Protein AF-A0A918WL21-F1 (afdb_monomer_lite)

Radius of gyration: 26.54 Å; chains: 1; bounding box: 61×56×69 Å

InterPro domains:
  IPR000055 Type I restriction modification DNA specificity domain [PF01420] (11-51)
  IPR000055 Type I restriction modification DNA specificity domain [PF01420] (73-233)
  IPR044946 Type I restriction modification DNA specificity domain superfamily [G3DSA:3.90.220.20] (1-66)
  IPR044946 Type I restriction modification DNA specificity domain superfamily [G3DSA:3.90.220.20] (67-270)
  IPR052021 Type I restriction system S subunit [PTHR30408] (9-271)

Organism: NCBI:txid454148

Foldseek 3Di:
DDDDDPPDDDDDPVNVVPDDFDDDDPVLVVLLVVVLVLLVLVLVLLVVLLVVLVVVLLLLLCVLQNQWVVRPVPFDKAFLVVFWAKDAFDDADPPAADDKAFADELVNLPVAQEAEDSPPGDIDHHNDDDPPVQWDAFLKKKAQFADPDPVSHQQIHGYHPDPGTYGYYRRIMIIDGPDLQDHSSSVNSCSVNPVSVVVLVVPDPDPRPRGDDRVSRRPDITGRDGSVSVVVSVVVSVVSVVVSVVSVVVSVVSVVVSVVSVVCSRVVVDPCVPPDDDPCSVVVSVVSVVVVVVVVVPRPPPPDDFDALLVPDDDPVLVVVLVVLVVCVVVQHADAEDLSCLSVVQVSPDQFKDWPVRSVVVQVSRHPDYDVVSVVVSQCCQCDCVNPRHQWDWDQDPVVRTIIIGGD

Sequence (408 aa):
MQGGVARRRTIKKDVFLGIEIPLPPLDEQKRIAAVLEKADALRRLRQQSLNLTEKLIQSTFLDMFGDPVRNPNKWQTGSLQDYGSFKNGLNYKKGDSGVRIRCIGVGDFQNHATIEDVSEILELELKEAPSKDYFLEDGDLLLVRSNGNRALVGRCLSVYPREQTVSYSGFCIRYRITSDELNPSYVVHLFRNKSFRDYMLSTGRGANIQNISQQMLNDLDIPIPPPERQQEFSDAERKIRDHEGLLQRASGFDQQLFRSLQQRAFRGDLDLRNLILEEEAGEIIEATDKLNELVHETLPRTVGSGISLKALKPSASVEKKLKSQDKVIEENEQIPWSPDYFKFRLLAKQTEEISITNLMSQAESIFTEPNYDAIRDILFDCLDPAQGAPFLTQTFDENRKEIILQPA

pLDDT: mean 81.35, std 16.3, range [26.95, 98.5]

Structure (mmCIF, N/CA/C/O backbone):
data_AF-A0A918WL21-F1
#
_entry.id   AF-A0A918WL21-F1
#
loop_
_atom_site.group_PDB
_atom_site.id
_atom_site.type_symbol
_atom_site.label_atom_id
_atom_site.label_alt_id
_atom_site.label_comp_id
_atom_site.label_asym_id
_atom_site.label_entity_id
_atom_site.label_seq_id
_atom_site.pdbx_PDB_ins_code
_atom_site.Cartn_x
_atom_site.Cartn_y
_atom_site.Cartn_z
_atom_site.occupancy
_atom_site.B_iso_or_equiv
_atom_site.auth_seq_id
_atom_site.auth_comp_id
_atom_site.auth_asym_id
_atom_site.auth_atom_id
_atom_site.pdbx_PDB_model_num
ATOM 1 N N . MET A 1 1 ? 24.868 21.809 24.092 1.00 36.22 1 MET A N 1
ATOM 2 C CA . MET A 1 1 ? 23.399 21.660 24.020 1.00 36.22 1 MET A CA 1
ATOM 3 C C . MET A 1 1 ? 23.020 20.425 24.824 1.00 36.22 1 MET A C 1
ATOM 5 O O . MET A 1 1 ? 23.386 19.330 24.423 1.00 36.22 1 MET A O 1
ATOM 9 N N . GLN A 1 2 ? 22.416 20.593 26.003 1.00 34.50 2 GLN A N 1
ATOM 10 C CA . GLN A 1 2 ? 21.925 19.471 26.810 1.00 34.50 2 GLN A CA 1
ATOM 11 C C . GLN A 1 2 ? 20.620 18.957 26.195 1.00 34.50 2 GLN A C 1
ATOM 13 O O . GLN A 1 2 ? 19.640 19.693 26.118 1.00 34.50 2 GLN A O 1
ATOM 18 N N . GLY A 1 3 ? 20.631 17.708 25.730 1.00 40.91 3 GLY A N 1
ATOM 19 C CA . GLY A 1 3 ? 19.441 17.007 25.265 1.00 40.91 3 GLY A CA 1
ATOM 20 C C . GLY A 1 3 ? 18.548 16.647 26.448 1.00 40.91 3 GLY A C 1
ATOM 21 O O . GLY A 1 3 ? 18.876 15.762 27.234 1.00 40.91 3 GLY A O 1
ATOM 22 N N . GLY A 1 4 ? 17.425 17.348 26.585 1.00 40.47 4 GLY A N 1
ATOM 23 C CA . GLY A 1 4 ? 16.364 16.967 27.507 1.00 40.47 4 GLY A CA 1
ATOM 24 C C . GLY A 1 4 ? 15.573 15.800 26.928 1.00 40.47 4 GLY A C 1
ATOM 25 O O . GLY A 1 4 ? 14.775 15.987 26.014 1.00 40.47 4 GLY A O 1
ATOM 26 N N . VAL A 1 5 ? 15.783 14.599 27.465 1.00 50.72 5 VAL A N 1
ATOM 27 C CA . VAL A 1 5 ? 14.881 13.459 27.260 1.00 50.72 5 VAL A CA 1
ATOM 28 C C . VAL A 1 5 ? 13.521 13.842 27.848 1.00 50.72 5 VAL A C 1
ATOM 30 O O . VAL A 1 5 ? 13.433 14.222 29.018 1.00 50.72 5 VAL A O 1
ATOM 33 N N . ALA A 1 6 ? 12.459 13.788 27.043 1.00 50.00 6 ALA A N 1
ATOM 34 C CA . ALA A 1 6 ? 11.105 14.057 27.509 1.00 50.00 6 ALA A CA 1
ATOM 35 C C . ALA A 1 6 ? 10.754 13.094 28.660 1.00 50.00 6 ALA A C 1
ATOM 37 O O . ALA A 1 6 ? 10.613 11.889 28.457 1.00 50.00 6 ALA A O 1
ATOM 38 N N . ARG A 1 7 ? 10.637 13.615 29.891 1.00 58.69 7 ARG A N 1
ATOM 39 C CA . ARG A 1 7 ? 10.155 12.847 31.050 1.00 58.69 7 ARG A CA 1
ATOM 40 C C . ARG A 1 7 ? 8.757 12.307 30.738 1.00 58.69 7 ARG A C 1
ATOM 42 O O . ARG A 1 7 ? 7.862 13.100 30.441 1.00 58.69 7 ARG A O 1
ATOM 49 N N . ARG A 1 8 ? 8.554 10.987 30.864 1.00 57.81 8 ARG A N 1
ATOM 50 C CA . ARG A 1 8 ? 7.211 10.383 30.938 1.00 57.81 8 ARG A CA 1
ATOM 51 C C . ARG A 1 8 ? 6.423 11.124 32.022 1.00 57.81 8 ARG A C 1
ATOM 53 O O . ARG A 1 8 ? 6.835 11.148 33.180 1.00 57.81 8 ARG A O 1
ATOM 60 N N . ARG A 1 9 ? 5.334 11.787 31.634 1.00 71.00 9 ARG A N 1
ATOM 61 C CA . ARG A 1 9 ? 4.440 12.487 32.562 1.00 71.00 9 ARG A CA 1
ATOM 62 C C . ARG A 1 9 ? 3.448 11.473 33.122 1.00 71.00 9 ARG A C 1
ATOM 64 O O . ARG A 1 9 ? 2.626 10.957 32.376 1.00 71.00 9 ARG A O 1
ATOM 71 N N . THR A 1 10 ? 3.527 11.199 34.416 1.00 79.75 10 THR A N 1
ATOM 72 C CA . THR A 1 10 ? 2.563 10.373 35.157 1.00 79.75 10 THR A CA 1
ATOM 73 C C . THR A 1 10 ? 1.679 11.261 36.029 1.00 79.75 10 THR A C 1
ATOM 75 O O . THR A 1 10 ? 2.162 12.203 36.659 1.00 79.75 10 THR A O 1
ATOM 78 N N . ILE A 1 11 ? 0.376 10.972 36.065 1.00 83.69 11 ILE A N 1
ATOM 79 C CA . ILE A 1 11 ? -0.574 11.643 36.962 1.00 83.69 11 ILE A CA 1
ATOM 80 C C . ILE A 1 11 ? -0.448 10.998 38.345 1.00 83.69 11 ILE A C 1
ATOM 82 O O . ILE A 1 11 ? -0.486 9.775 38.471 1.00 83.69 11 ILE A O 1
ATOM 86 N N . LYS A 1 12 ? -0.268 11.810 39.390 1.00 89.88 12 LYS A N 1
ATOM 87 C CA . LYS A 1 12 ? -0.204 11.317 40.774 1.00 89.88 12 LYS A CA 1
ATOM 88 C C . LYS A 1 12 ? -1.596 10.884 41.238 1.00 89.88 12 LYS A C 1
ATOM 90 O O . LYS A 1 12 ? -2.574 11.553 40.919 1.00 89.88 12 LYS A O 1
ATOM 95 N N . LYS A 1 13 ? -1.672 9.818 42.039 1.00 87.50 13 LYS A N 1
ATOM 96 C CA . LYS A 1 13 ? -2.934 9.272 42.570 1.00 87.50 13 LYS A CA 1
ATOM 97 C C . LYS A 1 13 ? -3.809 10.344 43.227 1.00 87.50 13 LYS A C 1
ATOM 99 O O . LYS A 1 13 ? -4.987 10.432 42.910 1.00 87.50 13 LYS A O 1
ATOM 104 N N . ASP A 1 14 ? -3.218 11.190 44.064 1.00 90.56 14 ASP A N 1
ATOM 105 C CA . ASP A 1 14 ? -3.949 12.240 44.786 1.00 90.56 14 ASP A CA 1
ATOM 106 C C . ASP A 1 14 ? -4.511 13.305 43.834 1.00 90.56 14 ASP A C 1
ATOM 108 O O . ASP A 1 14 ? -5.601 13.822 44.045 1.00 90.56 14 ASP A O 1
ATOM 112 N N . VAL A 1 15 ? -3.789 13.584 42.743 1.00 87.75 15 VAL A N 1
ATOM 113 C CA . VAL A 1 15 ? -4.250 14.492 41.685 1.00 87.75 15 VAL A CA 1
ATOM 114 C C . VAL A 1 15 ? -5.410 13.866 40.916 1.00 87.75 15 VAL A C 1
ATOM 116 O O . VAL A 1 15 ? -6.372 14.562 40.636 1.00 87.75 15 VAL A O 1
ATOM 119 N N . PHE A 1 16 ? -5.344 12.569 40.600 1.00 88.75 16 PHE A N 1
ATOM 120 C CA . PHE A 1 16 ? -6.419 11.856 39.902 1.00 88.75 16 PHE A CA 1
ATOM 121 C C . PHE A 1 16 ? -7.700 11.762 40.743 1.00 88.75 16 PHE A C 1
ATOM 123 O O . PHE A 1 16 ? -8.782 12.045 40.241 1.00 88.75 16 PHE A O 1
ATOM 130 N N . LEU A 1 17 ? -7.578 11.407 42.026 1.00 90.50 17 LEU A N 1
ATOM 131 C CA . LEU A 1 17 ? -8.716 11.308 42.947 1.00 90.50 17 LEU A CA 1
ATOM 132 C C . LEU A 1 17 ? -9.345 12.670 43.273 1.00 90.50 17 LEU A C 1
ATOM 134 O O . LEU A 1 17 ? -10.501 12.715 43.675 1.00 90.50 17 LEU A O 1
ATOM 138 N N . GLY A 1 18 ? -8.596 13.764 43.105 1.00 89.00 18 GLY A N 1
ATOM 139 C CA . GLY A 1 18 ? -9.088 15.131 43.279 1.00 89.00 18 GLY A CA 1
ATOM 140 C C . GLY A 1 18 ? -9.772 15.729 42.045 1.00 89.00 18 GLY A C 1
ATOM 141 O O . GLY A 1 18 ? -10.145 16.898 42.087 1.00 89.00 18 GLY A O 1
ATOM 142 N N . ILE A 1 19 ? -9.908 14.983 40.940 1.00 88.44 19 ILE A N 1
ATOM 143 C CA . ILE A 1 19 ? -10.614 15.460 39.743 1.00 88.44 19 ILE A CA 1
ATOM 144 C C . ILE A 1 19 ? -12.119 15.445 40.020 1.00 88.44 19 ILE A C 1
ATOM 146 O O . ILE A 1 19 ? -12.717 14.385 40.196 1.00 88.44 19 ILE A O 1
ATOM 150 N N . GLU A 1 20 ? -12.740 16.622 40.011 1.00 87.62 20 GLU A N 1
ATOM 151 C CA . GLU A 1 20 ? -14.195 16.744 40.080 1.00 87.62 20 GLU A CA 1
ATOM 152 C C . GLU A 1 20 ? -14.827 16.356 38.738 1.00 87.62 20 GLU A C 1
ATOM 154 O O . GLU A 1 20 ? -14.412 16.830 37.676 1.00 87.62 20 GLU A O 1
ATOM 159 N N . ILE A 1 21 ? -15.843 15.490 38.789 1.00 82.81 21 ILE A N 1
ATOM 160 C CA . ILE A 1 21 ? -16.603 15.051 37.616 1.00 82.81 21 ILE A CA 1
ATOM 161 C C . ILE A 1 21 ? -18.102 15.309 37.814 1.00 82.81 21 ILE A C 1
ATOM 163 O O . ILE A 1 21 ? -18.609 15.174 38.930 1.00 82.81 21 ILE A O 1
ATOM 167 N N . PRO A 1 22 ? -18.834 15.655 36.744 1.00 81.12 22 PRO A N 1
ATOM 168 C CA . PRO A 1 22 ? -20.282 15.782 36.802 1.00 81.12 22 PRO A CA 1
ATOM 169 C C . PRO A 1 22 ? -20.923 14.410 37.040 1.00 81.12 22 PRO A C 1
ATOM 171 O O . PRO A 1 22 ? -20.596 13.437 36.360 1.00 81.12 22 PRO A O 1
ATOM 174 N N . LEU A 1 23 ? -21.850 14.343 38.000 1.00 85.12 23 LEU A N 1
ATOM 175 C CA . LEU A 1 23 ? -22.538 13.115 38.400 1.00 85.12 23 LEU A CA 1
ATOM 176 C C . LEU A 1 23 ? -24.057 13.259 38.186 1.00 85.12 23 LEU A C 1
ATOM 178 O O . LEU A 1 23 ? -24.771 13.632 39.120 1.00 85.12 23 LEU A O 1
ATOM 182 N N . PRO A 1 24 ? -24.566 13.007 36.965 1.00 84.31 24 PRO A N 1
ATOM 183 C CA . PRO A 1 24 ? -26.000 13.064 36.693 1.00 84.31 24 PRO A CA 1
ATOM 184 C C . PRO A 1 24 ? -26.749 11.897 37.374 1.00 84.31 24 PRO A C 1
ATOM 186 O O . PRO A 1 24 ? -26.115 10.952 37.850 1.00 84.31 24 PRO A O 1
ATOM 189 N N . PRO A 1 25 ? -28.094 11.913 37.434 1.00 89.06 25 PRO A N 1
ATOM 190 C CA . PRO A 1 25 ? -28.894 10.796 37.943 1.00 89.06 25 PRO A CA 1
ATOM 191 C C . PRO A 1 25 ? -28.590 9.468 37.233 1.00 89.06 25 PRO A C 1
ATOM 193 O O . PRO A 1 25 ? -28.242 9.449 36.055 1.00 89.06 25 PRO A O 1
ATOM 196 N N . LEU A 1 26 ? -28.765 8.338 37.925 1.00 86.00 26 LEU A N 1
ATOM 197 C CA . LEU A 1 26 ? -28.378 7.014 37.411 1.00 86.00 26 LEU A CA 1
ATOM 198 C C . LEU A 1 26 ? -29.027 6.662 36.060 1.00 86.00 26 LEU A C 1
ATOM 200 O O . LEU A 1 26 ? -28.369 6.094 35.190 1.00 86.00 26 LEU A O 1
ATOM 204 N N . ASP A 1 27 ? -30.297 7.009 35.861 1.00 80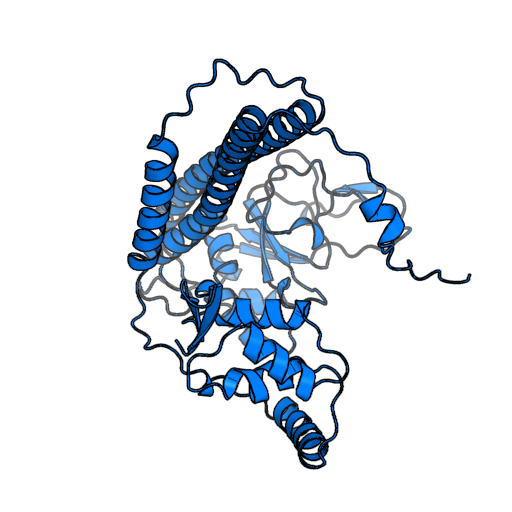.88 27 ASP A N 1
ATOM 205 C CA . ASP A 1 27 ? -30.988 6.741 34.595 1.00 80.88 27 ASP A CA 1
ATOM 206 C C . ASP A 1 27 ? -30.415 7.570 33.442 1.00 80.88 27 ASP A C 1
ATOM 208 O O . ASP A 1 27 ? -30.307 7.089 32.315 1.00 80.88 27 ASP A O 1
ATOM 212 N N . GLU A 1 28 ? -29.991 8.799 33.728 1.00 80.19 28 GLU A N 1
ATOM 213 C CA . GLU A 1 28 ? -29.316 9.661 32.764 1.00 80.19 28 GLU A CA 1
ATOM 214 C C . GLU A 1 28 ? -27.903 9.145 32.459 1.00 80.19 28 GLU A C 1
ATOM 216 O O . GLU A 1 28 ? -27.535 9.061 31.289 1.00 80.19 28 GLU A O 1
ATOM 221 N N . GLN A 1 29 ? -27.159 8.675 33.471 1.00 81.56 29 GLN A N 1
ATOM 222 C CA . GLN A 1 29 ? -25.866 8.002 33.273 1.00 81.56 29 GLN A CA 1
ATOM 223 C C . GLN A 1 29 ? -25.995 6.799 32.328 1.00 81.56 29 GLN A C 1
ATOM 225 O O . GLN A 1 29 ? -25.222 6.678 31.378 1.00 81.56 29 GLN A O 1
ATOM 230 N N . LYS A 1 30 ? -26.995 5.932 32.549 1.00 82.56 30 LYS A N 1
ATOM 231 C CA . LYS A 1 30 ? -27.253 4.757 31.698 1.00 82.56 30 LYS A CA 1
ATOM 232 C C . LYS A 1 30 ? -27.593 5.148 30.260 1.00 82.56 30 LYS A C 1
ATOM 234 O O . LYS A 1 30 ? -27.071 4.540 29.330 1.00 82.56 30 LYS A O 1
ATOM 239 N N . ARG A 1 31 ? -28.430 6.173 30.060 1.00 79.12 31 ARG A N 1
ATOM 240 C CA . ARG A 1 31 ? -28.782 6.669 28.716 1.00 79.12 31 ARG A CA 1
ATOM 241 C C . ARG A 1 31 ? -27.574 7.255 27.991 1.00 79.12 31 ARG A C 1
ATOM 243 O O . ARG A 1 31 ? -27.364 6.941 26.823 1.00 79.12 31 ARG A O 1
ATOM 250 N N . ILE A 1 32 ? -26.775 8.072 28.679 1.00 79.88 32 ILE A N 1
ATOM 251 C CA . ILE A 1 32 ? -25.535 8.636 28.135 1.00 79.88 32 ILE A CA 1
ATOM 252 C C . ILE A 1 32 ? -24.587 7.510 27.714 1.00 79.88 32 ILE A C 1
ATOM 254 O O . ILE A 1 32 ? -24.091 7.527 26.588 1.00 79.88 32 ILE A O 1
ATOM 258 N N . ALA A 1 33 ? -24.372 6.521 28.588 1.00 83.12 33 ALA A N 1
ATOM 259 C CA . ALA A 1 33 ? -23.513 5.378 28.299 1.00 83.12 33 ALA A CA 1
ATOM 260 C C . ALA A 1 33 ? -23.990 4.618 27.054 1.00 83.12 33 ALA A C 1
ATOM 262 O O . ALA A 1 33 ? -23.203 4.429 26.132 1.00 83.12 33 ALA A O 1
ATOM 263 N N . ALA A 1 34 ? -25.283 4.291 26.970 1.00 79.38 34 ALA A N 1
ATOM 264 C CA . ALA A 1 34 ? -25.847 3.559 25.837 1.00 79.38 34 ALA A CA 1
ATOM 265 C C . ALA A 1 34 ? -25.717 4.319 24.501 1.00 79.38 34 ALA A C 1
ATOM 267 O O . ALA A 1 34 ? -25.413 3.725 23.467 1.00 79.38 34 ALA A O 1
ATOM 268 N N . VAL A 1 35 ? -25.913 5.643 24.498 1.00 80.69 35 VAL A N 1
ATOM 269 C CA . VAL A 1 35 ? -25.737 6.470 23.289 1.00 80.69 35 VAL A CA 1
ATOM 270 C C . VAL A 1 35 ? -24.275 6.511 22.847 1.00 80.69 35 VAL A C 1
ATOM 272 O O . VAL A 1 35 ? -23.988 6.360 21.657 1.00 80.69 35 VAL A O 1
ATOM 275 N N . LEU A 1 36 ? -23.348 6.712 23.787 1.00 80.00 36 LEU A N 1
ATOM 276 C CA . LEU A 1 36 ? -21.916 6.740 23.486 1.00 80.00 36 LEU A CA 1
ATOM 277 C C . LEU A 1 36 ? -21.411 5.374 23.017 1.00 80.00 36 LEU A C 1
ATOM 279 O O . LEU A 1 36 ? -20.596 5.319 22.100 1.00 80.00 36 LEU A O 1
ATOM 283 N N . GLU A 1 37 ? -21.923 4.291 23.595 1.00 82.62 37 GLU A N 1
ATOM 284 C CA . GLU A 1 37 ? -21.607 2.923 23.193 1.00 82.62 37 GLU A CA 1
ATOM 285 C C . GLU A 1 37 ? -22.067 2.638 21.761 1.00 82.62 37 GLU A C 1
ATOM 287 O O . GLU A 1 37 ? -21.256 2.206 20.944 1.00 82.62 37 GLU A O 1
ATOM 292 N N . LYS A 1 38 ? -23.312 2.984 21.400 1.00 78.44 38 LYS A N 1
ATOM 293 C CA . LYS A 1 38 ? -23.800 2.852 20.014 1.00 78.44 38 LYS A CA 1
ATOM 294 C C . LYS A 1 38 ? -22.968 3.678 19.026 1.00 78.44 38 LYS A C 1
ATOM 296 O O . LYS A 1 38 ? -22.643 3.204 17.938 1.00 78.44 38 LYS A O 1
ATOM 301 N N . ALA A 1 39 ? -22.593 4.902 19.399 1.00 77.62 39 ALA A N 1
ATOM 302 C CA . ALA A 1 39 ? -21.760 5.759 18.557 1.00 77.62 39 ALA A CA 1
ATOM 303 C C . ALA A 1 39 ? -20.326 5.216 18.396 1.00 77.62 39 ALA A C 1
ATOM 305 O O . ALA A 1 39 ? -19.749 5.318 17.312 1.00 77.62 39 ALA A O 1
ATOM 306 N N . ASP A 1 40 ? -19.739 4.625 19.441 1.00 79.19 40 ASP A N 1
ATOM 307 C CA . ASP A 1 40 ? -18.428 3.974 19.341 1.00 79.19 40 ASP A CA 1
ATOM 308 C C . ASP A 1 40 ? -18.499 2.673 18.528 1.00 79.19 40 ASP A C 1
ATOM 310 O O . ASP A 1 40 ? -17.630 2.438 17.688 1.00 79.19 40 ASP A O 1
ATOM 314 N N . ALA A 1 41 ? -19.558 1.874 18.693 1.00 79.75 41 ALA A N 1
ATOM 315 C CA . ALA A 1 41 ? -19.801 0.676 17.891 1.00 79.75 41 ALA A CA 1
ATOM 316 C C . ALA A 1 41 ? -19.891 1.010 16.394 1.00 79.75 41 ALA A C 1
ATOM 318 O O . ALA A 1 41 ? -19.208 0.386 15.584 1.00 79.75 41 ALA A O 1
ATOM 319 N N . LEU A 1 42 ? -20.632 2.063 16.027 1.00 80.12 42 LEU A N 1
ATOM 320 C CA . LEU A 1 42 ? -20.700 2.541 14.643 1.00 80.12 42 LEU A CA 1
ATOM 321 C C . LEU A 1 42 ? -19.314 2.918 14.092 1.00 80.12 42 LEU A C 1
ATOM 323 O O . LEU A 1 42 ? -18.968 2.543 12.971 1.00 80.12 42 LEU A O 1
ATOM 327 N N . ARG A 1 43 ? -18.486 3.607 14.890 1.00 82.81 43 ARG A N 1
ATOM 328 C CA . ARG A 1 43 ? -17.106 3.955 14.503 1.00 82.81 43 ARG A CA 1
ATOM 329 C C . ARG A 1 43 ? -16.243 2.713 14.275 1.00 82.81 43 ARG A C 1
ATOM 331 O O . ARG A 1 43 ? -15.462 2.688 13.323 1.00 82.81 43 ARG A O 1
ATOM 338 N N . ARG A 1 44 ? -16.384 1.683 15.116 1.00 81.81 44 ARG A N 1
ATOM 339 C CA . ARG A 1 44 ? -15.669 0.404 14.955 1.00 81.81 44 ARG A CA 1
ATOM 340 C C . ARG A 1 44 ? -16.104 -0.322 13.683 1.00 81.81 44 ARG A C 1
ATOM 342 O O . ARG A 1 44 ? -15.236 -0.674 12.887 1.00 81.81 44 ARG A O 1
ATOM 349 N N . LEU A 1 45 ? -17.412 -0.445 13.444 1.00 79.06 45 LEU A N 1
ATOM 350 C CA . LEU A 1 45 ? -17.974 -1.047 12.225 1.00 79.06 45 LEU A CA 1
ATOM 351 C C . LEU A 1 45 ? -17.484 -0.330 10.960 1.00 79.06 45 LEU A C 1
ATOM 353 O O . LEU A 1 45 ? -17.128 -0.961 9.961 1.00 79.06 45 LEU A O 1
ATOM 357 N N . ARG A 1 46 ? -17.395 1.004 11.006 1.00 83.44 46 ARG A N 1
ATOM 358 C CA . ARG A 1 46 ? -16.863 1.798 9.895 1.00 83.44 46 ARG A CA 1
ATOM 359 C C . ARG A 1 46 ? -15.391 1.503 9.628 1.00 83.44 46 ARG A C 1
ATOM 361 O O . ARG A 1 46 ? -15.006 1.312 8.476 1.00 83.44 46 ARG A O 1
ATOM 368 N N . GLN A 1 47 ? -14.573 1.447 10.677 1.00 82.19 47 GLN A N 1
ATOM 369 C CA . GLN A 1 47 ? -13.153 1.132 10.540 1.00 82.19 47 GLN A CA 1
ATOM 370 C C . GLN A 1 47 ? -12.936 -0.295 10.020 1.00 82.19 47 GLN A C 1
ATOM 372 O O . GLN A 1 47 ? -12.051 -0.518 9.197 1.00 82.19 47 GLN A O 1
ATOM 377 N N . GLN A 1 48 ? -13.758 -1.252 10.455 1.00 82.69 48 GLN A N 1
ATOM 378 C CA . GLN A 1 48 ? -13.747 -2.613 9.916 1.00 82.69 48 GLN A CA 1
ATOM 379 C C . GLN A 1 48 ? -14.104 -2.624 8.426 1.00 82.69 48 GLN A C 1
ATOM 381 O O . GLN A 1 48 ? -13.381 -3.233 7.642 1.00 82.69 48 GLN A O 1
ATOM 386 N N . SER A 1 49 ? -15.144 -1.888 8.022 1.00 81.56 49 SER A N 1
ATOM 387 C CA . SER A 1 49 ? -15.541 -1.762 6.612 1.00 81.56 49 SER A CA 1
ATOM 388 C C . SER A 1 49 ? -14.398 -1.220 5.743 1.00 81.56 49 SER A C 1
ATOM 390 O O . SER A 1 49 ? -14.135 -1.762 4.675 1.00 81.56 49 SER A O 1
ATOM 392 N N . LEU A 1 50 ? -13.664 -0.211 6.229 1.00 82.19 50 LEU A N 1
ATOM 393 C CA . LEU A 1 50 ? -12.464 0.317 5.560 1.00 82.19 50 LEU A CA 1
ATOM 394 C C . LEU A 1 50 ? -11.326 -0.709 5.464 1.00 82.19 50 LEU A C 1
ATOM 396 O O . LEU A 1 50 ? -10.610 -0.758 4.474 1.00 82.19 50 LEU A O 1
ATOM 400 N N . ASN A 1 51 ? -11.141 -1.556 6.475 1.00 81.06 51 ASN A N 1
ATOM 401 C CA . ASN A 1 51 ? -10.118 -2.601 6.406 1.00 81.06 51 ASN A CA 1
ATOM 402 C C . ASN A 1 51 ? -10.509 -3.721 5.421 1.00 81.06 51 ASN A C 1
ATOM 404 O O . ASN A 1 51 ? -9.638 -4.355 4.822 1.00 81.06 51 ASN A O 1
ATOM 408 N N . LEU A 1 52 ? -11.810 -3.980 5.254 1.00 83.06 52 LEU A N 1
ATOM 409 C CA . LEU A 1 52 ? -12.326 -4.989 4.329 1.00 83.06 52 LEU A CA 1
ATOM 410 C C . LEU A 1 52 ? -12.202 -4.568 2.861 1.00 83.06 52 LEU A C 1
ATOM 412 O O . LEU A 1 52 ? -12.025 -5.446 2.022 1.00 83.06 52 LEU A O 1
ATOM 416 N N . THR A 1 53 ? -12.230 -3.272 2.530 1.00 82.75 53 THR A N 1
ATOM 417 C CA . THR A 1 53 ? -12.080 -2.824 1.132 1.00 82.75 53 THR A CA 1
ATOM 418 C C . THR A 1 53 ? -10.710 -3.182 0.558 1.00 82.75 53 THR A C 1
ATOM 420 O O . THR A 1 53 ? -10.637 -3.704 -0.551 1.00 82.75 53 THR A O 1
ATOM 423 N N . GLU A 1 54 ? -9.625 -3.008 1.319 1.00 83.88 54 GLU A N 1
ATOM 424 C CA . GLU A 1 54 ? -8.282 -3.405 0.862 1.00 83.88 54 GLU A CA 1
ATOM 425 C C . GLU A 1 54 ? -8.177 -4.934 0.701 1.00 83.88 54 GLU A C 1
ATOM 427 O O . GLU A 1 54 ? -7.626 -5.423 -0.288 1.00 83.88 54 GLU A O 1
ATOM 432 N N . LYS A 1 55 ? -8.771 -5.712 1.621 1.00 86.06 55 LYS A N 1
ATOM 433 C CA . LYS A 1 55 ? -8.850 -7.181 1.493 1.00 86.06 55 LYS A CA 1
ATOM 434 C C . LYS A 1 55 ? -9.667 -7.608 0.271 1.00 86.06 55 LYS A C 1
ATOM 436 O O . LYS A 1 55 ? -9.320 -8.589 -0.389 1.00 86.06 55 LYS A O 1
ATOM 441 N N . LEU A 1 56 ? -10.736 -6.880 -0.051 1.00 88.38 5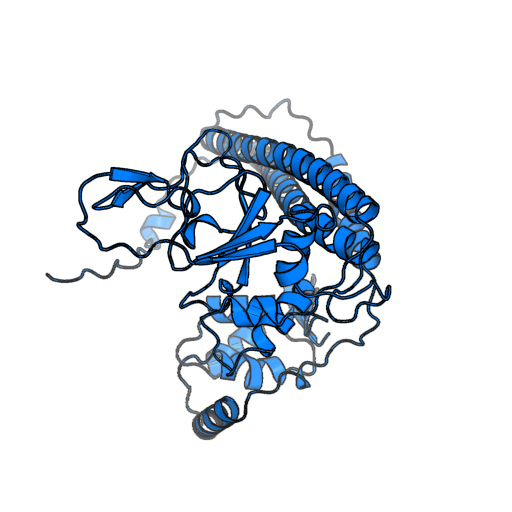6 LEU A N 1
ATOM 442 C CA . LEU A 1 56 ? -11.566 -7.144 -1.222 1.00 88.38 56 LEU A CA 1
ATOM 443 C C . LEU A 1 56 ? -10.779 -6.926 -2.519 1.00 88.38 56 LEU A C 1
ATOM 445 O O . LEU A 1 56 ? -10.835 -7.773 -3.404 1.00 88.38 56 LEU A O 1
ATOM 449 N N . ILE A 1 57 ? -9.986 -5.855 -2.618 1.00 91.00 57 ILE A N 1
ATOM 450 C CA . ILE A 1 57 ? -9.123 -5.616 -3.788 1.00 91.00 57 ILE A CA 1
ATOM 451 C C . ILE A 1 57 ? -8.102 -6.752 -3.945 1.00 91.00 57 ILE A C 1
ATOM 453 O O . ILE A 1 57 ? -7.948 -7.307 -5.034 1.00 91.00 57 ILE A O 1
ATOM 457 N N . GLN A 1 58 ? -7.440 -7.145 -2.853 1.00 89.81 58 GLN A N 1
ATOM 458 C CA . GLN A 1 58 ? -6.437 -8.217 -2.870 1.00 89.81 58 GLN A CA 1
ATOM 459 C C . GLN A 1 58 ? -7.031 -9.577 -3.260 1.00 89.81 58 GLN A C 1
ATOM 461 O O . GLN A 1 58 ? -6.452 -10.292 -4.076 1.00 89.81 58 GLN A O 1
ATOM 466 N N . SER A 1 59 ? -8.187 -9.933 -2.697 1.00 89.50 59 SER A N 1
ATOM 467 C CA . SER A 1 59 ? -8.884 -11.179 -3.038 1.00 89.50 59 SER A CA 1
ATOM 468 C C . SER A 1 59 ? -9.414 -11.166 -4.469 1.00 89.50 59 SER A C 1
ATOM 470 O O . SER A 1 59 ? -9.249 -12.162 -5.161 1.00 89.50 59 SER A O 1
ATOM 472 N N . THR A 1 60 ? -9.939 -10.035 -4.951 1.00 90.88 60 THR A N 1
ATOM 473 C CA . THR A 1 60 ? -10.361 -9.868 -6.353 1.00 90.88 60 THR A CA 1
ATOM 474 C C . THR A 1 60 ? -9.183 -10.077 -7.306 1.00 90.88 60 THR A C 1
ATOM 476 O O . THR A 1 60 ? -9.305 -10.809 -8.283 1.00 90.88 60 THR A O 1
ATOM 479 N N . PHE A 1 61 ? -8.010 -9.508 -7.000 1.00 96.12 61 PHE A N 1
ATOM 480 C CA . PHE A 1 61 ? -6.801 -9.737 -7.796 1.00 96.12 61 PHE A CA 1
ATOM 481 C C . PHE A 1 61 ? -6.430 -11.227 -7.845 1.00 96.12 61 PHE A C 1
ATOM 483 O O . PHE A 1 61 ? -6.169 -11.771 -8.917 1.00 96.12 61 PHE A O 1
ATOM 490 N N . LEU A 1 62 ? -6.412 -11.895 -6.687 1.00 94.31 62 LEU A N 1
ATOM 491 C CA . LEU A 1 62 ? -6.066 -13.315 -6.592 1.00 94.31 62 LEU A CA 1
ATOM 492 C C . LEU A 1 62 ? -7.092 -14.223 -7.277 1.00 94.31 62 LEU A C 1
ATOM 494 O O . LEU A 1 62 ? -6.694 -15.220 -7.869 1.00 94.31 62 LEU A O 1
ATOM 498 N N . ASP A 1 63 ? -8.378 -13.896 -7.219 1.00 92.94 63 ASP A N 1
ATOM 499 C CA . ASP A 1 63 ? -9.435 -14.641 -7.907 1.00 92.94 63 ASP A CA 1
ATOM 500 C C . ASP A 1 63 ? -9.298 -14.516 -9.433 1.00 92.94 63 ASP A C 1
ATOM 502 O O . ASP A 1 63 ? -9.303 -15.511 -10.158 1.00 92.94 63 ASP A O 1
ATOM 506 N N . MET A 1 64 ? -9.067 -13.295 -9.927 1.00 95.12 64 MET A N 1
ATOM 507 C CA . MET A 1 64 ? -8.954 -13.029 -11.362 1.00 95.12 64 MET A CA 1
ATOM 508 C C . MET A 1 64 ? -7.655 -13.567 -11.976 1.00 95.12 64 MET A C 1
ATOM 510 O O . MET A 1 64 ? -7.668 -14.125 -13.077 1.00 95.12 64 MET A O 1
ATOM 514 N N . PHE A 1 65 ? -6.523 -13.395 -11.291 1.00 96.44 65 PHE A N 1
ATOM 515 C CA . PHE A 1 65 ? -5.200 -13.650 -11.873 1.00 96.44 65 PHE A CA 1
ATOM 516 C C . PHE A 1 65 ? -4.446 -14.809 -11.222 1.00 96.44 65 PHE A C 1
ATOM 518 O O . PHE A 1 65 ? -3.557 -15.380 -11.858 1.00 96.44 65 PHE A O 1
ATOM 525 N N . GLY A 1 66 ? -4.829 -15.202 -10.008 1.00 93.94 66 GLY A N 1
ATOM 526 C CA . GLY A 1 66 ? -4.107 -16.175 -9.200 1.00 93.94 66 GLY A CA 1
ATOM 527 C C . GLY A 1 66 ? -2.910 -15.575 -8.464 1.00 93.94 66 GLY A C 1
ATOM 528 O O . GLY A 1 66 ? -2.598 -14.388 -8.558 1.00 93.94 66 GLY A O 1
ATOM 529 N N . ASP A 1 67 ? -2.208 -16.431 -7.721 1.00 95.50 67 ASP A N 1
ATOM 530 C CA . ASP A 1 67 ? -0.906 -16.072 -7.164 1.00 95.50 67 ASP A CA 1
ATOM 531 C C . ASP A 1 67 ? 0.102 -15.856 -8.312 1.00 95.50 67 ASP A C 1
ATOM 533 O O . ASP A 1 67 ? 0.314 -16.779 -9.103 1.00 95.50 67 ASP A O 1
ATOM 537 N N . PRO A 1 68 ? 0.738 -14.678 -8.418 1.00 94.25 68 PRO A N 1
ATOM 538 C CA . PRO A 1 68 ? 1.568 -14.328 -9.571 1.00 94.25 68 PRO A CA 1
ATOM 539 C C . PRO A 1 68 ? 2.882 -15.111 -9.660 1.00 94.25 68 PRO A C 1
ATOM 541 O O . PRO A 1 68 ? 3.438 -15.235 -10.746 1.00 94.25 68 PRO A O 1
ATOM 544 N N . VAL A 1 69 ? 3.377 -15.656 -8.544 1.00 94.25 69 VAL A N 1
ATOM 545 C CA . VAL A 1 69 ? 4.602 -16.472 -8.518 1.00 94.25 69 VAL A CA 1
ATOM 546 C C . VAL A 1 69 ? 4.290 -17.902 -8.947 1.00 94.25 69 VAL A C 1
ATOM 548 O O . VAL A 1 69 ? 5.038 -18.514 -9.704 1.00 94.25 69 VAL A O 1
ATOM 551 N N . ARG A 1 70 ? 3.170 -18.453 -8.470 1.00 93.81 70 ARG A N 1
ATOM 552 C CA . ARG A 1 70 ? 2.716 -19.804 -8.835 1.00 93.81 70 ARG A CA 1
ATOM 553 C C . ARG A 1 70 ? 2.079 -19.848 -10.220 1.00 93.81 70 ARG A C 1
ATOM 555 O O . ARG A 1 70 ? 2.060 -20.919 -10.820 1.00 93.81 70 ARG A O 1
ATOM 562 N N . ASN A 1 71 ? 1.529 -18.722 -10.677 1.00 94.94 71 ASN A N 1
ATOM 563 C CA . ASN A 1 71 ? 0.827 -18.541 -11.945 1.00 94.94 71 ASN A CA 1
ATOM 564 C C . ASN A 1 71 ? -0.133 -19.715 -12.261 1.00 94.94 71 ASN A C 1
ATOM 566 O O . ASN A 1 71 ? 0.037 -20.410 -13.266 1.00 94.94 71 ASN A O 1
ATOM 570 N N . PRO A 1 72 ? -1.131 -19.998 -11.395 1.00 93.81 72 PRO A N 1
ATOM 571 C CA . PRO A 1 72 ? -1.984 -21.186 -11.527 1.00 93.81 72 PRO A CA 1
ATOM 572 C C . PRO A 1 72 ? -2.807 -21.189 -12.824 1.00 93.81 72 PRO A C 1
ATOM 574 O O . PRO A 1 72 ? -3.075 -22.254 -13.381 1.00 93.81 72 PRO A O 1
ATOM 577 N N . ASN A 1 73 ? -3.142 -19.999 -13.327 1.00 92.19 73 ASN A N 1
ATOM 578 C CA . ASN A 1 73 ? -3.882 -19.792 -14.570 1.00 92.19 73 ASN A CA 1
ATOM 579 C C . ASN A 1 73 ? -2.992 -19.906 -15.821 1.00 92.19 73 ASN A C 1
ATOM 581 O O . ASN A 1 73 ? -3.507 -19.872 -16.935 1.00 92.19 73 ASN A O 1
ATOM 585 N N . LYS A 1 74 ? -1.673 -20.094 -15.645 1.00 95.69 74 LYS A N 1
ATOM 586 C CA . LYS A 1 74 ? -0.683 -20.285 -16.716 1.00 95.69 74 LYS A CA 1
ATOM 587 C C . LYS A 1 74 ? -0.702 -19.160 -17.752 1.00 95.69 74 LYS A C 1
ATOM 589 O O . LYS A 1 74 ? -0.599 -19.418 -18.951 1.00 95.69 74 LYS A O 1
ATOM 594 N N . TRP A 1 75 ? -0.828 -17.920 -17.285 1.00 96.94 75 TRP A N 1
ATOM 595 C CA . TRP A 1 75 ? -0.686 -16.748 -18.144 1.00 96.94 75 TRP A CA 1
ATOM 596 C C . TRP A 1 75 ? 0.687 -16.746 -18.811 1.00 96.94 75 TRP A C 1
ATOM 598 O O . TRP A 1 75 ? 1.661 -17.230 -18.223 1.00 96.94 75 TRP A O 1
ATOM 608 N N . GLN A 1 76 ? 0.763 -16.186 -20.019 1.00 96.38 76 GLN A N 1
ATOM 609 C CA . GLN A 1 76 ? 2.041 -15.939 -20.677 1.00 96.38 76 GLN A CA 1
ATOM 610 C C . GLN A 1 76 ? 2.922 -15.097 -19.756 1.00 96.38 76 GLN A C 1
ATOM 612 O O . GLN A 1 76 ? 2.432 -14.176 -19.110 1.00 96.38 76 GLN A O 1
ATOM 617 N N . THR A 1 77 ? 4.207 -15.423 -19.673 1.00 96.38 77 THR A N 1
ATOM 618 C CA . THR A 1 77 ? 5.165 -14.652 -18.882 1.00 96.38 77 THR A CA 1
ATOM 619 C C . THR A 1 77 ? 6.038 -13.796 -19.786 1.00 96.38 77 THR A C 1
ATOM 621 O O . THR A 1 77 ? 6.372 -14.215 -20.895 1.00 96.38 77 THR A O 1
ATOM 624 N N . GLY A 1 78 ? 6.422 -12.615 -19.314 1.00 94.81 78 GLY A N 1
ATOM 625 C CA . GLY A 1 78 ? 7.341 -11.730 -20.024 1.00 94.81 78 GLY A CA 1
ATOM 626 C C . GLY A 1 78 ? 8.125 -10.833 -19.076 1.00 94.81 78 GLY A C 1
ATOM 627 O O . GLY A 1 78 ? 7.793 -10.730 -17.892 1.00 94.81 78 GLY A O 1
ATOM 628 N N . SER A 1 79 ? 9.155 -10.179 -19.610 1.00 95.31 79 SER A N 1
ATOM 629 C CA . SER A 1 79 ? 9.969 -9.233 -18.855 1.00 95.31 79 SER A CA 1
ATOM 630 C C . SER A 1 79 ? 9.350 -7.841 -18.907 1.00 95.31 79 SER A C 1
ATOM 632 O O . SER A 1 79 ? 8.887 -7.385 -19.950 1.00 95.31 79 SER A O 1
ATOM 634 N N . LEU A 1 80 ? 9.415 -7.101 -17.798 1.00 94.81 80 LEU A N 1
ATOM 635 C CA . LEU A 1 80 ? 8.976 -5.701 -17.753 1.00 94.81 80 LEU A CA 1
ATOM 636 C C . LEU A 1 80 ? 9.711 -4.798 -18.758 1.00 94.81 80 LEU A C 1
ATOM 638 O O . LEU A 1 80 ? 9.172 -3.757 -19.136 1.00 94.81 80 LEU A O 1
ATOM 642 N N . GLN A 1 81 ? 10.905 -5.182 -19.212 1.00 95.94 81 GLN A N 1
ATOM 643 C CA . GLN A 1 81 ? 11.646 -4.427 -20.225 1.00 95.94 81 GLN A CA 1
ATOM 644 C C . GLN A 1 81 ? 10.970 -4.456 -21.607 1.00 95.94 81 GLN A C 1
ATOM 646 O O . GLN A 1 81 ? 11.225 -3.572 -22.421 1.00 95.94 81 GLN A O 1
ATOM 651 N N . ASP A 1 82 ? 10.118 -5.454 -21.864 1.00 95.88 82 ASP A N 1
ATOM 652 C CA . ASP A 1 82 ? 9.434 -5.630 -23.149 1.00 95.88 82 ASP A CA 1
ATOM 653 C C . ASP A 1 82 ? 8.210 -4.701 -23.267 1.00 95.88 82 ASP A C 1
ATOM 655 O O . ASP A 1 82 ? 7.782 -4.363 -24.368 1.00 95.88 82 ASP A O 1
ATOM 659 N N . TYR A 1 83 ? 7.676 -4.231 -22.132 1.00 96.62 83 TYR A N 1
ATOM 660 C CA . TYR A 1 83 ? 6.426 -3.460 -22.060 1.00 96.62 83 TYR A CA 1
ATOM 661 C C . TYR A 1 83 ? 6.614 -2.006 -21.609 1.00 96.62 83 TYR A C 1
ATOM 663 O O . TYR A 1 83 ? 5.660 -1.222 -21.601 1.00 96.62 83 TYR A O 1
ATOM 671 N N . GLY A 1 84 ? 7.828 -1.622 -21.213 1.00 96.69 84 GLY A N 1
ATOM 672 C CA . GLY A 1 84 ? 8.093 -0.307 -20.650 1.00 96.69 84 GLY A CA 1
ATOM 673 C C . GLY A 1 84 ? 9.553 -0.083 -20.289 1.00 96.69 84 GLY A C 1
ATOM 674 O O . GLY A 1 84 ? 10.435 -0.877 -20.604 1.00 96.69 84 GLY A O 1
ATOM 675 N N . SER A 1 85 ? 9.827 1.030 -19.611 1.00 97.31 85 SER A N 1
ATOM 676 C CA . SER A 1 85 ? 11.196 1.409 -19.250 1.00 97.31 85 SER A CA 1
ATOM 677 C C . SER A 1 85 ? 11.315 1.943 -17.830 1.00 97.31 85 SER A C 1
ATOM 679 O O . SER A 1 85 ? 10.460 2.689 -17.340 1.00 97.31 85 SER A O 1
ATOM 681 N N . PHE A 1 86 ? 12.424 1.593 -17.173 1.00 97.88 86 PHE A N 1
ATOM 682 C CA . PHE A 1 86 ? 12.749 2.107 -15.851 1.00 97.88 86 PHE A CA 1
ATOM 683 C C . PHE A 1 86 ? 13.646 3.344 -15.900 1.00 97.88 86 PHE A C 1
ATOM 685 O O . PHE A 1 86 ? 14.548 3.455 -16.730 1.00 97.88 86 PHE A O 1
ATOM 692 N N . LYS A 1 87 ? 13.463 4.259 -14.944 1.00 97.44 87 LYS A N 1
ATOM 693 C CA . LYS A 1 87 ? 14.347 5.415 -14.747 1.00 97.44 87 LYS A CA 1
ATOM 694 C C . LYS A 1 87 ? 14.523 5.714 -13.258 1.00 97.44 87 LYS A C 1
ATOM 696 O O . LYS A 1 87 ? 13.569 5.696 -12.490 1.00 97.44 87 LYS A O 1
ATOM 701 N N . ASN A 1 88 ? 15.760 5.961 -12.829 1.00 97.38 88 ASN A N 1
ATOM 702 C CA . ASN A 1 88 ? 16.048 6.345 -11.442 1.00 97.38 88 ASN A CA 1
ATOM 703 C C . ASN A 1 88 ? 15.721 7.824 -11.225 1.00 97.38 88 ASN A C 1
ATOM 705 O O . ASN A 1 88 ? 15.924 8.631 -12.131 1.00 97.38 88 ASN A O 1
ATOM 709 N N . GLY A 1 89 ? 15.269 8.169 -10.018 1.00 95.75 89 GLY A N 1
ATOM 710 C CA . GLY A 1 89 ? 14.919 9.547 -9.683 1.00 95.75 89 GLY A CA 1
ATOM 711 C C . GLY A 1 89 ? 16.110 10.457 -9.392 1.00 95.75 89 GLY A C 1
ATOM 712 O O . GLY A 1 89 ? 17.279 10.066 -9.469 1.00 95.75 89 GLY A O 1
ATOM 713 N N . LEU A 1 90 ? 15.790 11.696 -9.028 1.00 93.38 90 LEU A N 1
ATOM 714 C CA . LEU A 1 90 ? 16.753 12.770 -8.809 1.00 93.38 90 LEU A CA 1
ATOM 715 C C . LEU A 1 90 ? 17.521 12.610 -7.494 1.00 93.38 90 LEU A C 1
ATOM 717 O O . LEU A 1 90 ? 16.933 12.451 -6.423 1.00 93.38 90 LEU A O 1
ATOM 721 N N . ASN A 1 91 ? 18.843 12.760 -7.558 1.00 88.81 91 ASN A N 1
ATOM 722 C CA . ASN A 1 91 ? 19.674 12.977 -6.377 1.00 88.81 91 ASN A CA 1
ATOM 723 C C . ASN A 1 91 ? 19.921 14.479 -6.218 1.00 88.81 91 ASN A C 1
ATOM 725 O O . ASN A 1 91 ? 20.359 15.131 -7.162 1.00 88.81 91 ASN A O 1
ATOM 729 N N . TYR A 1 92 ? 19.670 15.012 -5.028 1.00 83.19 92 TYR A N 1
ATOM 730 C CA . TYR A 1 92 ? 19.796 16.437 -4.719 1.00 83.19 92 TYR A CA 1
ATOM 731 C C . TYR A 1 92 ? 20.475 16.627 -3.362 1.00 83.19 92 TYR A C 1
ATOM 733 O O . TYR A 1 92 ? 20.494 15.713 -2.529 1.00 83.19 92 TYR A O 1
ATOM 741 N N . LYS A 1 93 ? 21.074 17.802 -3.139 1.00 77.62 93 LYS A N 1
ATOM 742 C CA . LYS A 1 93 ? 21.749 18.126 -1.879 1.00 77.62 93 LYS A CA 1
ATOM 743 C C . LYS A 1 93 ? 20.929 19.143 -1.096 1.00 77.62 93 LYS A C 1
ATOM 745 O O . LYS A 1 93 ? 20.331 20.055 -1.654 1.00 77.62 93 LYS A O 1
ATOM 750 N N . LYS A 1 94 ? 20.921 19.005 0.233 1.00 73.38 94 LYS A N 1
ATOM 751 C CA . LYS A 1 94 ? 20.346 20.040 1.101 1.00 73.38 94 LYS A CA 1
ATOM 752 C C . LYS A 1 94 ? 21.151 21.333 0.930 1.00 73.38 94 LYS A C 1
ATOM 754 O O . LYS A 1 94 ? 22.366 21.305 1.113 1.00 73.38 94 LYS A O 1
ATOM 759 N N . GLY A 1 95 ? 20.466 22.431 0.612 1.00 72.38 95 GLY A N 1
ATOM 760 C CA . GLY A 1 95 ? 21.072 23.749 0.393 1.00 72.38 95 GLY A CA 1
ATOM 761 C C . GLY A 1 95 ? 21.318 24.115 -1.073 1.00 72.38 95 GLY A C 1
ATOM 762 O O . GLY A 1 95 ? 21.912 25.160 -1.326 1.00 72.38 95 GLY A O 1
ATOM 763 N N . ASP A 1 96 ? 20.882 23.286 -2.026 1.00 80.56 96 ASP A N 1
ATOM 764 C CA . ASP A 1 96 ? 20.719 23.736 -3.410 1.00 80.56 96 ASP A CA 1
ATOM 765 C C . ASP A 1 96 ? 19.646 24.838 -3.450 1.00 80.56 96 ASP A C 1
ATOM 767 O O . ASP A 1 96 ? 18.645 24.739 -2.746 1.00 80.56 96 ASP A O 1
ATOM 771 N N . SER A 1 97 ? 19.871 25.890 -4.239 1.00 76.19 97 SER A N 1
ATOM 772 C CA . SER A 1 97 ? 18.931 26.997 -4.428 1.00 76.19 97 SER A CA 1
ATOM 773 C C . SER A 1 97 ? 18.799 27.316 -5.914 1.00 76.19 97 SER A C 1
ATOM 775 O O . SER A 1 97 ? 19.787 27.304 -6.654 1.00 76.19 97 SER A O 1
ATOM 777 N N . GLY A 1 98 ? 17.568 27.553 -6.366 1.00 84.06 98 GLY A N 1
ATOM 778 C CA . GLY A 1 98 ? 17.269 27.761 -7.781 1.00 84.06 98 GLY A CA 1
ATOM 779 C C . GLY A 1 98 ? 15.814 27.454 -8.116 1.00 84.06 98 GLY A C 1
ATOM 780 O O . GLY A 1 98 ? 14.911 28.212 -7.767 1.00 84.06 98 GLY A O 1
ATOM 781 N N . VAL A 1 99 ? 15.586 26.348 -8.820 1.00 87.44 99 VAL A N 1
ATOM 782 C CA . VAL A 1 99 ? 14.265 25.926 -9.300 1.00 87.44 99 VAL A CA 1
ATOM 783 C C . VAL A 1 99 ? 13.560 25.097 -8.232 1.00 87.44 99 VAL A C 1
ATOM 785 O O . VAL A 1 99 ? 14.135 24.139 -7.719 1.00 87.44 99 VAL A O 1
ATOM 788 N N . ARG A 1 100 ? 12.302 25.436 -7.933 1.00 90.44 100 ARG A N 1
ATOM 789 C CA . ARG A 1 100 ? 11.436 24.636 -7.060 1.00 90.44 100 ARG A CA 1
ATOM 790 C C . ARG A 1 100 ? 10.620 23.641 -7.865 1.00 90.44 100 ARG A C 1
ATOM 792 O O . ARG A 1 100 ? 10.011 24.010 -8.867 1.00 90.44 100 ARG A O 1
ATOM 799 N N . ILE A 1 101 ? 10.606 22.393 -7.414 1.00 92.06 101 ILE A N 1
ATOM 800 C CA . ILE A 1 101 ? 9.824 21.328 -8.034 1.00 92.06 101 ILE A CA 1
ATOM 801 C C . ILE A 1 101 ? 9.250 20.379 -6.991 1.00 92.06 101 ILE A C 1
ATOM 803 O O . ILE A 1 101 ? 9.956 19.965 -6.072 1.00 92.06 101 ILE A O 1
ATOM 807 N N . ARG A 1 102 ? 7.985 19.984 -7.159 1.00 95.25 102 ARG A N 1
ATOM 808 C CA . ARG A 1 102 ? 7.374 18.926 -6.348 1.00 95.25 102 ARG A CA 1
ATOM 809 C C . ARG A 1 102 ? 8.082 17.604 -6.591 1.00 95.25 102 ARG A C 1
ATOM 811 O O . ARG A 1 102 ? 8.293 17.217 -7.741 1.00 95.25 102 ARG A O 1
ATOM 818 N N . CYS A 1 103 ? 8.447 16.906 -5.525 1.00 95.88 103 CYS A N 1
ATOM 819 C CA . CYS A 1 103 ? 9.204 15.671 -5.638 1.00 95.88 103 CYS A CA 1
ATOM 820 C C . CYS A 1 103 ? 8.673 14.597 -4.698 1.00 95.88 103 CYS A C 1
ATOM 822 O O . CYS A 1 103 ? 8.746 14.746 -3.482 1.00 95.88 103 CYS A O 1
ATOM 824 N N . ILE A 1 104 ? 8.211 13.488 -5.275 1.00 97.00 104 ILE A N 1
ATOM 825 C CA . ILE A 1 104 ? 7.755 12.323 -4.521 1.00 97.00 104 ILE A CA 1
ATOM 826 C C . ILE A 1 104 ? 8.963 11.603 -3.906 1.00 97.00 104 ILE A C 1
ATOM 828 O O . ILE A 1 104 ? 9.892 11.147 -4.591 1.00 97.00 104 ILE A O 1
ATOM 832 N N . GLY A 1 105 ? 8.954 11.502 -2.583 1.00 95.50 105 GLY A N 1
ATOM 833 C CA . GLY A 1 105 ? 9.881 10.741 -1.764 1.00 95.50 105 GLY A CA 1
ATOM 834 C C . GLY A 1 105 ? 9.267 9.448 -1.230 1.00 95.50 105 GLY A C 1
ATOM 835 O O . GLY A 1 105 ? 8.087 9.159 -1.394 1.00 95.50 105 GLY A O 1
ATOM 836 N N . VAL A 1 106 ? 10.076 8.656 -0.521 1.00 94.31 106 VAL A N 1
ATOM 837 C CA . VAL A 1 106 ? 9.604 7.391 0.076 1.00 94.31 106 VAL A CA 1
ATOM 838 C C . VAL A 1 106 ? 8.517 7.616 1.140 1.00 94.31 106 VAL A C 1
ATOM 840 O O . VAL A 1 106 ? 7.681 6.743 1.352 1.00 94.31 106 VAL A O 1
ATOM 843 N N . GLY A 1 107 ? 8.515 8.778 1.804 1.00 93.19 107 GLY A N 1
ATOM 844 C CA . GLY A 1 107 ? 7.505 9.124 2.811 1.00 93.19 107 GLY A CA 1
ATOM 845 C C . GLY A 1 107 ? 6.094 9.271 2.237 1.00 93.19 107 GLY A C 1
ATOM 846 O O . GLY A 1 107 ? 5.131 8.958 2.930 1.00 93.19 107 GLY A O 1
ATOM 847 N N . ASP A 1 108 ? 5.982 9.658 0.967 1.00 95.00 108 ASP A N 1
ATOM 848 C CA . ASP A 1 108 ? 4.701 9.920 0.305 1.00 95.00 108 ASP A CA 1
ATOM 849 C C . ASP A 1 108 ? 3.987 8.632 -0.125 1.00 95.00 108 ASP A C 1
ATOM 851 O O . ASP A 1 108 ? 2.782 8.637 -0.346 1.00 95.00 108 ASP A O 1
ATOM 855 N N . PHE A 1 109 ? 4.701 7.500 -0.194 1.00 93.88 109 PHE A N 1
ATOM 856 C CA . PHE A 1 109 ? 4.092 6.216 -0.554 1.00 93.88 109 PHE A CA 1
ATOM 857 C C . PHE A 1 109 ? 3.024 5.789 0.453 1.00 93.88 109 PHE A C 1
ATOM 859 O O . PHE A 1 109 ? 1.995 5.245 0.058 1.00 93.88 109 PHE A O 1
ATOM 866 N N . GLN A 1 110 ? 3.285 6.000 1.751 1.00 88.75 110 GLN A N 1
ATOM 867 C CA . GLN A 1 110 ? 2.434 5.546 2.856 1.00 88.75 110 GLN A CA 1
ATOM 868 C C . GLN A 1 110 ? 1.857 4.143 2.571 1.00 88.75 110 GLN A C 1
ATOM 870 O O . GLN A 1 110 ? 2.629 3.230 2.270 1.00 88.75 110 GLN A O 1
ATOM 875 N N . ASN A 1 111 ? 0.534 3.964 2.624 1.00 83.25 111 ASN A N 1
ATOM 876 C CA . ASN A 1 111 ? -0.151 2.750 2.159 1.00 83.25 111 ASN A CA 1
ATOM 877 C C . ASN A 1 111 ? -0.884 2.930 0.817 1.00 83.25 111 ASN A C 1
ATOM 879 O O . ASN A 1 111 ? -1.613 2.029 0.396 1.00 83.25 111 ASN A O 1
ATOM 883 N N . HIS A 1 112 ? -0.668 4.047 0.120 1.00 88.81 112 HIS A N 1
ATOM 884 C CA . HIS A 1 112 ? -1.344 4.361 -1.135 1.00 88.81 112 HIS A CA 1
ATOM 885 C C . HIS A 1 112 ? -0.958 3.375 -2.242 1.00 88.81 112 HIS A C 1
ATOM 887 O O . HIS A 1 112 ? 0.206 2.995 -2.376 1.00 88.81 112 HIS A O 1
ATOM 893 N N . ALA A 1 113 ? -1.940 2.949 -3.037 1.00 91.62 113 ALA A N 1
ATOM 894 C CA . ALA A 1 113 ? -1.694 2.299 -4.328 1.00 91.62 113 ALA A CA 1
ATOM 895 C C . ALA A 1 113 ? -1.663 3.319 -5.476 1.00 91.62 113 ALA A C 1
ATOM 897 O O . ALA A 1 113 ? -1.078 3.054 -6.523 1.00 91.62 113 ALA A O 1
ATOM 898 N N . THR A 1 114 ? -2.252 4.497 -5.260 1.00 94.31 114 THR A N 1
ATOM 899 C CA . THR A 1 114 ? -2.357 5.557 -6.258 1.00 94.31 114 THR A CA 1
ATOM 900 C C . THR A 1 114 ? -2.208 6.922 -5.595 1.00 94.31 114 THR A C 1
ATOM 902 O O . THR A 1 114 ? -2.745 7.142 -4.510 1.00 94.31 114 THR A O 1
ATOM 905 N N . ILE A 1 115 ? -1.491 7.834 -6.254 1.00 94.50 115 ILE A N 1
ATOM 906 C CA . ILE A 1 115 ? -1.422 9.256 -5.904 1.00 94.50 115 ILE A CA 1
ATOM 907 C C . ILE A 1 115 ? -1.985 10.059 -7.079 1.00 94.50 115 ILE A C 1
ATOM 909 O O . ILE A 1 115 ? -1.375 10.106 -8.146 1.00 94.50 115 ILE A O 1
ATOM 913 N N . GLU A 1 116 ? -3.135 10.700 -6.877 1.00 91.94 116 GLU A N 1
ATOM 914 C CA . GLU A 1 116 ? -3.737 11.634 -7.847 1.00 91.94 116 GLU A CA 1
ATOM 915 C C . GLU A 1 116 ? -3.698 13.090 -7.379 1.00 91.94 116 GLU A C 1
ATOM 917 O O . GLU A 1 116 ? -3.708 14.017 -8.189 1.00 91.94 116 GLU A O 1
ATOM 922 N N . ASP A 1 117 ? -3.694 13.304 -6.062 1.00 89.62 117 ASP A N 1
ATOM 923 C CA . ASP A 1 117 ? -3.523 14.625 -5.480 1.00 89.62 117 ASP A CA 1
ATOM 924 C C . ASP A 1 117 ? -2.058 14.818 -5.105 1.00 89.62 117 ASP A C 1
ATOM 926 O O . ASP A 1 117 ? -1.529 14.184 -4.193 1.00 89.62 117 ASP A O 1
ATOM 930 N N . VAL A 1 118 ? -1.397 15.696 -5.851 1.00 92.19 118 VAL A N 1
ATOM 931 C CA . VAL A 1 118 ? 0.008 16.050 -5.647 1.00 92.19 118 VAL A CA 1
ATOM 932 C C . VAL A 1 118 ? 0.170 17.404 -4.950 1.00 92.19 118 VAL A C 1
ATOM 934 O O . VAL A 1 118 ? 1.282 17.923 -4.873 1.00 92.19 118 VAL A O 1
ATOM 937 N N . SER A 1 119 ? -0.915 18.003 -4.447 1.00 89.12 119 SER A N 1
ATOM 938 C CA . SER A 1 119 ? -0.887 19.327 -3.813 1.00 89.12 119 SER A CA 1
ATOM 939 C C . SER A 1 119 ? -0.075 19.355 -2.514 1.00 89.12 119 SER A C 1
ATOM 941 O O . SER A 1 119 ? 0.615 20.343 -2.257 1.00 89.12 119 SER A O 1
ATOM 943 N N . GLU A 1 120 ? -0.095 18.260 -1.747 1.00 88.31 120 GLU A N 1
ATOM 944 C CA . GLU A 1 120 ? 0.645 18.107 -0.486 1.00 88.31 120 GLU A CA 1
ATOM 945 C C . GLU A 1 120 ? 2.097 17.631 -0.674 1.00 88.31 120 GLU A C 1
ATOM 947 O O . GLU A 1 120 ? 2.874 17.611 0.283 1.00 88.31 120 GLU A O 1
ATOM 952 N N . ILE A 1 121 ? 2.494 17.274 -1.903 1.00 93.75 121 ILE A N 1
ATOM 953 C CA . ILE A 1 121 ? 3.855 16.811 -2.190 1.00 93.75 121 ILE A CA 1
ATOM 954 C C . ILE A 1 121 ? 4.842 17.961 -2.002 1.00 93.75 121 ILE A C 1
ATOM 956 O O . ILE A 1 121 ? 4.701 19.041 -2.582 1.00 93.75 121 ILE A O 1
ATOM 960 N N . LEU A 1 122 ? 5.883 17.696 -1.213 1.00 92.00 122 LEU A N 1
ATOM 961 C CA . LEU A 1 122 ? 6.899 18.684 -0.878 1.00 92.00 122 LEU A CA 1
ATOM 962 C C . LEU A 1 122 ? 7.674 19.150 -2.114 1.00 92.00 122 LEU A C 1
ATOM 964 O O . LEU A 1 122 ? 8.063 18.364 -2.983 1.00 92.00 122 LEU A O 1
ATOM 968 N N . GLU A 1 123 ? 7.957 20.450 -2.146 1.00 91.81 123 GLU A N 1
ATOM 969 C CA . GLU A 1 123 ? 8.860 21.039 -3.126 1.00 91.81 123 GLU A CA 1
ATOM 970 C C . GLU A 1 123 ? 10.316 20.913 -2.677 1.00 91.81 123 GLU A C 1
ATOM 972 O O . GLU A 1 123 ? 10.664 21.103 -1.509 1.00 91.81 123 GLU A O 1
ATOM 977 N N . LEU A 1 124 ? 11.182 20.619 -3.639 1.00 89.44 124 LEU A N 1
ATOM 978 C CA . LEU A 1 124 ? 12.625 20.643 -3.492 1.00 89.44 124 LEU A CA 1
ATOM 979 C C . LEU A 1 124 ? 13.204 21.786 -4.306 1.00 89.44 124 LEU A C 1
ATOM 981 O O . LEU A 1 124 ? 12.745 22.057 -5.415 1.00 89.44 124 LEU A O 1
ATOM 985 N N . GLU A 1 125 ? 14.260 22.391 -3.780 1.00 89.00 125 GLU A N 1
ATOM 986 C CA . GLU A 1 125 ? 15.089 23.327 -4.527 1.00 89.00 125 GLU A CA 1
ATOM 987 C C . GLU A 1 125 ? 16.228 22.581 -5.223 1.00 89.00 125 GLU A C 1
ATOM 989 O O . GLU A 1 125 ? 16.957 21.797 -4.612 1.00 89.00 125 GLU A O 1
ATOM 994 N N . LEU A 1 126 ? 16.361 22.822 -6.524 1.00 86.88 126 LEU A N 1
ATOM 995 C CA . LEU A 1 126 ? 17.410 22.292 -7.384 1.00 86.88 126 LEU A CA 1
ATOM 996 C C . LEU A 1 126 ? 18.204 23.454 -7.978 1.00 86.88 126 LEU A C 1
ATOM 998 O O . LEU A 1 126 ? 17.651 24.515 -8.262 1.00 86.88 126 LEU A O 1
ATOM 1002 N N . LYS A 1 127 ? 19.499 23.243 -8.233 1.00 86.94 127 LYS A N 1
ATOM 1003 C CA . LYS A 1 127 ? 20.344 24.259 -8.885 1.00 86.94 127 LYS A CA 1
ATOM 1004 C C . LYS A 1 127 ? 19.869 24.602 -10.296 1.00 86.94 127 LYS A C 1
ATOM 1006 O O . LYS A 1 127 ? 19.914 25.754 -10.705 1.00 86.94 127 LYS A O 1
ATOM 1011 N N . GLU A 1 128 ? 19.428 23.586 -11.028 1.00 87.25 128 GLU A N 1
ATOM 1012 C CA . GLU A 1 128 ? 19.004 23.681 -12.421 1.00 87.25 128 GLU A CA 1
ATOM 1013 C C . GLU A 1 128 ? 17.718 22.881 -12.619 1.00 87.25 128 GLU A C 1
ATOM 1015 O O . GLU A 1 128 ? 17.448 21.921 -11.889 1.00 87.25 128 GLU A O 1
ATOM 1020 N N . ALA A 1 129 ? 16.922 23.276 -13.613 1.00 87.31 129 ALA A N 1
ATOM 1021 C CA . ALA A 1 129 ? 15.735 22.525 -13.989 1.00 87.31 129 ALA A CA 1
ATOM 1022 C C . ALA A 1 129 ? 16.149 21.132 -14.501 1.00 87.31 129 ALA A C 1
ATOM 1024 O O . ALA A 1 129 ? 17.003 21.039 -15.388 1.00 87.31 129 ALA A O 1
ATOM 1025 N N . PRO A 1 130 ? 15.566 20.042 -13.974 1.00 90.12 130 PRO A N 1
ATOM 1026 C CA . PRO A 1 130 ? 15.864 18.709 -14.473 1.00 90.12 130 PRO A CA 1
ATOM 1027 C C . PRO A 1 130 ? 15.322 18.544 -15.901 1.00 90.12 130 PRO A C 1
ATOM 1029 O O . PRO A 1 130 ? 14.389 19.231 -16.322 1.00 90.12 130 PRO A O 1
ATOM 1032 N N . SER A 1 131 ? 15.905 17.604 -16.650 1.00 92.44 131 SER A N 1
ATOM 1033 C CA . SER A 1 131 ? 15.386 17.223 -17.970 1.00 92.44 131 SER A CA 1
ATOM 1034 C C . SER A 1 131 ? 13.931 16.755 -17.871 1.00 92.44 131 SER A C 1
ATOM 1036 O O . SER A 1 131 ? 13.548 16.141 -16.871 1.00 92.44 131 SER A O 1
ATOM 1038 N N . LYS A 1 132 ? 13.151 16.973 -18.939 1.00 91.56 132 LYS A N 1
ATOM 1039 C CA . LYS A 1 132 ? 11.739 16.571 -19.029 1.00 91.56 132 LYS A CA 1
ATOM 1040 C C . LYS A 1 132 ? 11.508 15.100 -18.686 1.00 91.56 132 LYS A C 1
ATOM 1042 O O . LYS A 1 132 ? 10.502 14.774 -18.074 1.00 91.56 132 LYS A O 1
ATOM 1047 N N . ASP A 1 133 ? 12.470 14.229 -18.981 1.00 92.69 133 ASP A N 1
ATOM 1048 C CA . ASP A 1 133 ? 12.366 12.797 -18.688 1.00 92.69 133 ASP A CA 1
ATOM 1049 C C . ASP A 1 133 ? 12.286 12.454 -17.190 1.00 92.69 133 ASP A C 1
ATOM 1051 O O . ASP A 1 133 ? 12.019 11.299 -16.855 1.00 92.69 133 ASP A O 1
ATOM 1055 N N . TYR A 1 134 ? 12.603 13.389 -16.287 1.00 95.69 134 TYR A N 1
ATOM 1056 C CA . TYR A 1 134 ? 12.446 13.208 -14.839 1.00 95.69 134 TYR A CA 1
ATOM 1057 C C . TYR A 1 134 ? 11.052 13.582 -14.337 1.00 95.69 134 TYR A C 1
ATOM 1059 O O . TYR A 1 134 ? 10.743 13.313 -13.177 1.00 95.69 134 TYR A O 1
ATOM 1067 N N . PHE A 1 135 ? 10.213 14.170 -15.186 1.00 96.81 135 PHE A N 1
ATOM 1068 C CA . PHE A 1 135 ? 8.833 14.450 -14.831 1.00 96.81 135 PHE A CA 1
ATOM 1069 C C . PHE A 1 135 ? 7.975 13.201 -14.979 1.00 96.81 135 PHE A C 1
ATOM 1071 O O . PHE A 1 135 ? 8.185 12.366 -15.867 1.00 96.81 135 PHE A O 1
ATOM 1078 N N . LEU A 1 136 ? 7.047 13.071 -14.040 1.00 97.88 136 LEU A N 1
ATOM 1079 C CA . LEU A 1 136 ? 6.032 12.039 -14.037 1.00 97.88 136 LEU A CA 1
ATOM 1080 C C . LEU A 1 136 ? 4.924 12.402 -15.019 1.00 97.88 136 LEU A C 1
ATOM 1082 O O . LEU A 1 136 ? 4.592 13.573 -15.198 1.00 97.88 136 LEU A O 1
ATOM 1086 N N . GLU A 1 137 ? 4.373 11.371 -15.633 1.00 97.19 137 GLU A N 1
ATOM 1087 C CA . GLU A 1 137 ? 3.207 11.397 -16.503 1.00 97.19 137 GLU A CA 1
ATOM 1088 C C . GLU A 1 137 ? 2.096 10.559 -15.868 1.00 97.19 137 GLU A C 1
ATOM 1090 O O . GLU A 1 137 ? 2.349 9.711 -15.008 1.00 97.19 137 GLU A O 1
ATOM 1095 N N . ASP A 1 138 ? 0.860 10.811 -16.289 1.00 97.19 138 ASP A N 1
ATOM 1096 C CA . ASP A 1 138 ? -0.294 10.046 -15.831 1.00 97.19 138 ASP A CA 1
ATOM 1097 C C . ASP A 1 138 ? -0.120 8.556 -16.155 1.00 97.19 138 ASP A C 1
ATOM 1099 O O . ASP A 1 138 ? 0.134 8.175 -17.297 1.00 97.19 138 ASP A O 1
ATOM 1103 N N . GLY A 1 139 ? -0.251 7.714 -15.127 1.00 96.50 139 GLY A N 1
ATOM 1104 C CA . GLY A 1 139 ? -0.079 6.266 -15.236 1.00 96.50 139 GLY A CA 1
ATOM 1105 C C . GLY A 1 139 ? 1.353 5.778 -15.002 1.00 96.50 139 GLY A C 1
ATOM 1106 O O . GLY A 1 139 ? 1.575 4.567 -14.991 1.00 96.50 139 GLY A O 1
ATOM 1107 N N . ASP A 1 140 ? 2.317 6.674 -14.755 1.00 98.38 140 ASP A N 1
ATOM 1108 C CA . ASP A 1 140 ? 3.655 6.265 -14.329 1.00 98.38 140 ASP A CA 1
ATOM 1109 C C . ASP A 1 140 ? 3.599 5.515 -12.998 1.00 98.38 140 ASP A C 1
ATOM 1111 O O . ASP A 1 140 ? 2.921 5.921 -12.050 1.00 98.38 140 ASP A O 1
ATOM 1115 N N . LEU A 1 141 ? 4.384 4.445 -12.893 1.00 98.44 141 LEU A N 1
ATOM 1116 C CA . LEU A 1 141 ? 4.528 3.699 -11.652 1.00 98.44 141 LEU A CA 1
ATOM 1117 C C . LEU A 1 141 ? 5.801 4.124 -10.940 1.00 98.44 141 LEU A C 1
ATOM 1119 O O . LEU A 1 141 ? 6.863 4.233 -11.550 1.00 98.44 141 LEU A O 1
ATOM 1123 N N . LEU A 1 142 ? 5.723 4.306 -9.629 1.00 98.50 142 LEU A N 1
ATOM 1124 C CA . LEU A 1 142 ? 6.883 4.514 -8.779 1.00 98.50 142 LEU A CA 1
ATOM 1125 C C . LEU A 1 142 ? 7.076 3.313 -7.872 1.00 98.50 142 LEU A C 1
ATOM 1127 O O . LEU A 1 142 ? 6.131 2.844 -7.244 1.00 98.50 142 LEU A O 1
ATOM 1131 N N . LEU A 1 143 ? 8.321 2.851 -7.767 1.00 97.81 143 LEU A N 1
ATOM 1132 C CA . LEU A 1 143 ? 8.731 1.857 -6.790 1.00 97.81 143 LEU A CA 1
ATOM 1133 C C . LEU A 1 143 ? 9.749 2.445 -5.815 1.00 97.81 143 LEU A C 1
ATOM 1135 O O . LEU A 1 143 ? 10.631 3.222 -6.196 1.00 97.81 143 LEU A O 1
ATOM 1139 N N . VAL A 1 144 ? 9.673 2.034 -4.550 1.00 96.69 144 VAL A N 1
ATOM 1140 C CA . VAL A 1 144 ? 10.715 2.341 -3.565 1.00 96.69 144 VAL A CA 1
ATOM 1141 C C . VAL A 1 144 ? 11.947 1.515 -3.896 1.00 96.69 144 VAL A C 1
ATOM 1143 O O . VAL A 1 144 ? 12.002 0.304 -3.672 1.00 96.69 144 VAL A O 1
ATOM 1146 N N . ARG A 1 145 ? 12.963 2.200 -4.406 1.00 93.88 145 ARG A N 1
ATOM 1147 C CA . ARG A 1 145 ? 14.228 1.610 -4.821 1.00 93.88 145 ARG A CA 1
ATOM 1148 C C . ARG A 1 145 ? 15.098 1.278 -3.619 1.00 93.88 145 ARG A C 1
ATOM 1150 O O . ARG A 1 145 ? 15.593 0.164 -3.531 1.00 93.88 145 ARG A O 1
ATOM 1157 N N . SER A 1 146 ? 15.304 2.236 -2.713 1.00 90.62 146 SER A N 1
ATOM 1158 C CA . SER A 1 146 ? 16.235 2.085 -1.591 1.00 90.62 146 SER A CA 1
ATOM 1159 C C . SER A 1 146 ? 15.688 2.687 -0.304 1.00 90.62 146 SER A C 1
ATOM 1161 O O . SER A 1 146 ? 15.218 3.825 -0.296 1.00 90.62 146 SER A O 1
ATOM 1163 N N . ASN A 1 147 ? 15.749 1.925 0.790 1.00 91.31 147 ASN A N 1
ATOM 1164 C CA . ASN A 1 147 ? 15.358 2.393 2.115 1.00 91.31 147 ASN A CA 1
ATOM 1165 C C . ASN A 1 147 ? 16.012 1.552 3.224 1.00 91.31 147 ASN A C 1
ATOM 1167 O O . ASN A 1 147 ? 16.162 0.340 3.084 1.00 91.31 147 ASN A O 1
ATOM 1171 N N . GLY A 1 148 ? 16.349 2.184 4.354 1.00 83.94 148 GLY A N 1
ATOM 1172 C CA . GLY A 1 148 ? 16.868 1.476 5.531 1.00 83.94 148 GLY A CA 1
ATOM 1173 C C . GLY A 1 148 ? 15.852 0.509 6.153 1.00 83.94 148 GLY A C 1
ATOM 1174 O O . GLY A 1 148 ? 16.242 -0.498 6.740 1.00 83.94 148 GLY A O 1
ATOM 1175 N N . ASN A 1 149 ? 14.552 0.772 5.986 1.00 86.81 149 ASN A N 1
ATOM 1176 C CA . ASN A 1 149 ? 13.488 -0.161 6.332 1.00 86.81 149 ASN A CA 1
ATOM 1177 C C . ASN A 1 149 ? 13.152 -1.063 5.132 1.00 86.81 149 ASN A C 1
ATOM 1179 O O . ASN A 1 149 ? 12.507 -0.638 4.169 1.00 86.81 149 ASN A O 1
ATOM 1183 N N . ARG A 1 150 ? 13.520 -2.345 5.230 1.00 83.25 150 ARG A N 1
ATOM 1184 C CA . ARG A 1 150 ? 13.251 -3.369 4.206 1.00 83.25 150 ARG A CA 1
ATOM 1185 C C . ARG A 1 150 ? 11.759 -3.538 3.885 1.00 83.25 150 ARG A C 1
ATOM 1187 O O . ARG A 1 150 ? 11.430 -3.931 2.769 1.00 83.25 150 ARG A O 1
ATOM 1194 N N . ALA A 1 151 ? 10.849 -3.241 4.812 1.00 85.06 151 ALA A N 1
ATOM 1195 C CA . ALA A 1 151 ? 9.405 -3.325 4.568 1.00 85.06 151 ALA A CA 1
ATOM 1196 C C . ALA A 1 151 ? 8.893 -2.255 3.581 1.00 85.06 151 ALA A C 1
ATOM 1198 O O . ALA A 1 151 ? 7.806 -2.397 3.018 1.00 85.06 151 ALA A O 1
ATOM 1199 N N . LEU A 1 152 ? 9.668 -1.187 3.359 1.00 88.44 152 LEU A N 1
ATOM 1200 C CA . LEU A 1 152 ? 9.335 -0.134 2.398 1.00 88.44 152 LEU A CA 1
ATOM 1201 C C . LEU A 1 152 ? 9.879 -0.432 1.001 1.00 88.44 152 LEU A C 1
ATOM 1203 O O . LEU A 1 152 ? 9.256 -0.048 0.019 1.00 88.44 152 LEU A O 1
ATOM 1207 N N . VAL A 1 153 ? 11.013 -1.130 0.903 1.00 91.12 153 VAL A N 1
ATOM 1208 C CA . VAL A 1 153 ? 11.651 -1.466 -0.378 1.00 91.12 153 VAL A CA 1
ATOM 1209 C C . VAL A 1 153 ? 10.692 -2.282 -1.249 1.00 91.12 153 VAL A C 1
ATOM 1211 O O . VAL A 1 153 ? 10.037 -3.208 -0.765 1.00 91.12 153 VAL A O 1
ATOM 1214 N N . GLY A 1 154 ? 10.583 -1.908 -2.523 1.00 91.81 154 GLY A N 1
ATOM 1215 C CA . GLY A 1 154 ? 9.710 -2.561 -3.494 1.00 91.81 154 GLY A CA 1
ATOM 1216 C C . GLY A 1 154 ? 8.232 -2.178 -3.418 1.00 91.81 154 GLY A C 1
ATOM 1217 O O . GLY A 1 154 ? 7.457 -2.680 -4.224 1.00 91.81 154 GLY A O 1
ATOM 1218 N N . ARG A 1 155 ? 7.814 -1.300 -2.488 1.00 94.50 155 ARG A N 1
ATOM 1219 C CA . ARG A 1 155 ? 6.454 -0.733 -2.529 1.00 94.50 155 ARG A CA 1
ATOM 1220 C C . ARG A 1 155 ? 6.241 -0.036 -3.861 1.00 94.50 155 ARG A C 1
ATOM 1222 O O . ARG A 1 155 ? 7.133 0.686 -4.294 1.00 94.50 155 ARG A O 1
ATOM 1229 N N . CYS A 1 156 ? 5.072 -0.240 -4.452 1.00 96.56 156 CYS A N 1
ATOM 1230 C CA . CYS A 1 156 ? 4.699 0.307 -5.745 1.00 96.56 156 CYS A CA 1
ATOM 1231 C C . CYS A 1 156 ? 3.380 1.077 -5.642 1.00 96.56 156 CYS A C 1
ATOM 1233 O O . CYS A 1 156 ? 2.481 0.675 -4.894 1.00 96.56 156 CYS A O 1
ATOM 1235 N N . LEU A 1 157 ? 3.296 2.173 -6.389 1.00 97.38 157 LEU A N 1
ATOM 1236 C CA . LEU A 1 157 ? 2.082 2.948 -6.609 1.00 97.38 157 LEU A CA 1
ATOM 1237 C C . LEU A 1 157 ? 2.076 3.539 -8.020 1.00 97.38 157 LEU A C 1
ATOM 1239 O O . LEU A 1 157 ? 3.138 3.706 -8.622 1.00 97.38 157 LEU A O 1
ATOM 1243 N N . SER A 1 158 ? 0.896 3.879 -8.524 1.00 97.62 158 SER A N 1
ATOM 1244 C CA . SER A 1 158 ? 0.714 4.674 -9.742 1.00 97.62 158 SER A CA 1
ATOM 1245 C C . SER A 1 158 ? 0.568 6.159 -9.404 1.00 97.62 158 SER A C 1
ATOM 1247 O O . SER A 1 158 ? -0.045 6.503 -8.390 1.00 97.62 158 SER A O 1
ATOM 1249 N N . VAL A 1 159 ? 1.065 7.048 -10.259 1.00 97.88 159 VAL A N 1
ATOM 1250 C CA . VAL A 1 159 ? 0.948 8.502 -10.089 1.00 97.88 159 VAL A CA 1
ATOM 1251 C C . VAL A 1 159 ? 0.183 9.105 -11.261 1.00 97.88 159 VAL A C 1
ATOM 1253 O O . VAL A 1 159 ? 0.420 8.750 -12.413 1.00 97.88 159 VAL A O 1
ATOM 1256 N N . TYR A 1 160 ? -0.717 10.036 -10.956 1.00 96.56 160 TYR A N 1
ATOM 1257 C CA . TYR A 1 160 ? -1.472 10.815 -11.934 1.00 96.56 160 TYR A CA 1
ATOM 1258 C C . TYR A 1 160 ? -1.303 12.310 -11.633 1.00 96.56 160 TYR A C 1
ATOM 1260 O O . TYR A 1 160 ? -2.167 12.910 -10.987 1.00 96.56 160 TYR A O 1
ATOM 1268 N N . PRO A 1 161 ? -0.156 12.917 -12.001 1.00 95.12 161 PRO A N 1
ATOM 1269 C CA . PRO A 1 161 ? 0.128 14.318 -11.689 1.00 95.12 161 PRO A CA 1
ATOM 1270 C C . PRO A 1 161 ? -0.765 15.317 -12.450 1.00 95.12 161 PRO A C 1
ATOM 1272 O O . PRO A 1 161 ? -0.771 16.507 -12.112 1.00 95.12 161 PRO A O 1
ATOM 1275 N N . ARG A 1 162 ? -1.533 14.862 -13.450 1.00 93.75 162 ARG A N 1
ATOM 1276 C CA . ARG A 1 162 ? -2.328 15.694 -14.360 1.00 93.75 162 ARG A CA 1
ATOM 1277 C C . ARG A 1 162 ? -1.450 16.783 -14.994 1.00 93.75 162 ARG A C 1
ATOM 1279 O O . ARG A 1 162 ? -0.382 16.502 -15.523 1.00 93.75 162 ARG A O 1
ATOM 1286 N N . GLU A 1 163 ? -1.865 18.045 -14.922 1.00 91.12 163 GLU A N 1
ATOM 1287 C CA . GLU A 1 163 ? -1.132 19.180 -15.503 1.00 91.12 163 GLU A CA 1
ATOM 1288 C C . GLU A 1 163 ? 0.027 19.692 -14.622 1.00 91.12 163 GLU A C 1
ATOM 1290 O O . GLU A 1 163 ? 0.675 20.685 -14.957 1.00 91.12 163 GLU A O 1
ATOM 1295 N N . GLN A 1 164 ? 0.296 19.059 -13.475 1.00 93.44 164 GLN A N 1
ATOM 1296 C CA . GLN A 1 164 ? 1.308 19.532 -12.531 1.00 93.44 164 GLN A CA 1
ATOM 1297 C C . GLN A 1 164 ? 2.682 18.916 -12.805 1.00 93.44 164 GLN A C 1
ATOM 1299 O O . GLN A 1 164 ? 2.831 17.708 -12.955 1.00 93.44 164 GLN A O 1
ATOM 1304 N N . THR A 1 165 ? 3.732 19.738 -12.773 1.00 94.06 165 THR A N 1
ATOM 1305 C CA . THR A 1 165 ? 5.111 19.248 -12.882 1.00 94.06 165 THR A CA 1
ATOM 1306 C C . THR A 1 165 ? 5.552 18.598 -11.572 1.00 94.06 165 THR A C 1
ATOM 1308 O O . THR A 1 165 ? 5.810 19.287 -10.580 1.00 94.06 165 THR A O 1
ATOM 1311 N N . VAL A 1 166 ? 5.679 17.271 -11.584 1.00 96.62 166 VAL A N 1
ATOM 1312 C CA . VAL A 1 166 ? 6.115 16.471 -10.433 1.00 96.62 166 VAL A CA 1
ATOM 1313 C C . VAL A 1 166 ? 7.272 15.568 -10.841 1.00 96.62 166 VAL A C 1
ATOM 1315 O O . VAL A 1 166 ? 7.253 14.950 -11.900 1.00 96.62 166 VAL A O 1
ATOM 1318 N N . SER A 1 167 ? 8.292 15.497 -9.994 1.00 97.12 167 SER A N 1
ATOM 1319 C CA . SER A 1 167 ? 9.438 14.597 -10.125 1.00 97.12 167 SER A CA 1
ATOM 1320 C C . SER A 1 167 ? 9.460 13.594 -8.964 1.00 97.12 167 SER A C 1
ATOM 1322 O O . SER A 1 167 ? 8.569 13.567 -8.118 1.00 97.12 167 SER A O 1
ATOM 1324 N N . TYR A 1 168 ? 10.482 12.749 -8.905 1.00 97.50 168 TYR A N 1
ATOM 1325 C CA . TYR A 1 168 ? 10.651 11.721 -7.883 1.00 97.50 168 TYR A CA 1
ATOM 1326 C C . TYR A 1 168 ? 12.109 11.623 -7.426 1.00 97.50 168 TYR A C 1
ATOM 1328 O O . TYR A 1 168 ? 13.052 11.912 -8.172 1.00 97.50 168 TYR A O 1
ATOM 1336 N N . SER A 1 169 ? 12.294 11.233 -6.167 1.00 95.75 169 SER A N 1
ATOM 1337 C CA . SER A 1 169 ? 13.606 11.153 -5.518 1.00 95.75 169 SER A CA 1
ATOM 1338 C C . SER A 1 169 ? 14.442 9.968 -6.016 1.00 95.75 169 SER A C 1
ATOM 1340 O O . SER A 1 169 ? 13.913 8.959 -6.471 1.00 95.75 169 SER A O 1
ATOM 1342 N N . GLY A 1 170 ? 15.766 10.033 -5.859 1.00 95.25 170 GLY A N 1
ATOM 1343 C CA . GLY A 1 170 ? 16.704 8.959 -6.226 1.00 95.25 170 GLY A CA 1
ATOM 1344 C C . GLY A 1 170 ? 16.569 7.670 -5.402 1.00 95.25 170 GLY A C 1
ATOM 1345 O O . GLY A 1 170 ? 17.135 6.635 -5.772 1.00 95.25 170 GLY A O 1
ATOM 1346 N N . PHE A 1 171 ? 15.792 7.721 -4.313 1.00 95.56 171 PHE A N 1
ATOM 1347 C CA . PHE A 1 171 ? 15.331 6.559 -3.543 1.00 95.56 171 PHE A CA 1
ATOM 1348 C C . PHE A 1 171 ? 14.131 5.856 -4.182 1.00 95.56 171 PHE A C 1
ATOM 1350 O O . PHE A 1 171 ? 13.713 4.807 -3.695 1.00 95.56 171 PHE A O 1
ATOM 1357 N N . CYS A 1 172 ? 13.599 6.415 -5.266 1.00 97.44 172 CYS A N 1
ATOM 1358 C CA . CYS A 1 172 ? 12.531 5.858 -6.073 1.00 97.44 172 CYS A CA 1
ATOM 1359 C C . CYS A 1 172 ? 13.051 5.508 -7.474 1.00 97.44 172 CYS A C 1
ATOM 1361 O O . CYS A 1 172 ? 14.045 6.056 -7.969 1.00 97.44 172 CYS A O 1
ATOM 1363 N N . ILE A 1 173 ? 12.360 4.574 -8.109 1.00 97.88 173 ILE A N 1
ATOM 1364 C CA . ILE A 1 173 ? 12.556 4.168 -9.496 1.00 97.88 173 ILE A CA 1
ATOM 1365 C C . ILE A 1 173 ? 11.198 4.241 -10.185 1.00 97.88 173 ILE A C 1
ATOM 1367 O O . ILE A 1 173 ? 10.213 3.719 -9.669 1.00 97.88 173 ILE A O 1
ATOM 1371 N N . ARG A 1 174 ? 11.134 4.931 -11.318 1.00 98.50 174 ARG A N 1
ATOM 1372 C CA . ARG A 1 174 ? 9.935 5.003 -12.143 1.00 98.50 174 ARG A CA 1
ATOM 1373 C C . ARG A 1 174 ? 9.924 3.845 -13.119 1.00 98.50 174 ARG A C 1
ATOM 1375 O O . ARG A 1 174 ? 10.969 3.570 -13.702 1.00 98.50 174 ARG A O 1
ATOM 1382 N N . TYR A 1 175 ? 8.764 3.249 -13.341 1.00 98.50 175 TYR A N 1
ATOM 1383 C CA . TYR A 1 175 ? 8.464 2.421 -14.498 1.00 98.50 175 TYR A CA 1
ATOM 1384 C C . TYR A 1 175 ? 7.401 3.115 -15.347 1.00 98.50 175 TYR A C 1
ATOM 1386 O O . TYR A 1 175 ? 6.342 3.473 -14.834 1.00 98.50 175 TYR A O 1
ATOM 1394 N N . ARG A 1 176 ? 7.705 3.328 -16.628 1.00 98.12 176 ARG A N 1
ATOM 1395 C CA . ARG A 1 176 ? 6.770 3.894 -17.601 1.00 98.12 176 ARG A CA 1
ATOM 1396 C C . ARG A 1 176 ? 6.372 2.814 -18.587 1.00 98.12 176 ARG A C 1
ATOM 1398 O O . ARG A 1 176 ? 7.229 2.337 -19.331 1.00 98.12 176 ARG A O 1
ATOM 1405 N N . ILE A 1 177 ? 5.096 2.453 -18.567 1.00 97.56 177 ILE A N 1
ATOM 1406 C CA . ILE A 1 177 ? 4.508 1.510 -19.515 1.00 97.56 177 ILE A CA 1
ATOM 1407 C C . ILE A 1 177 ? 4.420 2.200 -20.880 1.00 97.56 177 ILE A C 1
ATOM 1409 O O . ILE A 1 177 ? 3.990 3.347 -20.975 1.00 97.56 177 ILE A O 1
ATOM 1413 N N . THR A 1 178 ? 4.864 1.513 -21.927 1.00 96.06 178 THR A N 1
ATOM 1414 C CA . THR A 1 178 ? 4.805 1.990 -23.320 1.00 96.06 178 THR A CA 1
ATOM 1415 C C . THR A 1 178 ? 4.016 1.055 -24.234 1.00 96.06 178 THR A C 1
ATOM 1417 O O . THR A 1 178 ? 3.801 1.390 -25.395 1.00 96.06 178 THR A O 1
ATOM 1420 N N . SER A 1 179 ? 3.614 -0.110 -23.725 1.00 94.31 179 SER A N 1
ATOM 1421 C CA . SER A 1 179 ? 2.774 -1.098 -24.404 1.00 94.31 179 SER A CA 1
ATOM 1422 C C . SER A 1 179 ? 1.321 -0.995 -23.927 1.00 94.31 179 SER A C 1
ATOM 1424 O O . SER A 1 179 ? 1.062 -0.647 -22.777 1.00 94.31 179 SER A O 1
ATOM 1426 N N . ASP A 1 180 ? 0.379 -1.322 -24.805 1.00 94.00 180 ASP A N 1
ATOM 1427 C CA . ASP A 1 180 ? -1.046 -1.481 -24.504 1.00 94.00 180 ASP A CA 1
ATOM 1428 C C . ASP A 1 180 ? -1.382 -2.832 -23.843 1.00 94.00 180 ASP A C 1
ATOM 1430 O O . ASP A 1 180 ? -2.506 -3.035 -23.386 1.00 94.00 180 ASP A O 1
ATOM 1434 N N . GLU A 1 181 ? -0.407 -3.737 -23.724 1.00 95.94 181 GLU A N 1
ATOM 1435 C CA . GLU A 1 181 ? -0.582 -5.050 -23.097 1.00 95.94 181 GLU A CA 1
ATOM 1436 C C . GLU A 1 181 ? -0.588 -5.005 -21.559 1.00 95.94 181 GLU A C 1
ATOM 1438 O O . GLU A 1 181 ? -1.010 -5.967 -20.913 1.00 95.94 181 GLU A O 1
ATOM 1443 N N . LEU A 1 182 ? -0.130 -3.903 -20.950 1.00 96.88 182 LEU A N 1
ATOM 1444 C CA . LEU A 1 182 ? -0.070 -3.740 -19.496 1.00 96.88 182 LEU A CA 1
ATOM 1445 C C . LEU A 1 182 ? -0.919 -2.569 -19.006 1.00 96.88 182 LEU A C 1
ATOM 1447 O O . LEU A 1 182 ? -0.749 -1.423 -19.414 1.00 96.88 182 LEU A O 1
ATOM 1451 N N . ASN A 1 183 ? -1.770 -2.851 -18.025 1.00 96.44 183 ASN A N 1
ATOM 1452 C CA . ASN A 1 183 ? -2.521 -1.844 -17.295 1.00 96.44 183 ASN A CA 1
ATOM 1453 C C . ASN A 1 183 ? -1.757 -1.405 -16.020 1.00 96.44 183 ASN A C 1
ATOM 1455 O O . ASN A 1 183 ? -1.327 -2.263 -15.240 1.00 96.44 183 ASN A O 1
ATOM 1459 N N . PRO A 1 184 ? -1.636 -0.090 -15.736 1.00 97.06 184 PRO A N 1
ATOM 1460 C CA . PRO A 1 184 ? -0.980 0.415 -14.527 1.00 97.06 184 PRO A CA 1
ATOM 1461 C C . PRO A 1 184 ? -1.523 -0.174 -13.215 1.00 97.06 184 PRO A C 1
ATOM 1463 O O . PRO A 1 184 ? -0.739 -0.550 -12.343 1.00 97.06 184 PRO A O 1
ATOM 1466 N N . SER A 1 185 ? -2.849 -0.293 -13.072 1.00 96.38 185 SER A N 1
ATOM 1467 C CA . SER A 1 185 ? -3.492 -0.835 -11.864 1.00 96.38 185 SER A CA 1
ATOM 1468 C C . SER A 1 185 ? -3.115 -2.302 -11.650 1.00 96.38 185 SER A C 1
ATOM 1470 O O . SER A 1 185 ? -2.744 -2.680 -10.534 1.00 96.38 185 SER A O 1
ATOM 1472 N N . TYR A 1 186 ? -3.102 -3.113 -12.713 1.00 98.00 186 TYR A N 1
ATOM 1473 C CA . TYR A 1 186 ? -2.655 -4.505 -12.632 1.00 98.00 186 TYR A CA 1
ATOM 1474 C C . TYR A 1 186 ? -1.207 -4.604 -12.132 1.00 98.00 186 TYR A C 1
ATOM 1476 O O . TYR A 1 186 ? -0.936 -5.318 -11.165 1.00 98.00 186 TYR A O 1
ATOM 1484 N N . VAL A 1 187 ? -0.285 -3.843 -12.731 1.00 97.75 187 VAL A N 1
ATOM 1485 C CA . VAL A 1 187 ? 1.140 -3.891 -12.368 1.00 97.75 187 VAL A CA 1
ATOM 1486 C C . VAL A 1 187 ? 1.364 -3.420 -10.925 1.00 97.75 187 VAL A C 1
ATOM 1488 O O . VAL A 1 187 ? 2.122 -4.047 -10.185 1.00 97.75 187 VAL A O 1
ATOM 1491 N N . VAL A 1 188 ? 0.668 -2.374 -10.468 1.00 97.69 188 VAL A N 1
ATOM 1492 C CA . VAL A 1 188 ? 0.727 -1.944 -9.060 1.00 97.69 188 VAL A CA 1
ATOM 1493 C C . VAL A 1 188 ? 0.321 -3.080 -8.121 1.00 97.69 188 VAL A C 1
ATOM 1495 O O . VAL A 1 188 ? 1.035 -3.361 -7.156 1.00 97.69 188 VAL A O 1
ATOM 1498 N N . HIS A 1 189 ? -0.790 -3.765 -8.397 1.00 96.75 189 HIS A N 1
ATOM 1499 C CA . HIS A 1 189 ? -1.288 -4.836 -7.528 1.00 96.75 189 HIS A CA 1
ATOM 1500 C C . HIS A 1 189 ? -0.444 -6.107 -7.606 1.00 96.75 189 HIS A C 1
ATOM 1502 O O . HIS A 1 189 ? -0.270 -6.775 -6.585 1.00 96.75 189 HIS A O 1
ATOM 1508 N N . LEU A 1 190 ? 0.182 -6.375 -8.753 1.00 96.94 190 LEU A N 1
ATOM 1509 C CA . LEU A 1 190 ? 1.219 -7.391 -8.891 1.00 96.94 190 LEU A CA 1
ATOM 1510 C C . LEU A 1 190 ? 2.384 -7.119 -7.924 1.00 96.94 190 LEU A C 1
ATOM 1512 O O . LEU A 1 190 ? 2.734 -7.988 -7.130 1.00 96.94 190 LEU A O 1
ATOM 1516 N N . PHE A 1 191 ? 2.939 -5.901 -7.915 1.00 95.50 191 PHE A N 1
ATOM 1517 C CA . PHE A 1 191 ? 4.043 -5.530 -7.014 1.00 95.50 191 PHE A CA 1
ATOM 1518 C C . PHE A 1 191 ? 3.641 -5.430 -5.537 1.00 95.50 191 PHE A C 1
ATOM 1520 O O . PHE A 1 191 ? 4.478 -5.623 -4.649 1.00 95.50 191 PHE A O 1
ATOM 1527 N N . ARG A 1 192 ? 2.372 -5.125 -5.253 1.00 93.25 192 ARG A N 1
ATOM 1528 C CA . ARG A 1 192 ? 1.822 -5.099 -3.888 1.00 93.25 192 ARG A CA 1
ATOM 1529 C C . ARG A 1 192 ? 1.462 -6.487 -3.369 1.00 93.25 192 ARG A C 1
ATOM 1531 O O . ARG A 1 192 ? 1.326 -6.650 -2.156 1.00 93.25 192 ARG A O 1
ATOM 1538 N N . ASN A 1 193 ? 1.330 -7.481 -4.245 1.00 93.69 193 ASN A N 1
ATOM 1539 C CA . ASN A 1 193 ? 1.060 -8.847 -3.836 1.00 93.69 193 ASN A CA 1
ATOM 1540 C C . ASN A 1 193 ? 2.211 -9.380 -2.971 1.00 93.69 193 ASN A C 1
ATOM 1542 O O . ASN A 1 193 ? 3.385 -9.296 -3.338 1.00 93.69 193 ASN A O 1
ATOM 1546 N N . LYS A 1 194 ? 1.870 -9.948 -1.809 1.00 90.44 194 LYS A N 1
ATOM 1547 C CA . LYS A 1 194 ? 2.859 -10.407 -0.832 1.00 90.44 194 LYS A CA 1
ATOM 1548 C C . LYS A 1 194 ? 3.817 -11.448 -1.417 1.00 90.44 194 LYS A C 1
ATOM 1550 O O . LYS A 1 194 ? 5.021 -11.324 -1.207 1.00 90.44 194 LYS A O 1
ATOM 1555 N N . SER A 1 195 ? 3.313 -12.448 -2.143 1.00 91.50 195 SER A N 1
ATOM 1556 C CA . SER A 1 195 ? 4.165 -13.516 -2.676 1.00 91.50 195 SER A CA 1
ATOM 1557 C C . SER A 1 195 ? 5.115 -12.987 -3.745 1.00 91.50 195 SER A C 1
ATOM 1559 O O . SER A 1 195 ? 6.302 -13.310 -3.715 1.00 91.50 195 SER A O 1
ATOM 1561 N N . PHE A 1 196 ? 4.633 -12.103 -4.621 1.00 93.44 196 PHE A N 1
ATOM 1562 C CA . PHE A 1 196 ? 5.464 -11.471 -5.643 1.00 93.44 196 PHE A CA 1
ATOM 1563 C C . PHE A 1 196 ? 6.527 -10.555 -5.040 1.00 93.44 196 PHE A C 1
ATOM 1565 O O . PHE A 1 196 ? 7.692 -10.589 -5.436 1.00 93.44 196 PHE A O 1
ATOM 1572 N N . ARG A 1 197 ? 6.152 -9.769 -4.027 1.00 91.38 197 ARG A N 1
ATOM 1573 C CA . ARG A 1 197 ? 7.087 -8.919 -3.294 1.00 91.38 197 ARG A CA 1
ATOM 1574 C C . ARG A 1 197 ? 8.179 -9.746 -2.618 1.00 91.38 197 ARG A C 1
ATOM 1576 O O . ARG A 1 197 ? 9.353 -9.385 -2.693 1.00 91.38 197 ARG A O 1
ATOM 1583 N N . ASP A 1 198 ? 7.806 -10.847 -1.973 1.00 89.25 198 ASP A N 1
ATOM 1584 C CA . ASP A 1 198 ? 8.756 -11.755 -1.331 1.00 89.25 198 ASP A CA 1
ATOM 1585 C C . ASP A 1 198 ? 9.671 -12.424 -2.374 1.00 89.25 198 ASP A C 1
ATOM 1587 O O . ASP A 1 198 ? 10.883 -12.486 -2.161 1.00 89.25 198 ASP A O 1
ATOM 1591 N N . TYR A 1 199 ? 9.127 -12.829 -3.529 1.00 88.88 199 TYR A N 1
ATOM 1592 C CA . TYR A 1 199 ? 9.887 -13.356 -4.665 1.00 88.88 199 TYR A CA 1
ATOM 1593 C C . TYR A 1 199 ? 10.920 -12.345 -5.182 1.00 88.88 199 TYR A C 1
ATOM 1595 O O . TYR A 1 199 ? 12.115 -12.649 -5.165 1.00 88.88 199 TYR A O 1
ATOM 1603 N N . MET A 1 200 ? 10.499 -11.122 -5.521 1.00 89.75 200 MET A N 1
ATOM 1604 C CA . MET A 1 200 ? 11.375 -10.031 -5.970 1.00 89.75 200 MET A CA 1
ATOM 1605 C C . MET A 1 200 ? 12.491 -9.724 -4.959 1.00 89.75 200 MET A C 1
ATOM 1607 O O . MET A 1 200 ? 13.637 -9.475 -5.327 1.00 89.75 200 MET A O 1
ATOM 1611 N N . LEU A 1 201 ? 12.175 -9.732 -3.661 1.00 85.38 201 LEU A N 1
ATOM 1612 C CA . LEU A 1 201 ? 13.164 -9.488 -2.608 1.00 85.38 201 LEU A CA 1
ATOM 1613 C C . LEU A 1 201 ? 14.024 -10.717 -2.285 1.00 85.38 201 LEU A C 1
ATOM 1615 O O . LEU A 1 201 ? 14.970 -10.589 -1.513 1.00 85.38 201 LEU A O 1
ATOM 1619 N N . SER A 1 202 ? 13.711 -11.899 -2.813 1.00 81.75 202 SER A N 1
ATOM 1620 C CA . SER A 1 202 ? 14.506 -13.119 -2.624 1.00 81.75 202 SER A CA 1
ATOM 1621 C C . SER A 1 202 ? 15.515 -13.348 -3.752 1.00 81.75 202 SER A C 1
ATOM 1623 O O . SER A 1 202 ? 16.580 -13.912 -3.509 1.00 81.75 202 SER A O 1
ATOM 1625 N N . THR A 1 203 ? 15.218 -12.865 -4.961 1.00 72.81 203 THR A N 1
ATOM 1626 C CA . THR A 1 203 ? 16.093 -12.955 -6.141 1.00 72.81 203 THR A CA 1
ATOM 1627 C C . THR A 1 203 ? 17.284 -11.994 -6.087 1.00 72.81 203 THR A C 1
ATOM 1629 O O . THR A 1 203 ? 18.273 -12.185 -6.798 1.00 72.81 203 THR A O 1
ATOM 1632 N N . GLY A 1 204 ? 17.256 -10.983 -5.215 1.00 62.75 204 GLY A N 1
ATOM 1633 C CA . GLY A 1 204 ? 18.402 -10.103 -4.998 1.00 62.75 204 GLY A CA 1
ATOM 1634 C C . GLY A 1 204 ? 19.579 -10.794 -4.291 1.00 62.75 204 GLY A C 1
ATOM 1635 O O . GLY A 1 204 ? 19.425 -11.692 -3.464 1.00 62.75 204 GLY A O 1
ATOM 1636 N N . ARG A 1 205 ? 20.808 -10.355 -4.591 1.00 53.78 205 ARG A N 1
ATOM 1637 C CA . ARG A 1 205 ? 22.034 -10.924 -4.006 1.00 53.78 205 ARG A CA 1
ATOM 1638 C C . ARG A 1 205 ? 22.194 -10.520 -2.529 1.00 53.78 205 ARG A C 1
ATOM 1640 O O . ARG A 1 205 ? 22.875 -9.546 -2.225 1.00 53.78 205 ARG A O 1
ATOM 1647 N N . GLY A 1 206 ? 21.600 -11.291 -1.614 1.00 53.62 206 GLY A N 1
ATOM 1648 C CA . GLY A 1 206 ? 21.902 -11.272 -0.175 1.00 53.62 206 GLY A CA 1
ATOM 1649 C C . GLY A 1 206 ? 20.682 -11.140 0.744 1.00 53.62 206 GLY A C 1
ATOM 1650 O O . GLY A 1 206 ? 19.674 -10.541 0.398 1.00 53.62 206 GLY A O 1
ATOM 1651 N N . ALA A 1 207 ? 20.792 -11.650 1.975 1.00 51.25 207 ALA A N 1
ATOM 1652 C CA . ALA A 1 207 ? 19.696 -11.689 2.954 1.00 51.25 207 ALA A CA 1
ATOM 1653 C C . ALA A 1 207 ? 19.204 -10.305 3.451 1.00 51.25 207 ALA A C 1
ATOM 1655 O O . ALA A 1 207 ? 18.227 -10.243 4.197 1.00 51.25 207 ALA A O 1
ATOM 1656 N N . ASN A 1 208 ? 19.853 -9.203 3.052 1.00 58.84 208 ASN A N 1
ATOM 1657 C CA . ASN A 1 208 ? 19.582 -7.838 3.518 1.00 58.84 208 ASN A CA 1
ATOM 1658 C C . ASN A 1 208 ? 19.473 -6.834 2.351 1.00 58.84 208 ASN A C 1
ATOM 1660 O O . ASN A 1 208 ? 20.186 -5.831 2.311 1.00 58.84 208 ASN A O 1
ATOM 1664 N N . ILE A 1 209 ? 18.622 -7.124 1.362 1.00 66.06 209 ILE A N 1
ATOM 1665 C CA . ILE A 1 209 ? 18.381 -6.213 0.234 1.00 66.06 209 ILE A CA 1
ATOM 1666 C C . ILE A 1 209 ? 17.660 -4.965 0.740 1.00 66.06 209 ILE A C 1
ATOM 1668 O O . ILE A 1 209 ? 16.474 -4.984 1.060 1.00 66.06 209 ILE A O 1
ATOM 1672 N N . GLN A 1 210 ? 18.411 -3.873 0.801 1.00 77.88 210 GLN A N 1
ATOM 1673 C CA . GLN A 1 210 ? 17.906 -2.529 1.073 1.00 77.88 210 GLN A CA 1
ATOM 1674 C C . GLN A 1 210 ? 17.801 -1.692 -0.208 1.00 77.88 210 GLN A C 1
ATOM 1676 O O . GLN A 1 210 ? 17.486 -0.510 -0.132 1.00 77.88 210 GLN A O 1
ATOM 1681 N N . ASN A 1 211 ? 18.106 -2.280 -1.373 1.00 85.38 211 ASN A N 1
ATOM 1682 C CA . ASN A 1 211 ? 18.182 -1.578 -2.649 1.00 85.38 211 ASN A CA 1
ATOM 1683 C C . ASN A 1 211 ? 17.818 -2.498 -3.829 1.00 85.38 211 ASN A C 1
ATOM 1685 O O . ASN A 1 211 ? 18.419 -3.560 -3.982 1.00 85.38 211 ASN A O 1
ATOM 1689 N N . ILE A 1 212 ? 16.884 -2.066 -4.672 1.00 90.62 212 ILE A N 1
ATOM 1690 C CA . ILE A 1 212 ? 16.483 -2.718 -5.925 1.00 90.62 212 ILE A CA 1
ATOM 1691 C C . ILE A 1 212 ? 17.127 -1.967 -7.102 1.00 90.62 212 ILE A C 1
ATOM 1693 O O . ILE A 1 212 ? 17.234 -0.740 -7.094 1.00 90.62 212 ILE A O 1
ATOM 1697 N N . SER A 1 213 ? 17.589 -2.687 -8.125 1.00 91.88 213 SER A N 1
ATOM 1698 C CA . SER A 1 213 ? 18.154 -2.089 -9.343 1.00 91.88 213 SER A CA 1
ATOM 1699 C C . SER A 1 213 ? 17.191 -2.204 -10.527 1.00 91.88 213 SER A C 1
ATOM 1701 O O . SER A 1 213 ? 16.325 -3.071 -10.539 1.00 91.88 213 SER A O 1
ATOM 1703 N N . GLN A 1 214 ? 17.373 -1.360 -11.550 1.00 94.44 214 GLN A N 1
ATOM 1704 C CA . GLN A 1 214 ? 16.638 -1.480 -12.821 1.00 94.44 214 GLN A CA 1
ATOM 1705 C C . GLN A 1 214 ? 16.836 -2.861 -13.448 1.00 94.44 214 GLN A C 1
ATOM 1707 O O . GLN A 1 214 ? 15.872 -3.482 -13.866 1.00 94.44 214 GLN A O 1
ATOM 1712 N N . GLN A 1 215 ? 18.077 -3.362 -13.440 1.00 91.62 215 GLN A N 1
ATOM 1713 C CA . GLN A 1 215 ? 18.387 -4.686 -13.974 1.00 91.62 215 GLN A CA 1
ATOM 1714 C C . GLN A 1 215 ? 17.627 -5.784 -13.230 1.00 91.62 215 GLN A C 1
ATOM 1716 O O . GLN A 1 215 ? 17.013 -6.621 -13.868 1.00 91.62 215 GLN A O 1
ATOM 1721 N N . MET A 1 216 ? 17.599 -5.736 -11.892 1.00 91.31 216 MET A N 1
ATOM 1722 C CA . MET A 1 216 ? 16.842 -6.704 -11.096 1.00 91.31 216 MET A CA 1
ATOM 1723 C C . MET A 1 216 ? 15.363 -6.715 -11.485 1.00 91.31 216 MET A C 1
ATOM 1725 O O . MET A 1 216 ? 14.791 -7.789 -11.565 1.00 91.31 216 MET A O 1
ATOM 1729 N N . LEU A 1 217 ? 14.759 -5.543 -11.710 1.00 94.25 217 LEU A N 1
ATOM 1730 C CA . LEU A 1 217 ? 13.354 -5.440 -12.111 1.00 94.25 217 LEU A CA 1
ATOM 1731 C C . LEU A 1 217 ? 13.116 -5.909 -13.552 1.00 94.25 217 LEU A C 1
ATOM 1733 O O . LEU A 1 217 ? 12.089 -6.524 -13.812 1.00 94.25 217 LEU A O 1
ATOM 1737 N N . ASN A 1 218 ? 14.054 -5.652 -14.466 1.00 93.56 218 ASN A N 1
ATOM 1738 C CA . ASN A 1 218 ? 14.002 -6.171 -15.836 1.00 93.56 218 ASN A CA 1
ATOM 1739 C C . ASN A 1 218 ? 14.139 -7.699 -15.875 1.00 93.56 218 ASN A C 1
ATOM 1741 O O . ASN A 1 218 ? 13.513 -8.346 -16.702 1.00 93.56 218 ASN A O 1
ATOM 1745 N N . ASP A 1 219 ? 14.919 -8.286 -14.972 1.00 90.62 219 ASP A N 1
ATOM 1746 C CA . ASP A 1 219 ? 15.124 -9.736 -14.914 1.00 90.62 219 ASP A CA 1
ATOM 1747 C C . ASP A 1 219 ? 13.928 -10.488 -14.287 1.00 90.62 219 ASP A C 1
ATOM 1749 O O . ASP A 1 219 ? 13.956 -11.716 -14.204 1.00 90.62 219 ASP A O 1
ATOM 1753 N N . LEU A 1 220 ? 12.896 -9.782 -13.800 1.00 91.94 220 LEU A N 1
ATOM 1754 C CA . LEU A 1 220 ? 11.682 -10.414 -13.281 1.00 91.94 220 LEU A CA 1
ATOM 1755 C C . LEU A 1 220 ? 10.789 -10.873 -14.434 1.00 91.94 220 LEU A C 1
ATOM 1757 O O . LEU A 1 220 ? 10.302 -10.053 -15.213 1.00 91.94 220 LEU A O 1
ATOM 1761 N N . ASP A 1 221 ? 10.491 -12.169 -14.456 1.00 92.62 221 ASP A N 1
ATOM 1762 C CA . ASP A 1 221 ? 9.399 -12.711 -15.255 1.00 92.62 221 ASP A CA 1
ATOM 1763 C C . ASP A 1 221 ? 8.069 -12.461 -14.540 1.00 92.62 221 ASP A C 1
ATOM 1765 O O . ASP A 1 221 ? 7.879 -12.854 -13.383 1.00 92.62 221 ASP A O 1
ATOM 1769 N N . ILE A 1 222 ? 7.137 -11.815 -15.237 1.00 95.88 222 ILE A N 1
ATOM 1770 C CA . ILE A 1 222 ? 5.801 -11.515 -14.721 1.00 95.88 222 ILE A CA 1
ATOM 1771 C C . ILE A 1 222 ? 4.717 -12.176 -15.570 1.00 95.88 222 ILE A C 1
ATOM 1773 O O . ILE A 1 222 ? 4.879 -12.266 -16.787 1.00 95.88 222 ILE A O 1
ATOM 1777 N N . PRO A 1 223 ? 3.601 -12.631 -14.972 1.00 97.62 223 PRO A N 1
ATOM 1778 C CA . PRO A 1 223 ? 2.441 -13.053 -15.744 1.00 97.62 223 PRO A CA 1
ATOM 1779 C C . PRO A 1 223 ? 1.804 -11.851 -16.452 1.00 97.62 223 PRO A C 1
ATOM 1781 O O . PRO A 1 223 ? 1.655 -10.777 -15.864 1.00 97.62 223 PRO A O 1
ATOM 1784 N N . ILE A 1 224 ? 1.379 -12.071 -17.693 1.00 97.50 224 ILE A N 1
ATOM 1785 C CA . ILE A 1 224 ? 0.725 -11.111 -18.584 1.00 97.50 224 ILE A CA 1
ATOM 1786 C C . ILE A 1 224 ? -0.664 -11.672 -18.943 1.00 97.50 224 ILE A C 1
ATOM 1788 O O . ILE A 1 224 ? -0.822 -12.383 -19.940 1.00 97.50 224 ILE A O 1
ATOM 1792 N N . PRO A 1 225 ? -1.685 -11.459 -18.091 1.00 97.56 225 PRO A N 1
ATOM 1793 C CA . PRO A 1 225 ? -3.068 -11.781 -18.424 1.00 97.56 225 PRO A CA 1
ATOM 1794 C C . PRO A 1 225 ? -3.559 -10.932 -19.608 1.00 97.56 225 PRO A C 1
ATOM 1796 O O . PRO A 1 225 ? -3.010 -9.856 -19.843 1.00 97.56 225 PRO A O 1
ATOM 1799 N N . PRO A 1 226 ? -4.631 -11.336 -20.311 1.00 97.56 226 PRO A N 1
ATOM 1800 C CA . PRO A 1 226 ? -5.207 -10.541 -21.393 1.00 97.56 226 PRO A CA 1
ATOM 1801 C C . PRO A 1 226 ? -5.551 -9.105 -20.950 1.00 97.56 226 PRO A C 1
ATOM 1803 O O . PRO A 1 226 ? -6.096 -8.944 -19.847 1.00 97.56 226 PRO A O 1
ATOM 1806 N N . PRO A 1 227 ? -5.287 -8.073 -21.776 1.00 96.62 227 PRO A N 1
ATOM 1807 C CA . PRO A 1 227 ? -5.542 -6.673 -21.422 1.00 96.62 227 PRO A CA 1
ATOM 1808 C C . PRO A 1 227 ? -6.983 -6.408 -20.977 1.00 96.62 227 PRO A C 1
ATOM 1810 O O . PRO A 1 227 ? -7.219 -5.630 -20.054 1.00 96.62 227 PRO A O 1
ATOM 1813 N N . GLU A 1 228 ? -7.955 -7.120 -21.551 1.00 97.00 228 GLU A N 1
ATOM 1814 C CA . GLU A 1 228 ? -9.369 -7.005 -21.189 1.00 97.00 228 GLU A CA 1
ATOM 1815 C C . GLU A 1 228 ? -9.614 -7.408 -19.729 1.00 97.00 228 GLU A C 1
ATOM 1817 O O . GLU A 1 228 ? -10.337 -6.724 -19.008 1.00 97.00 228 GLU A O 1
ATOM 1822 N N . ARG A 1 229 ? -8.953 -8.471 -19.249 1.00 97.44 229 ARG A N 1
ATOM 1823 C CA . ARG A 1 229 ? -9.051 -8.913 -17.846 1.00 97.44 229 ARG A CA 1
ATOM 1824 C C . ARG A 1 229 ? -8.374 -7.934 -16.897 1.00 97.44 229 ARG A C 1
ATOM 1826 O O . ARG A 1 229 ? -8.871 -7.700 -15.798 1.00 97.44 229 ARG A O 1
ATOM 1833 N N . GLN A 1 230 ? -7.252 -7.352 -17.316 1.00 98.12 230 GLN A N 1
ATOM 1834 C CA . GLN A 1 230 ? -6.590 -6.299 -16.547 1.00 98.12 230 GLN A CA 1
ATOM 1835 C C . GLN A 1 230 ? -7.484 -5.052 -16.430 1.00 98.12 230 GLN A C 1
ATOM 1837 O O . GLN A 1 230 ? -7.558 -4.442 -15.363 1.00 98.12 230 GLN A O 1
ATOM 1842 N N . GLN A 1 231 ? -8.217 -4.711 -17.494 1.00 97.25 231 GLN A N 1
ATOM 1843 C CA . GLN A 1 231 ? -9.175 -3.608 -17.490 1.00 97.25 231 GLN A CA 1
ATOM 1844 C C . GLN A 1 231 ? -10.398 -3.895 -16.607 1.00 97.25 231 GLN A C 1
ATOM 1846 O O . GLN A 1 231 ? -10.794 -3.027 -15.830 1.00 97.25 231 GLN A O 1
ATOM 1851 N N . GLU A 1 232 ? -10.957 -5.110 -16.655 1.00 97.31 232 GLU A N 1
ATOM 1852 C CA . GLU A 1 232 ? -12.034 -5.544 -15.748 1.00 97.31 232 GLU A CA 1
ATOM 1853 C C . GLU A 1 232 ? -11.631 -5.376 -14.274 1.00 97.31 232 GLU A C 1
ATOM 1855 O O . GLU A 1 232 ? -12.415 -4.871 -13.465 1.00 97.31 232 GLU A O 1
ATOM 1860 N N . PHE A 1 233 ? -10.392 -5.743 -13.929 1.00 97.44 233 PHE A N 1
ATOM 1861 C CA . PHE A 1 233 ? -9.853 -5.555 -12.583 1.00 97.44 233 PHE A CA 1
ATOM 1862 C C . PHE A 1 233 ? -9.745 -4.072 -12.222 1.00 97.44 233 PHE A C 1
ATOM 1864 O O . PHE A 1 233 ? -10.195 -3.674 -11.151 1.00 97.44 233 PHE A O 1
ATOM 1871 N N . SER A 1 234 ? -9.209 -3.245 -13.123 1.00 95.75 234 SER A N 1
ATOM 1872 C CA . SER A 1 234 ? -9.098 -1.798 -12.906 1.00 95.75 234 SER A CA 1
ATOM 1873 C C . SER A 1 234 ? -10.469 -1.140 -12.679 1.00 95.75 234 SER A C 1
ATOM 1875 O O . SER A 1 234 ? -10.619 -0.267 -11.821 1.00 95.75 234 SER A O 1
ATOM 1877 N N . ASP A 1 235 ? -11.503 -1.594 -13.392 1.00 94.19 235 ASP A N 1
ATOM 1878 C CA . ASP A 1 235 ? -12.878 -1.126 -13.208 1.00 94.19 235 ASP A CA 1
ATOM 1879 C C . ASP A 1 235 ? -13.490 -1.573 -11.877 1.00 94.19 235 ASP A C 1
ATOM 1881 O O . ASP A 1 235 ? -14.212 -0.796 -11.240 1.00 94.19 235 ASP A O 1
ATOM 1885 N N . ALA A 1 236 ? -13.214 -2.805 -11.446 1.00 92.69 236 ALA A N 1
ATOM 1886 C CA . ALA A 1 236 ? -13.624 -3.300 -10.137 1.00 92.69 236 ALA A CA 1
ATOM 1887 C C . ALA A 1 236 ? -12.912 -2.540 -9.006 1.00 92.69 236 ALA A C 1
ATOM 1889 O O . ALA A 1 236 ? -13.574 -2.065 -8.081 1.00 92.69 236 ALA A O 1
ATOM 1890 N N . GLU A 1 237 ? -11.593 -2.351 -9.111 1.00 93.88 237 GLU A N 1
ATOM 1891 C CA . GLU A 1 237 ? -10.791 -1.603 -8.141 1.00 93.88 237 GLU A CA 1
ATOM 1892 C C . GLU A 1 237 ? -11.319 -0.176 -7.983 1.00 93.88 237 GLU A C 1
ATOM 1894 O O . GLU A 1 237 ? -11.569 0.263 -6.861 1.00 93.88 237 GLU A O 1
ATOM 1899 N N . ARG A 1 238 ? -11.560 0.531 -9.095 1.00 91.25 238 ARG A N 1
ATOM 1900 C CA . ARG A 1 238 ? -12.084 1.902 -9.068 1.00 91.25 238 ARG A CA 1
ATOM 1901 C C . ARG A 1 238 ? -13.403 1.990 -8.303 1.00 91.25 238 ARG A C 1
ATOM 1903 O O . ARG A 1 238 ? -13.543 2.838 -7.430 1.00 91.25 238 ARG A O 1
ATOM 1910 N N . LYS A 1 239 ? -14.344 1.076 -8.558 1.00 89.06 239 LYS A N 1
ATOM 1911 C CA . LYS A 1 239 ? -15.626 1.036 -7.830 1.00 89.06 239 LYS A CA 1
ATOM 1912 C C . LYS A 1 239 ? -15.432 0.798 -6.331 1.00 89.06 239 LYS A C 1
ATOM 1914 O O . LYS A 1 239 ? -16.131 1.406 -5.521 1.00 89.06 239 LYS A O 1
ATOM 1919 N N . ILE A 1 240 ? -14.494 -0.074 -5.954 1.00 88.62 240 ILE A N 1
ATOM 1920 C CA . ILE A 1 240 ? -14.180 -0.343 -4.544 1.00 88.62 240 ILE A CA 1
ATOM 1921 C C . ILE A 1 240 ? -13.547 0.893 -3.892 1.00 88.62 240 ILE A C 1
ATOM 1923 O O . ILE A 1 240 ? -13.950 1.263 -2.791 1.00 88.62 240 ILE A O 1
ATOM 1927 N N . ARG A 1 241 ? -12.620 1.572 -4.576 1.00 88.00 241 ARG A N 1
ATOM 1928 C CA . ARG A 1 241 ? -11.984 2.820 -4.118 1.00 88.00 241 ARG A CA 1
ATOM 1929 C C . ARG A 1 241 ? -12.983 3.962 -3.958 1.00 88.00 241 ARG A C 1
ATOM 1931 O O . ARG A 1 241 ? -12.941 4.672 -2.956 1.00 88.00 241 ARG A O 1
ATOM 1938 N N . ASP A 1 242 ? -13.920 4.111 -4.891 1.00 84.81 242 ASP A N 1
ATOM 1939 C CA . ASP A 1 242 ? -14.996 5.102 -4.793 1.00 84.81 242 ASP A CA 1
ATOM 1940 C C . ASP A 1 242 ? -15.849 4.857 -3.536 1.00 84.81 242 ASP A C 1
ATOM 1942 O O . ASP A 1 242 ? -16.190 5.789 -2.797 1.00 84.81 242 ASP A O 1
ATOM 1946 N N . HIS A 1 243 ? -16.153 3.585 -3.254 1.00 81.94 243 HIS A N 1
ATOM 1947 C CA . HIS A 1 243 ? -16.861 3.189 -2.041 1.00 81.94 243 HIS A CA 1
ATOM 1948 C C . HIS A 1 243 ? -16.022 3.419 -0.775 1.00 81.94 243 HIS A C 1
ATOM 1950 O O . HIS A 1 243 ? -16.532 3.950 0.213 1.00 81.94 243 HIS A O 1
ATOM 1956 N N . GLU A 1 244 ? -14.727 3.103 -0.809 1.00 85.62 244 GLU A N 1
ATOM 1957 C CA . GLU A 1 244 ? -13.780 3.397 0.268 1.00 85.62 244 GLU A CA 1
ATOM 1958 C C . GLU A 1 244 ? -13.763 4.901 0.592 1.00 85.62 244 GLU A C 1
ATOM 1960 O O . GLU A 1 244 ? -13.885 5.285 1.755 1.00 85.62 244 GLU A O 1
ATOM 1965 N N . GLY A 1 245 ? -13.735 5.773 -0.420 1.00 82.12 245 GLY A N 1
ATOM 1966 C CA . GLY A 1 245 ? -13.801 7.226 -0.236 1.00 82.12 245 GLY A CA 1
ATOM 1967 C C . GLY A 1 245 ? -15.121 7.717 0.382 1.00 82.12 245 GLY A C 1
ATOM 1968 O O . GLY A 1 245 ? -15.146 8.702 1.129 1.00 82.12 245 GLY A O 1
ATOM 1969 N N . LEU A 1 246 ? -16.245 7.041 0.120 1.00 80.00 246 LEU A N 1
ATOM 1970 C CA . LEU A 1 246 ? -17.514 7.298 0.819 1.00 80.00 246 LEU A CA 1
ATOM 1971 C C . LEU A 1 246 ? -17.440 6.866 2.291 1.00 80.00 246 LEU A C 1
ATOM 1973 O O . LEU A 1 246 ? -17.848 7.627 3.173 1.00 80.00 246 LEU A O 1
ATOM 1977 N N . LEU A 1 247 ? -16.875 5.687 2.565 1.00 81.19 247 LEU A N 1
ATOM 1978 C CA . LEU A 1 247 ? -16.684 5.170 3.921 1.00 81.19 247 LEU A CA 1
ATOM 1979 C C . LEU A 1 247 ? -15.741 6.049 4.752 1.00 81.19 247 LEU A C 1
ATOM 1981 O O . LEU A 1 247 ? -16.027 6.300 5.922 1.00 81.19 247 LEU A O 1
ATOM 1985 N N . GLN A 1 248 ? -14.659 6.568 4.163 1.00 82.75 248 GLN A N 1
ATOM 1986 C CA . GLN A 1 248 ? -13.721 7.472 4.837 1.00 82.75 248 GLN A CA 1
ATOM 1987 C C . GLN A 1 248 ? -14.403 8.783 5.250 1.00 82.75 248 GLN A C 1
ATOM 1989 O O . GLN A 1 248 ? -14.254 9.227 6.391 1.00 82.75 248 GLN A O 1
ATOM 1994 N N . ARG A 1 249 ? -15.221 9.373 4.366 1.00 80.62 249 ARG A N 1
ATOM 1995 C CA . ARG A 1 249 ? -16.026 10.563 4.697 1.00 80.62 249 ARG A CA 1
ATOM 1996 C C . ARG A 1 249 ? -17.010 10.282 5.829 1.00 80.62 249 ARG A C 1
ATOM 1998 O O . ARG A 1 249 ? -17.077 11.060 6.779 1.00 80.62 249 ARG A O 1
ATOM 2005 N N . ALA A 1 250 ? -17.728 9.160 5.759 1.00 77.38 250 ALA A N 1
ATOM 2006 C CA . ALA A 1 250 ? -18.648 8.740 6.814 1.00 77.38 250 ALA A CA 1
ATOM 2007 C C . ALA A 1 250 ? -17.925 8.522 8.157 1.00 77.38 250 ALA A C 1
ATOM 2009 O O . ALA A 1 250 ? -18.390 9.013 9.179 1.00 77.38 250 ALA A O 1
ATOM 2010 N N . SER A 1 251 ? -16.741 7.900 8.148 1.00 83.25 251 SER A N 1
ATOM 2011 C CA . SER A 1 251 ? -15.884 7.739 9.334 1.00 83.25 251 SER A CA 1
ATOM 2012 C C . SER A 1 251 ? -15.512 9.079 9.973 1.00 83.25 251 SER A C 1
ATOM 2014 O O . SER A 1 251 ? -15.604 9.248 11.192 1.00 83.25 251 SER A O 1
ATOM 2016 N N . GLY A 1 252 ? -15.164 10.072 9.147 1.00 79.06 252 GLY A N 1
ATOM 2017 C CA . GLY A 1 252 ? -14.907 11.436 9.606 1.00 79.06 252 GLY A CA 1
ATOM 2018 C C . GLY A 1 252 ? -16.108 12.049 10.333 1.00 79.06 252 GLY A C 1
ATOM 2019 O O . GLY A 1 252 ? -15.943 12.617 11.416 1.00 79.06 252 GLY A O 1
ATOM 2020 N N . PHE A 1 253 ? -17.318 11.889 9.787 1.00 77.44 253 PHE A N 1
ATOM 2021 C CA . PHE A 1 253 ? -18.554 12.337 10.438 1.00 77.44 253 PHE A CA 1
ATOM 2022 C C . PHE A 1 253 ? -18.842 11.574 11.734 1.00 77.44 253 PHE A C 1
ATOM 2024 O O . PHE A 1 253 ? -19.124 12.209 12.750 1.00 77.44 253 PHE A O 1
ATOM 2031 N N . ASP A 1 254 ? -18.703 10.246 11.737 1.00 78.00 254 ASP A N 1
ATOM 2032 C CA . ASP A 1 254 ? -18.929 9.398 12.914 1.00 78.00 254 ASP A CA 1
ATOM 2033 C C . ASP A 1 254 ? -18.002 9.816 14.073 1.00 78.00 254 ASP A C 1
ATOM 2035 O O . ASP A 1 254 ? -18.416 9.905 15.233 1.00 78.00 254 ASP A O 1
ATOM 2039 N N . GLN A 1 255 ? -16.746 10.161 13.772 1.00 79.88 255 GLN A N 1
ATOM 2040 C CA . GLN A 1 255 ? -15.793 10.624 14.778 1.00 79.88 255 GLN A CA 1
ATOM 2041 C C . GLN A 1 255 ? -16.095 12.037 15.298 1.00 79.88 255 GLN A C 1
ATOM 2043 O O . GLN A 1 255 ? -15.917 12.300 16.492 1.00 79.88 255 GLN A O 1
ATOM 2048 N N . GLN A 1 256 ? -16.567 12.946 14.439 1.00 79.38 256 GLN A N 1
ATOM 2049 C CA . GLN A 1 256 ? -17.028 14.272 14.863 1.00 79.38 256 GLN A CA 1
ATOM 2050 C C . GLN A 1 256 ? -18.281 14.175 15.741 1.00 79.38 256 GLN A C 1
ATOM 2052 O O . GLN A 1 256 ? -18.336 14.807 16.799 1.00 79.38 256 GLN A O 1
ATOM 2057 N N . LEU A 1 257 ? -19.248 13.344 15.343 1.00 77.31 257 LEU A N 1
ATOM 2058 C CA . LEU A 1 257 ? -20.471 13.087 16.095 1.00 77.31 257 LEU A CA 1
ATOM 2059 C C . LEU A 1 257 ? -20.149 12.528 17.480 1.00 77.31 257 LEU A C 1
ATOM 2061 O O . LEU A 1 257 ? -20.607 13.080 18.477 1.00 77.31 257 LEU A O 1
ATOM 2065 N N . PHE A 1 258 ? -19.305 11.497 17.559 1.00 81.62 258 PHE A N 1
ATOM 2066 C CA . PHE A 1 258 ? -18.894 10.914 18.835 1.00 81.62 258 PHE A CA 1
ATOM 2067 C C . PHE A 1 258 ? -18.249 11.949 19.765 1.00 81.62 258 PHE A C 1
ATOM 2069 O O . PHE A 1 258 ? -18.631 12.051 20.929 1.00 81.62 258 PHE A O 1
ATOM 2076 N N . ARG A 1 259 ? -17.326 12.777 19.252 1.00 78.25 259 ARG A N 1
ATOM 2077 C CA . ARG A 1 259 ? -16.704 13.858 20.039 1.00 78.25 259 ARG A CA 1
ATOM 2078 C C . ARG A 1 259 ? -17.736 14.871 20.535 1.00 78.25 259 ARG A C 1
ATOM 2080 O O . ARG A 1 259 ? -17.651 15.308 21.680 1.00 78.25 259 ARG A O 1
ATOM 2087 N N . SER A 1 260 ? -18.705 15.233 19.694 1.00 77.94 260 SER A N 1
ATOM 2088 C CA . SER A 1 260 ? -19.780 16.159 20.062 1.00 77.94 260 SER A CA 1
ATOM 2089 C C . SER A 1 260 ? -20.683 15.574 21.151 1.00 77.94 260 SER A C 1
ATOM 2091 O O . SER A 1 260 ? -20.919 16.232 22.165 1.00 77.94 260 SER A O 1
ATOM 2093 N N . LEU A 1 261 ? -21.129 14.324 20.986 1.00 76.56 261 LEU A N 1
ATOM 2094 C CA . LEU A 1 261 ? -21.942 13.609 21.972 1.00 76.56 261 LEU A CA 1
ATOM 2095 C C . LEU A 1 261 ? -21.211 13.498 23.309 1.00 76.56 261 LEU A C 1
ATOM 2097 O O . LEU A 1 261 ? -21.786 13.824 24.342 1.00 76.56 261 LEU A O 1
ATOM 2101 N N . GLN A 1 262 ? -19.930 13.124 23.286 1.00 81.19 262 GLN A N 1
ATOM 2102 C CA . GLN A 1 262 ? -19.096 13.018 24.479 1.00 81.19 262 GLN A CA 1
ATOM 2103 C C . GLN A 1 262 ? -18.974 14.366 25.206 1.00 81.19 262 GLN A C 1
ATOM 2105 O O . GLN A 1 262 ? -19.193 14.442 26.413 1.00 81.19 262 GLN A O 1
ATOM 2110 N N . GLN A 1 263 ? -18.668 15.450 24.483 1.00 80.88 263 GLN A N 1
ATOM 2111 C CA . GLN A 1 263 ? -18.551 16.785 25.079 1.00 80.88 263 GLN A CA 1
ATOM 2112 C C . GLN A 1 263 ? -19.868 17.271 25.686 1.00 80.88 263 GLN A C 1
ATOM 2114 O O . GLN A 1 263 ? -19.869 17.800 26.795 1.00 80.88 263 GLN A O 1
ATOM 2119 N N . ARG A 1 264 ? -20.984 17.094 24.974 1.00 76.50 264 ARG A N 1
ATOM 2120 C CA . ARG A 1 264 ? -22.305 17.522 25.446 1.00 76.50 264 ARG A CA 1
ATOM 2121 C C . ARG A 1 264 ? -22.786 16.687 26.629 1.00 76.50 264 ARG A C 1
ATOM 2123 O O . ARG A 1 264 ? -23.320 17.255 27.574 1.00 76.50 264 ARG A O 1
ATOM 2130 N N . ALA A 1 265 ? -22.536 15.377 26.613 1.00 78.12 265 ALA A N 1
ATOM 2131 C CA . ALA A 1 265 ? -22.831 14.484 27.730 1.00 78.12 265 ALA A CA 1
ATOM 2132 C C . ALA A 1 265 ? -22.117 14.927 29.015 1.00 78.12 265 ALA A C 1
ATOM 2134 O O . ALA A 1 265 ? -22.754 15.077 30.052 1.00 78.12 265 ALA A O 1
ATOM 2135 N N . PHE A 1 266 ? -20.815 15.224 28.940 1.00 76.94 266 PHE A N 1
ATOM 2136 C CA . PHE A 1 266 ? -20.047 15.683 30.104 1.00 76.94 266 PHE A CA 1
ATOM 2137 C C . PHE A 1 266 ? -20.343 17.126 30.529 1.00 76.94 266 PHE A C 1
ATOM 2139 O O . PHE A 1 266 ? -19.942 17.523 31.616 1.00 76.94 266 PHE A O 1
ATOM 2146 N N . ARG A 1 267 ? -21.035 17.926 29.714 1.00 78.50 267 ARG A N 1
ATOM 2147 C CA . ARG A 1 267 ? -21.512 19.260 30.117 1.00 78.50 267 ARG A CA 1
ATOM 2148 C C . ARG A 1 267 ? -22.925 19.255 30.700 1.00 78.50 267 ARG A C 1
ATOM 2150 O O . ARG A 1 267 ? -23.330 20.261 31.267 1.00 78.50 267 ARG A O 1
ATOM 2157 N N . GLY A 1 268 ? -23.661 18.149 30.568 1.00 70.62 268 GLY A N 1
ATOM 2158 C CA . GLY A 1 268 ? -25.093 18.103 30.880 1.00 70.62 268 GLY A CA 1
ATOM 2159 C C . GLY A 1 268 ? -25.975 18.776 29.817 1.00 70.62 268 GLY A C 1
ATOM 2160 O O . GLY A 1 268 ? -27.157 18.998 30.049 1.00 70.62 268 GLY A O 1
ATOM 2161 N N . ASP A 1 269 ? -25.429 19.071 28.630 1.00 75.50 269 ASP A N 1
ATOM 2162 C CA . ASP A 1 269 ? -26.135 19.723 27.509 1.00 75.50 269 ASP A CA 1
ATOM 2163 C C . ASP A 1 269 ? -26.892 18.710 26.616 1.00 75.50 269 ASP A C 1
ATOM 2165 O O . ASP A 1 269 ? -27.302 19.013 25.481 1.00 75.50 269 ASP A O 1
ATOM 2169 N N . LEU A 1 270 ? -26.987 17.458 27.069 1.00 70.62 270 LEU A N 1
ATOM 2170 C CA . LEU A 1 270 ? -27.516 16.331 26.313 1.00 70.62 270 LEU A CA 1
ATOM 2171 C C . LEU A 1 270 ? -28.871 15.902 26.896 1.00 70.62 270 LEU A C 1
ATOM 2173 O O . LEU A 1 270 ? -28.942 15.051 27.775 1.00 70.62 270 LEU A O 1
ATOM 2177 N N . ASP A 1 271 ? -29.963 16.478 26.390 1.00 69.62 271 ASP A N 1
ATOM 2178 C CA . ASP A 1 271 ? -31.307 16.057 26.797 1.00 69.62 271 ASP A CA 1
ATOM 2179 C C . ASP A 1 271 ? -31.704 14.747 26.096 1.00 69.62 271 ASP A C 1
ATOM 2181 O O . ASP A 1 271 ? -32.142 14.738 24.945 1.00 69.62 271 ASP A O 1
ATOM 2185 N N . LEU A 1 272 ? -31.531 13.627 26.800 1.00 69.00 272 LEU A N 1
ATOM 2186 C CA . LEU A 1 272 ? -31.865 12.282 26.318 1.00 69.00 272 LEU A CA 1
ATOM 2187 C C . LEU A 1 272 ? -33.228 11.778 26.813 1.00 69.00 272 LEU A C 1
ATOM 2189 O O . LEU A 1 272 ? -33.529 10.586 26.690 1.00 69.00 272 LEU A O 1
ATOM 2193 N N . ARG A 1 273 ? -34.067 12.641 27.402 1.00 65.38 273 ARG A N 1
ATOM 2194 C CA . ARG A 1 273 ? -35.330 12.212 28.033 1.00 65.38 273 ARG A CA 1
ATOM 2195 C C . ARG A 1 273 ? -36.319 11.593 27.044 1.00 65.38 273 ARG A C 1
ATOM 2197 O O . ARG A 1 273 ? -37.017 10.652 27.415 1.00 65.38 273 ARG A O 1
ATOM 2204 N N . ASN A 1 274 ? -36.278 12.041 25.791 1.00 61.69 274 ASN A N 1
ATOM 2205 C CA . ASN A 1 274 ? -37.159 11.591 24.711 1.00 61.69 274 ASN A CA 1
ATOM 2206 C C . ASN A 1 274 ? -36.501 10.588 23.747 1.00 61.69 274 ASN A C 1
ATOM 2208 O O . ASN A 1 274 ? -37.115 10.221 22.749 1.00 61.69 274 ASN A O 1
ATOM 2212 N N . LEU A 1 275 ? -35.254 10.170 23.999 1.00 63.19 275 LEU A N 1
ATOM 2213 C CA . LEU A 1 275 ? -34.574 9.230 23.114 1.00 63.19 275 LEU A CA 1
ATOM 2214 C C . LEU A 1 275 ? -35.073 7.806 23.386 1.00 63.19 275 LEU A C 1
ATOM 2216 O O . LEU A 1 275 ? -34.796 7.238 24.443 1.00 63.19 275 LEU A O 1
ATOM 2220 N N . ILE A 1 276 ? -35.790 7.236 22.420 1.00 59.75 276 ILE A N 1
ATOM 2221 C CA . ILE A 1 276 ? -36.126 5.812 22.394 1.00 59.75 276 ILE A CA 1
ATOM 2222 C C . ILE A 1 276 ? -34.956 5.104 21.715 1.00 59.75 276 ILE A C 1
ATOM 2224 O O . ILE A 1 276 ? -34.699 5.298 20.530 1.00 59.75 276 ILE A O 1
ATOM 2228 N N . LEU A 1 277 ? -34.194 4.336 22.488 1.00 57.16 277 LEU A N 1
ATOM 2229 C CA . LEU A 1 277 ? -33.171 3.455 21.945 1.00 57.16 277 LEU A CA 1
ATOM 2230 C C . LEU A 1 277 ? -33.845 2.121 21.629 1.00 57.16 277 LEU A C 1
ATOM 2232 O O . LEU A 1 277 ? -34.027 1.313 22.531 1.00 57.16 277 LEU A O 1
ATOM 2236 N N . GLU A 1 278 ? -34.213 1.895 20.370 1.00 52.69 278 GLU A N 1
ATOM 2237 C CA . GLU A 1 278 ? -34.640 0.565 19.919 1.00 52.69 278 GLU A CA 1
ATOM 2238 C C . GLU A 1 278 ? -33.478 -0.436 20.119 1.00 52.69 278 GLU A C 1
ATOM 2240 O O . GLU A 1 278 ? -32.298 -0.097 19.920 1.00 52.69 278 GLU A O 1
ATOM 2245 N N . GLU A 1 279 ? -33.799 -1.641 20.606 1.00 50.06 279 GLU A N 1
ATOM 2246 C CA . GLU A 1 279 ? -32.839 -2.713 20.938 1.00 50.06 279 GLU A CA 1
ATOM 2247 C C . GLU A 1 279 ? -32.168 -3.326 19.691 1.00 50.06 279 GLU A C 1
ATOM 2249 O O . GLU A 1 279 ? -31.119 -3.958 19.798 1.00 50.06 279 GLU A O 1
ATOM 2254 N N . GLU A 1 280 ? -32.693 -3.043 18.495 1.00 48.16 280 GLU A N 1
ATOM 2255 C CA . GLU A 1 280 ? -32.301 -3.629 17.199 1.00 48.16 280 GLU A CA 1
ATOM 2256 C C . GLU A 1 280 ? -30.838 -3.365 16.782 1.00 48.16 280 GLU A C 1
ATOM 2258 O O . GLU A 1 280 ? -30.306 -4.010 15.880 1.00 48.16 280 GLU A O 1
ATOM 2263 N N . ALA A 1 281 ? -30.126 -2.460 17.463 1.00 43.72 281 ALA A N 1
ATOM 2264 C CA . ALA A 1 281 ? -28.701 -2.225 17.208 1.00 43.72 281 ALA A CA 1
ATOM 2265 C C . ALA A 1 281 ? -27.820 -3.455 17.519 1.00 43.72 281 ALA A C 1
ATOM 2267 O O . ALA A 1 281 ? -26.752 -3.594 16.921 1.00 43.72 281 ALA A O 1
ATOM 2268 N N . GLY A 1 282 ? -28.264 -4.341 18.421 1.00 45.31 282 GLY A N 1
ATOM 2269 C CA . GLY A 1 282 ? -27.574 -5.602 18.711 1.00 45.31 282 GLY A CA 1
ATOM 2270 C C . GLY A 1 282 ? -27.574 -6.557 17.516 1.00 45.31 282 GLY A C 1
ATOM 2271 O O . GLY A 1 282 ? -26.536 -7.127 17.195 1.00 45.31 282 GLY A O 1
ATOM 2272 N N . GLU A 1 283 ? -28.692 -6.644 16.790 1.00 44.25 283 GLU A N 1
ATOM 2273 C CA . GLU A 1 283 ? -28.834 -7.536 15.632 1.00 44.25 283 GLU A CA 1
ATOM 2274 C C . GLU A 1 283 ? -27.955 -7.105 14.452 1.00 44.25 283 GLU A C 1
ATOM 2276 O O . GLU A 1 283 ? -27.423 -7.956 13.747 1.00 44.25 283 GLU A O 1
ATOM 2281 N N . ILE A 1 284 ? -27.734 -5.800 14.252 1.00 42.59 284 ILE A N 1
ATOM 2282 C CA . ILE A 1 284 ? -26.844 -5.296 13.189 1.00 42.59 284 ILE A CA 1
ATOM 2283 C C . ILE A 1 284 ? -25.379 -5.624 13.499 1.00 42.59 284 ILE A C 1
ATOM 2285 O O . ILE A 1 284 ? -24.638 -6.018 12.597 1.00 42.59 284 ILE A O 1
ATOM 2289 N N . ILE A 1 285 ? -24.953 -5.480 14.759 1.00 45.28 285 ILE A N 1
ATOM 2290 C CA . ILE A 1 285 ? -23.590 -5.828 15.194 1.00 45.28 285 ILE A CA 1
ATOM 2291 C C . ILE A 1 285 ? -23.381 -7.337 15.049 1.00 45.28 285 ILE A C 1
ATOM 2293 O O . ILE A 1 285 ? -22.430 -7.761 14.399 1.00 45.28 285 ILE A O 1
ATOM 2297 N N . GLU A 1 286 ? -24.322 -8.141 15.543 1.00 48.22 286 GLU A N 1
ATOM 2298 C CA . GLU A 1 286 ? -24.249 -9.601 15.488 1.00 48.22 286 GLU A CA 1
ATOM 2299 C C . GLU A 1 286 ? -24.334 -10.138 14.047 1.00 48.22 286 GLU A C 1
ATOM 2301 O O . GLU A 1 286 ? -23.635 -11.084 13.687 1.00 48.22 286 GLU A O 1
ATOM 2306 N N . ALA A 1 287 ? -25.141 -9.514 13.182 1.00 44.06 287 ALA A N 1
ATOM 2307 C CA . ALA A 1 287 ? -25.201 -9.841 11.760 1.00 44.06 287 ALA A CA 1
ATOM 2308 C C . ALA A 1 287 ? -23.915 -9.452 11.023 1.00 44.06 287 ALA A C 1
ATOM 2310 O O . ALA A 1 287 ? -23.500 -10.176 10.121 1.00 44.06 287 ALA A O 1
ATOM 2311 N N . THR A 1 288 ? -23.266 -8.347 11.405 1.00 44.53 288 THR A N 1
ATOM 2312 C CA . THR A 1 288 ? -21.993 -7.920 10.804 1.00 44.53 288 THR A CA 1
ATOM 2313 C C . THR A 1 288 ? -20.835 -8.804 11.262 1.00 44.53 288 THR A C 1
ATOM 2315 O O . THR A 1 288 ? -20.004 -9.184 10.439 1.00 44.53 288 THR A O 1
ATOM 2318 N N . ASP A 1 289 ? -20.808 -9.202 12.535 1.00 45.25 289 ASP A N 1
ATOM 2319 C CA . ASP A 1 289 ? -19.840 -10.169 13.060 1.00 45.25 289 ASP A CA 1
ATOM 2320 C C . ASP A 1 289 ? -20.028 -11.553 12.417 1.00 45.25 289 ASP A C 1
ATOM 2322 O O . ASP A 1 289 ? -19.048 -12.151 11.972 1.00 45.25 289 ASP A O 1
ATOM 2326 N N . LYS A 1 290 ? -21.274 -12.011 12.218 1.00 48.59 290 LYS A N 1
ATOM 2327 C CA . LYS A 1 290 ? -21.576 -13.229 11.439 1.00 48.59 290 LYS A CA 1
ATOM 2328 C C . LYS A 1 290 ? -21.158 -13.108 9.974 1.00 48.59 290 LYS A C 1
ATOM 2330 O O . LYS A 1 290 ? -20.622 -14.060 9.414 1.00 48.59 290 LYS A O 1
ATOM 2335 N N . LEU A 1 291 ? -21.370 -11.954 9.334 1.00 42.72 291 LEU A N 1
ATOM 2336 C CA . LEU A 1 291 ? -20.905 -11.719 7.962 1.00 42.72 291 LEU A CA 1
ATOM 2337 C C . LEU A 1 291 ? -19.373 -11.742 7.884 1.00 42.72 291 LEU A C 1
ATOM 2339 O O . LEU A 1 291 ? -18.825 -12.264 6.919 1.00 42.72 291 LEU A O 1
ATOM 2343 N N . ASN A 1 292 ? -18.684 -11.222 8.902 1.00 44.38 292 ASN A N 1
ATOM 2344 C CA . ASN A 1 292 ? -17.229 -11.282 9.014 1.00 44.38 292 ASN A CA 1
ATOM 2345 C C . ASN A 1 292 ? -16.733 -12.716 9.200 1.00 44.38 292 ASN A C 1
ATOM 2347 O O . ASN A 1 292 ? -15.786 -13.101 8.517 1.00 44.38 292 ASN A O 1
ATOM 2351 N N . GLU A 1 293 ? -17.371 -13.518 10.057 1.00 48.78 293 GLU A N 1
ATOM 2352 C CA . GLU A 1 293 ? -17.088 -14.955 10.158 1.00 48.78 293 GLU A CA 1
ATOM 2353 C C . GLU A 1 293 ? -17.265 -15.632 8.793 1.00 48.78 293 GLU A C 1
ATOM 2355 O O . GLU A 1 293 ? -16.337 -16.270 8.307 1.00 48.78 293 GLU A O 1
ATOM 2360 N N . LEU A 1 294 ? -18.378 -15.386 8.097 1.00 41.69 294 LEU A N 1
ATOM 2361 C CA . LEU A 1 294 ? -18.652 -15.928 6.760 1.00 41.69 294 LEU A CA 1
ATOM 2362 C C . LEU A 1 294 ? -17.655 -15.475 5.681 1.00 41.69 294 LEU A C 1
ATOM 2364 O O . LEU A 1 294 ? -17.297 -16.271 4.814 1.00 41.69 294 LEU A O 1
ATOM 2368 N N . VAL A 1 295 ? -17.177 -14.228 5.714 1.00 38.19 295 VAL A N 1
ATOM 2369 C CA . VAL A 1 295 ? -16.122 -13.724 4.811 1.00 38.19 295 VAL A CA 1
ATOM 2370 C C . VAL A 1 295 ? -14.768 -14.356 5.153 1.00 38.19 295 VAL A C 1
ATOM 2372 O O . VAL A 1 295 ? -13.999 -14.702 4.256 1.00 38.19 295 VAL A O 1
ATOM 2375 N N . HIS A 1 296 ? -14.487 -14.582 6.438 1.00 39.38 296 HIS A N 1
ATOM 2376 C CA . HIS A 1 296 ? -13.323 -15.344 6.887 1.00 39.38 296 HIS A CA 1
ATOM 2377 C C . HIS A 1 296 ? -13.407 -16.835 6.509 1.00 39.38 296 HIS A C 1
ATOM 2379 O O . HIS A 1 296 ? -12.371 -17.457 6.275 1.00 39.38 296 HIS A O 1
ATOM 2385 N N . GLU A 1 297 ? -14.612 -17.401 6.390 1.00 37.75 297 GLU A N 1
ATOM 2386 C CA . GLU A 1 297 ? -14.838 -18.775 5.930 1.00 37.75 297 GLU A CA 1
ATOM 2387 C C . GLU A 1 297 ? -14.822 -18.940 4.401 1.00 37.75 297 GLU A C 1
ATOM 2389 O O . GLU A 1 297 ? -14.433 -20.008 3.925 1.00 37.75 297 GLU A O 1
ATOM 2394 N N . THR A 1 298 ? -15.229 -17.918 3.637 1.00 31.69 298 THR A N 1
ATOM 2395 C CA . THR A 1 298 ? -15.315 -17.954 2.159 1.00 31.69 298 THR A CA 1
ATOM 2396 C C . THR A 1 298 ? -14.054 -17.489 1.430 1.00 31.69 298 THR A C 1
ATOM 2398 O O . THR A 1 298 ? -13.919 -17.761 0.236 1.00 31.69 298 THR A O 1
ATOM 2401 N N . LEU A 1 299 ? -13.081 -16.878 2.120 1.00 30.28 299 LEU A N 1
ATOM 2402 C CA . LEU A 1 299 ? -11.701 -16.837 1.624 1.00 30.28 299 LEU A CA 1
ATOM 2403 C C . LEU A 1 299 ? -11.250 -18.280 1.360 1.00 30.28 299 LEU A C 1
ATOM 2405 O O . LEU A 1 299 ? -11.524 -19.141 2.199 1.00 30.28 299 LEU A O 1
ATOM 2409 N N . PRO A 1 300 ? -10.580 -18.586 0.231 1.00 26.95 300 PRO A N 1
ATOM 2410 C CA . PRO A 1 300 ? -10.141 -19.942 -0.042 1.00 26.95 300 PRO A CA 1
ATOM 2411 C C . PRO A 1 300 ? -9.308 -20.417 1.144 1.00 26.95 300 PRO A C 1
ATOM 2413 O O . PRO A 1 300 ? -8.177 -19.973 1.347 1.00 26.95 300 PRO A O 1
ATOM 2416 N N . ARG A 1 301 ? -9.890 -21.329 1.934 1.00 29.50 301 ARG A N 1
ATOM 2417 C CA . ARG A 1 301 ? -9.159 -22.157 2.878 1.00 29.50 301 ARG A CA 1
ATOM 2418 C C . ARG A 1 301 ? -8.172 -22.924 2.014 1.00 29.50 301 ARG A C 1
ATOM 2420 O O . ARG A 1 301 ? -8.475 -24.000 1.502 1.00 29.50 301 ARG A O 1
ATOM 2427 N N . THR A 1 302 ? -6.968 -22.384 1.835 1.00 29.38 302 THR A N 1
ATOM 2428 C CA . THR A 1 302 ? -5.808 -23.252 1.735 1.00 29.38 302 THR A CA 1
ATOM 2429 C C . THR A 1 302 ? -5.913 -24.137 2.957 1.00 29.38 302 THR A C 1
ATOM 2431 O O . THR A 1 302 ? -5.720 -23.672 4.077 1.00 29.38 302 THR A O 1
ATOM 2434 N N . VAL A 1 303 ? -6.332 -25.380 2.731 1.00 28.86 303 VAL A N 1
ATOM 2435 C CA . VAL A 1 303 ? -6.300 -26.462 3.703 1.00 28.86 303 VAL A CA 1
ATOM 2436 C C . VAL A 1 303 ? -4.826 -26.679 4.032 1.00 28.86 303 VAL A C 1
ATOM 2438 O O . VAL A 1 303 ? -4.145 -27.523 3.462 1.00 28.86 303 VAL A O 1
ATOM 2441 N N . GLY A 1 304 ? -4.303 -25.810 4.884 1.00 31.88 304 GLY A N 1
ATOM 2442 C CA . GL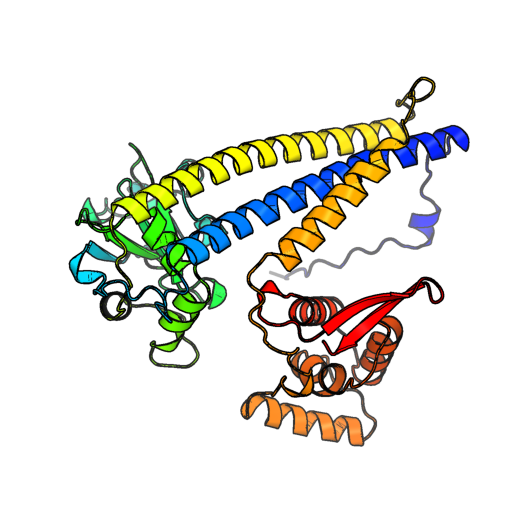Y A 1 304 ? -3.124 -26.027 5.681 1.00 31.88 304 GLY A CA 1
ATOM 2443 C C . GLY A 1 304 ? -3.653 -26.245 7.081 1.00 31.88 304 GLY A C 1
ATOM 2444 O O . GLY A 1 304 ? -4.165 -25.316 7.696 1.00 31.88 304 GLY A O 1
ATOM 2445 N N . SER A 1 305 ? -3.577 -27.486 7.553 1.00 33.41 305 SER A N 1
ATOM 2446 C CA . SER A 1 305 ? -3.553 -27.792 8.982 1.00 33.41 305 SER A CA 1
ATOM 2447 C C . SER A 1 305 ? -2.759 -26.712 9.726 1.00 33.41 305 SER A C 1
ATOM 2449 O O . SER A 1 305 ? -1.666 -26.375 9.254 1.00 33.41 305 SER A O 1
ATOM 2451 N N . GLY A 1 306 ? -3.294 -26.188 10.835 1.00 39.19 306 GLY A N 1
ATOM 2452 C CA . GLY A 1 306 ? -2.624 -25.207 11.692 1.00 39.19 306 GLY A CA 1
ATOM 2453 C C . GLY A 1 306 ? -1.133 -25.508 11.830 1.00 39.19 306 GLY A C 1
ATOM 2454 O O . GLY A 1 306 ? -0.709 -26.663 11.979 1.00 39.19 306 GLY A O 1
ATOM 2455 N N . ILE A 1 307 ? -0.302 -24.481 11.662 1.00 45.56 307 ILE A N 1
ATOM 2456 C CA . ILE A 1 307 ? 1.137 -24.656 11.794 1.00 45.56 307 ILE A CA 1
ATOM 2457 C C . ILE A 1 307 ? 1.418 -24.679 13.295 1.00 45.56 307 ILE A C 1
ATOM 2459 O O . ILE A 1 307 ? 1.460 -23.636 13.937 1.00 45.56 307 ILE A O 1
ATOM 2463 N N . SER A 1 308 ? 1.641 -25.874 13.847 1.00 56.91 308 SER A N 1
ATOM 2464 C CA . SER A 1 308 ? 2.035 -26.053 15.250 1.00 56.91 308 SER A CA 1
ATOM 2465 C C . SER A 1 308 ? 3.105 -25.026 15.653 1.00 56.91 308 SER A C 1
ATOM 2467 O O . SER A 1 308 ? 4.122 -24.915 14.963 1.00 56.91 308 SER A O 1
ATOM 2469 N N . LEU A 1 309 ? 2.950 -24.372 16.812 1.00 57.78 309 LEU A N 1
ATOM 2470 C CA . LEU A 1 309 ? 3.920 -23.426 17.400 1.00 57.78 309 LEU A CA 1
ATOM 2471 C C . LEU A 1 309 ? 5.380 -23.921 17.360 1.00 57.78 309 LEU A C 1
ATOM 2473 O O . LEU A 1 309 ? 6.301 -23.121 17.216 1.00 57.78 309 LEU A O 1
ATOM 2477 N N . LYS A 1 310 ? 5.612 -25.244 17.379 1.00 57.69 310 LYS A N 1
ATOM 2478 C CA . LYS A 1 310 ? 6.939 -25.876 17.200 1.00 57.69 310 LYS A CA 1
ATOM 2479 C C . LYS A 1 310 ? 7.612 -25.606 15.840 1.00 57.69 310 LYS A C 1
ATOM 2481 O O . LYS A 1 310 ? 8.788 -25.929 15.665 1.00 57.69 310 LYS A O 1
ATOM 2486 N N . ALA A 1 311 ? 6.892 -25.063 14.862 1.00 61.75 311 ALA A N 1
ATOM 2487 C CA . ALA A 1 311 ? 7.441 -24.642 13.577 1.00 61.75 311 ALA A CA 1
ATOM 2488 C C . ALA A 1 311 ? 8.133 -23.271 13.650 1.00 61.75 311 ALA A C 1
ATOM 2490 O O . ALA A 1 311 ? 8.919 -22.952 12.755 1.00 61.75 311 ALA A O 1
ATOM 2491 N N . LEU A 1 312 ? 7.910 -22.490 14.717 1.00 67.69 312 LEU A N 1
ATOM 2492 C CA . LEU A 1 312 ? 8.706 -21.304 15.027 1.00 67.69 312 LEU A CA 1
ATOM 2493 C C . LEU A 1 312 ? 10.137 -21.745 15.353 1.00 67.69 312 LEU A C 1
ATOM 2495 O O . LEU A 1 312 ? 10.467 -22.075 16.490 1.00 67.69 312 LEU A O 1
ATOM 2499 N N . LYS A 1 313 ? 11.001 -21.770 14.335 1.00 74.06 313 LYS A N 1
ATOM 2500 C CA . LYS A 1 313 ? 12.419 -22.104 14.489 1.00 74.06 313 LYS A CA 1
ATOM 2501 C C . LYS A 1 313 ? 13.284 -20.852 14.337 1.00 74.06 313 LYS A C 1
ATOM 2503 O O . LYS A 1 313 ? 13.155 -20.149 13.332 1.00 74.06 313 LYS A O 1
ATOM 2508 N N . PRO A 1 314 ? 14.185 -20.570 15.290 1.00 79.06 314 PRO A N 1
ATOM 2509 C CA . PRO A 1 314 ? 15.136 -19.478 15.155 1.00 79.06 314 PRO A CA 1
ATOM 2510 C C . PRO A 1 314 ? 16.173 -19.785 14.066 1.00 79.06 314 PRO A C 1
ATOM 2512 O O . PRO A 1 314 ? 16.490 -20.940 13.778 1.00 79.06 314 PRO A O 1
ATOM 2515 N N . SER A 1 315 ? 16.757 -18.737 13.482 1.00 77.19 315 SER A N 1
ATOM 2516 C CA . SER A 1 315 ? 17.934 -18.891 12.618 1.00 77.19 315 SER A CA 1
ATOM 2517 C C . SER A 1 315 ? 19.144 -19.383 13.425 1.00 77.19 315 SER A C 1
ATOM 2519 O O . SER A 1 315 ? 19.221 -19.165 14.634 1.00 77.19 315 SER A O 1
ATOM 2521 N N . ALA A 1 316 ? 20.145 -19.981 12.769 1.00 74.25 316 ALA A N 1
ATOM 2522 C CA . ALA A 1 316 ? 21.345 -20.490 13.449 1.00 74.25 316 ALA A CA 1
ATOM 2523 C C . ALA A 1 316 ? 22.086 -19.422 14.289 1.00 74.25 316 ALA A C 1
ATOM 2525 O O . ALA A 1 316 ? 22.642 -19.730 15.344 1.00 74.25 316 ALA A O 1
ATOM 2526 N N . SER A 1 317 ? 22.061 -18.156 13.853 1.00 68.69 317 SER A N 1
ATOM 2527 C CA . SER A 1 317 ? 22.649 -17.037 14.601 1.00 68.69 317 SER A CA 1
ATOM 2528 C C . SER A 1 317 ? 21.827 -16.665 15.838 1.00 68.69 317 SER A C 1
ATOM 2530 O O . SER A 1 317 ? 22.404 -16.336 16.874 1.00 68.69 317 SER A O 1
ATOM 2532 N N . VAL A 1 318 ? 20.494 -16.722 15.742 1.00 79.12 318 VAL A N 1
ATOM 2533 C CA . VAL A 1 318 ? 19.587 -16.452 16.869 1.00 79.12 318 VAL A CA 1
ATOM 2534 C C . VAL A 1 318 ? 19.681 -17.587 17.889 1.00 79.12 318 VAL A C 1
ATOM 2536 O O . VAL A 1 318 ? 19.839 -17.329 19.076 1.00 79.12 318 VAL A O 1
ATOM 2539 N N . GLU A 1 319 ? 19.730 -18.840 17.437 1.00 86.06 319 GLU A N 1
ATOM 2540 C CA . GLU A 1 319 ? 19.857 -20.019 18.300 1.00 86.06 319 GLU A CA 1
ATOM 2541 C C . GLU A 1 319 ? 21.143 -20.000 19.147 1.00 86.06 319 GLU A C 1
ATOM 2543 O O . GLU A 1 319 ? 21.123 -20.360 20.322 1.00 86.06 319 GLU A O 1
ATOM 2548 N N . LYS A 1 320 ? 22.265 -19.510 18.599 1.00 78.75 320 LYS A N 1
ATOM 2549 C CA . LYS A 1 320 ? 23.512 -19.341 19.369 1.00 78.75 320 LYS A CA 1
ATOM 2550 C C . LYS A 1 320 ? 23.350 -18.346 20.526 1.00 78.75 320 LYS A C 1
ATOM 2552 O O . LYS A 1 320 ? 23.915 -18.568 21.595 1.00 78.75 320 LYS A O 1
ATOM 2557 N N . LYS A 1 321 ? 22.581 -17.273 20.317 1.00 80.94 321 LYS A N 1
ATOM 2558 C CA . LYS A 1 321 ? 22.286 -16.249 21.331 1.00 80.94 321 LYS A CA 1
ATOM 2559 C C . LYS A 1 321 ? 21.294 -16.764 22.379 1.00 80.94 321 LYS A C 1
ATOM 2561 O O . LYS A 1 321 ? 21.518 -16.562 23.571 1.00 80.94 321 LYS A O 1
ATOM 2566 N N . LEU A 1 322 ? 20.274 -17.508 21.950 1.00 87.31 322 LEU A N 1
ATOM 2567 C CA . LEU A 1 322 ? 19.322 -18.162 22.851 1.00 87.31 322 LEU A CA 1
ATOM 2568 C C . LEU A 1 322 ? 20.030 -19.144 23.791 1.00 87.31 322 LEU A C 1
ATOM 2570 O O . LEU A 1 322 ? 19.824 -19.072 24.993 1.00 87.31 322 LEU A O 1
ATOM 2574 N N . LYS A 1 323 ? 20.968 -19.960 23.290 1.00 85.75 323 LYS A N 1
ATOM 2575 C CA . LYS A 1 323 ? 21.750 -20.889 24.130 1.00 85.75 323 LYS A CA 1
ATOM 2576 C C . LYS A 1 323 ? 22.598 -20.207 25.202 1.00 85.75 323 LYS A C 1
ATOM 2578 O O . LYS A 1 323 ? 22.836 -20.798 26.249 1.00 85.75 323 LYS A O 1
ATOM 2583 N N . SER A 1 324 ? 23.096 -18.994 24.952 1.00 81.06 324 SER A N 1
ATOM 2584 C CA . SER A 1 324 ? 23.790 -18.233 26.001 1.00 81.06 324 SER A CA 1
ATOM 2585 C C . SER A 1 324 ? 22.836 -17.697 27.066 1.00 81.06 324 SER A C 1
ATOM 2587 O O . SER A 1 324 ? 23.229 -17.622 28.220 1.00 81.06 324 SER A O 1
ATOM 2589 N N . GLN A 1 325 ? 21.598 -17.364 26.693 1.00 85.38 325 GLN A N 1
ATOM 2590 C CA . GLN A 1 325 ? 20.560 -16.918 27.626 1.00 85.38 325 GLN A CA 1
ATOM 2591 C C . GLN A 1 325 ? 19.963 -18.089 28.418 1.00 85.38 325 GLN A C 1
ATOM 2593 O O . GLN A 1 325 ? 19.704 -17.937 29.605 1.00 85.38 325 GLN A O 1
ATOM 2598 N N . ASP A 1 326 ? 19.821 -19.263 27.791 1.00 86.25 326 ASP A N 1
ATOM 2599 C CA . ASP A 1 326 ? 19.366 -20.498 28.442 1.00 86.25 326 ASP A CA 1
ATOM 2600 C C . ASP A 1 326 ? 20.259 -20.841 29.652 1.00 86.25 326 ASP A C 1
ATOM 2602 O O . ASP A 1 326 ? 19.738 -21.141 30.719 1.00 86.25 326 ASP A O 1
ATOM 2606 N N . LYS A 1 327 ? 21.588 -20.682 29.536 1.00 82.81 327 LYS A N 1
ATOM 2607 C CA . LYS A 1 327 ? 22.531 -20.902 30.652 1.00 82.81 327 LYS A CA 1
ATOM 2608 C C . LYS A 1 327 ? 22.310 -19.970 31.845 1.00 82.81 327 LYS A C 1
ATOM 2610 O O . LYS A 1 327 ? 22.417 -20.408 32.979 1.00 82.81 327 LYS A O 1
ATOM 2615 N N . VAL A 1 328 ? 22.000 -18.700 31.585 1.00 83.19 328 VAL A N 1
ATOM 2616 C CA . VAL A 1 328 ? 21.750 -17.702 32.641 1.00 83.19 328 VAL A CA 1
ATOM 2617 C C . VAL A 1 328 ? 20.463 -18.045 33.399 1.00 83.19 328 VAL A C 1
ATOM 2619 O O . VAL A 1 328 ? 20.409 -17.966 34.621 1.00 83.19 328 VAL A O 1
ATOM 2622 N N . ILE A 1 329 ? 19.441 -18.513 32.680 1.00 83.81 329 ILE A N 1
ATOM 2623 C CA . ILE A 1 329 ? 18.169 -18.935 33.280 1.00 83.81 329 ILE A CA 1
ATOM 2624 C C . ILE A 1 329 ? 18.313 -20.270 34.026 1.00 83.81 329 ILE A C 1
ATOM 2626 O O . ILE A 1 329 ? 17.698 -20.447 35.073 1.00 83.81 329 ILE A O 1
ATOM 2630 N N . GLU A 1 330 ? 19.142 -21.201 33.537 1.00 84.50 330 GLU A N 1
ATOM 2631 C CA . GLU A 1 330 ? 19.496 -22.441 34.254 1.00 84.50 330 GLU A CA 1
ATOM 2632 C C . GLU A 1 330 ? 20.214 -22.159 35.587 1.00 84.50 330 GLU A C 1
ATOM 2634 O O . GLU A 1 330 ? 20.068 -22.925 36.539 1.00 84.50 330 GLU A O 1
ATOM 2639 N N . GLU A 1 331 ? 20.932 -21.037 35.680 1.00 83.88 331 GLU A N 1
ATOM 2640 C CA . GLU A 1 331 ? 21.543 -20.513 36.911 1.00 83.88 331 GLU A CA 1
ATOM 2641 C C . GLU A 1 331 ? 20.544 -19.736 37.798 1.00 83.88 331 GLU A C 1
ATOM 2643 O O . GLU A 1 331 ? 20.917 -19.198 38.840 1.00 83.88 331 GLU A O 1
ATOM 2648 N N . ASN A 1 332 ? 19.250 -19.758 37.447 1.00 78.12 332 ASN A N 1
ATOM 2649 C CA . ASN A 1 332 ? 18.143 -19.107 38.153 1.00 78.12 332 ASN A CA 1
ATOM 2650 C C . ASN A 1 332 ? 18.223 -17.565 38.161 1.00 78.12 332 ASN A C 1
ATOM 2652 O O . ASN A 1 332 ? 17.642 -16.910 39.031 1.00 78.12 332 ASN A O 1
ATOM 2656 N N . GLU A 1 333 ? 18.924 -16.981 37.186 1.00 83.69 333 GLU A N 1
ATOM 2657 C CA . GLU A 1 333 ? 19.022 -15.535 36.993 1.00 83.69 333 GLU A CA 1
ATOM 2658 C C . GLU A 1 333 ? 18.063 -15.040 35.900 1.00 83.69 333 GLU A C 1
ATOM 2660 O O . GLU A 1 333 ? 17.817 -15.701 34.887 1.00 83.69 333 GLU A O 1
ATOM 2665 N N . GLN A 1 334 ? 17.529 -13.831 36.089 1.00 87.75 334 GLN A N 1
ATOM 2666 C CA . GLN A 1 334 ? 16.704 -13.168 35.081 1.00 87.75 334 GLN A CA 1
ATOM 2667 C C . GLN A 1 334 ? 17.565 -12.546 33.980 1.00 87.75 334 GLN A C 1
ATOM 2669 O O . GLN A 1 334 ? 18.627 -11.977 34.236 1.00 87.75 334 GLN A O 1
ATOM 2674 N N . ILE A 1 335 ? 17.063 -12.571 32.747 1.00 88.19 335 ILE A N 1
ATOM 2675 C CA . ILE A 1 335 ? 17.734 -11.968 31.591 1.00 88.19 335 ILE A CA 1
ATOM 2676 C C . ILE A 1 335 ? 17.101 -10.619 31.208 1.00 88.19 335 ILE A C 1
ATOM 2678 O O . ILE A 1 335 ? 15.919 -10.388 31.455 1.00 88.19 335 ILE A O 1
ATOM 2682 N N . PRO A 1 336 ? 17.830 -9.708 30.540 1.00 88.56 336 PRO A N 1
ATOM 2683 C CA . PRO A 1 336 ? 17.212 -8.542 29.913 1.00 88.56 336 PRO A CA 1
ATOM 2684 C C . PRO A 1 336 ? 16.184 -8.947 28.847 1.00 88.56 336 PRO A C 1
ATOM 2686 O O . PRO A 1 336 ? 16.325 -9.997 28.212 1.00 88.56 336 PRO A O 1
ATOM 2689 N N . TRP A 1 337 ? 15.192 -8.082 28.599 1.00 90.69 337 TRP A N 1
ATOM 2690 C CA . TRP A 1 337 ? 14.165 -8.310 27.578 1.00 90.69 337 TRP A CA 1
ATOM 2691 C C . TRP A 1 337 ? 14.754 -8.760 26.236 1.00 90.69 337 TRP A C 1
ATOM 2693 O O . TRP A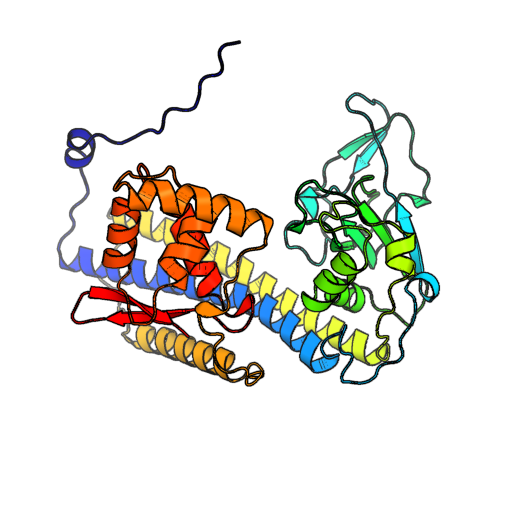 1 337 ? 15.653 -8.129 25.670 1.00 90.69 337 TRP A O 1
ATOM 2703 N N . SER A 1 338 ? 14.198 -9.844 25.697 1.00 90.12 338 SER A N 1
ATOM 2704 C CA . SER A 1 338 ? 14.600 -10.401 24.414 1.00 90.12 338 SER A CA 1
ATOM 2705 C C . SER A 1 338 ? 13.372 -10.887 23.636 1.00 90.12 338 SER A C 1
ATOM 2707 O O . SER A 1 338 ? 12.796 -11.913 24.004 1.00 90.12 338 SER A O 1
ATOM 2709 N N . PRO A 1 339 ? 12.998 -10.202 22.534 1.00 85.62 339 PRO A N 1
ATOM 2710 C CA . PRO A 1 339 ? 11.888 -10.616 21.672 1.00 85.62 339 PRO A CA 1
ATOM 2711 C C . PRO A 1 339 ? 12.049 -12.048 21.151 1.00 85.62 339 PRO A C 1
ATOM 2713 O O . PRO A 1 339 ? 11.100 -12.827 21.157 1.00 85.62 339 PRO A O 1
ATOM 2716 N N . ASP A 1 340 ? 13.273 -12.414 20.757 1.00 87.31 340 ASP A N 1
ATOM 2717 C CA . ASP A 1 340 ? 13.598 -13.757 20.271 1.00 87.31 340 ASP A CA 1
ATOM 2718 C C . ASP A 1 340 ? 13.431 -14.815 21.368 1.00 87.31 340 ASP A C 1
ATOM 2720 O O . ASP A 1 340 ? 12.895 -15.890 21.106 1.00 87.31 340 ASP A O 1
ATOM 2724 N N . TYR A 1 341 ? 13.858 -14.520 22.602 1.00 89.38 341 TYR A N 1
ATOM 2725 C CA . TYR A 1 341 ? 13.707 -15.453 23.720 1.00 89.38 341 TYR A CA 1
ATOM 2726 C C . TYR A 1 341 ? 12.232 -15.658 24.064 1.00 89.38 341 TYR A C 1
ATOM 2728 O O . TYR A 1 341 ? 11.772 -16.794 24.163 1.00 89.38 341 TYR A O 1
ATOM 2736 N N . PHE A 1 342 ? 11.462 -14.569 24.146 1.00 89.75 342 PHE A N 1
ATOM 2737 C CA . PHE A 1 342 ? 10.018 -14.642 24.356 1.00 89.75 342 PHE A CA 1
ATOM 2738 C C . PHE A 1 342 ? 9.349 -15.493 23.267 1.00 89.75 342 PHE A C 1
ATOM 2740 O O . PHE A 1 342 ? 8.655 -16.460 23.571 1.00 89.75 342 PHE A O 1
ATOM 2747 N N . LYS A 1 343 ? 9.627 -15.208 21.991 1.00 87.38 343 LYS A N 1
ATOM 2748 C CA . LYS A 1 343 ? 9.007 -15.907 20.858 1.00 87.38 343 LYS A CA 1
ATOM 2749 C C . LYS A 1 343 ? 9.388 -17.390 20.787 1.00 87.38 343 LYS A C 1
ATOM 2751 O O . LYS A 1 343 ? 8.510 -18.239 20.665 1.00 87.38 343 LYS A O 1
ATOM 2756 N N . PHE A 1 344 ? 10.678 -17.722 20.867 1.00 85.62 344 PHE A N 1
ATOM 2757 C CA . PHE A 1 344 ? 11.170 -19.079 20.585 1.00 85.62 344 PHE A CA 1
ATOM 2758 C C . PHE A 1 344 ? 11.352 -19.972 21.819 1.00 85.62 344 PHE A C 1
ATOM 2760 O O . PHE A 1 344 ? 11.427 -21.192 21.666 1.00 85.62 344 PHE A O 1
ATOM 2767 N N . ARG A 1 345 ? 11.470 -19.411 23.029 1.00 85.94 345 ARG A N 1
ATOM 2768 C CA . ARG A 1 345 ? 11.693 -20.184 24.266 1.00 85.94 345 ARG A CA 1
ATOM 2769 C C . ARG A 1 345 ? 10.533 -20.132 25.247 1.00 85.94 345 ARG A C 1
ATOM 2771 O O . ARG A 1 345 ? 10.421 -21.078 26.021 1.00 85.94 345 ARG A O 1
ATOM 2778 N N . LEU A 1 346 ? 9.685 -19.104 25.198 1.00 86.00 346 LEU A N 1
ATOM 2779 C CA . LEU A 1 346 ? 8.499 -19.012 26.050 1.00 86.00 346 LEU A CA 1
ATOM 2780 C C . LEU A 1 346 ? 7.215 -19.345 25.281 1.00 86.00 346 LEU A C 1
ATOM 2782 O O . LEU A 1 346 ? 6.516 -20.287 25.640 1.00 86.00 346 LEU A O 1
ATOM 2786 N N . LEU A 1 347 ? 6.930 -18.623 24.195 1.00 85.06 347 LEU A N 1
ATOM 2787 C CA . LEU A 1 347 ? 5.691 -18.772 23.429 1.00 85.06 347 LEU A CA 1
ATOM 2788 C C . LEU A 1 347 ? 5.667 -20.071 22.609 1.00 85.06 347 LEU A C 1
ATOM 2790 O O . LEU A 1 347 ? 4.722 -20.844 22.706 1.00 85.06 347 LEU A O 1
ATOM 2794 N N . ALA A 1 348 ? 6.737 -20.375 21.868 1.00 82.81 348 ALA A N 1
ATOM 2795 C CA . ALA A 1 348 ? 6.821 -21.603 21.065 1.00 82.81 348 ALA A CA 1
ATOM 2796 C C . ALA A 1 348 ? 6.859 -22.907 21.894 1.00 82.81 348 ALA A C 1
ATOM 2798 O O . ALA A 1 348 ? 6.712 -23.995 21.332 1.00 82.81 348 ALA A O 1
ATOM 2799 N N . LYS A 1 349 ? 7.080 -22.817 23.217 1.00 81.38 349 LYS A N 1
ATOM 2800 C CA . LYS A 1 349 ? 7.033 -23.966 24.138 1.00 81.38 349 LYS A CA 1
ATOM 2801 C C . LYS A 1 349 ? 5.629 -24.266 24.664 1.00 81.38 349 LYS A C 1
ATOM 2803 O O . LYS A 1 349 ? 5.451 -25.336 25.240 1.00 81.38 349 LYS A O 1
ATOM 2808 N N . GLN A 1 350 ? 4.659 -23.373 24.472 1.00 81.31 350 GLN A N 1
ATOM 2809 C CA . GLN A 1 350 ? 3.286 -23.611 24.910 1.00 81.31 350 GLN A CA 1
ATOM 2810 C C . GLN A 1 350 ? 2.672 -24.722 24.051 1.00 81.31 350 GLN A C 1
ATOM 2812 O O . GLN A 1 350 ? 2.570 -24.603 22.830 1.00 81.31 350 GLN A O 1
ATOM 2817 N N . THR A 1 351 ? 2.329 -25.842 24.685 1.00 70.38 351 THR A N 1
ATOM 2818 C CA . THR A 1 351 ? 1.694 -26.999 24.031 1.00 70.38 351 THR A CA 1
ATOM 2819 C C . THR A 1 351 ? 0.216 -27.134 24.368 1.00 70.38 351 THR A C 1
ATOM 2821 O O . THR A 1 351 ? -0.461 -27.963 23.771 1.00 70.38 351 THR A O 1
ATOM 2824 N N . GLU A 1 352 ? -0.263 -26.337 25.318 1.00 77.31 352 GLU A N 1
ATOM 2825 C CA . GLU A 1 352 ? -1.629 -26.322 25.831 1.00 77.31 352 GLU A CA 1
ATOM 2826 C C . GLU A 1 352 ? -2.146 -24.879 25.873 1.00 77.31 352 GLU A C 1
ATOM 2828 O O . GLU A 1 352 ? -1.424 -23.936 25.535 1.00 77.31 352 GLU A O 1
ATOM 2833 N N . GLU A 1 353 ? -3.404 -24.715 26.273 1.00 83.31 353 GLU A N 1
ATOM 2834 C CA . GLU A 1 353 ? -4.005 -23.403 26.465 1.00 83.31 353 GLU A CA 1
ATOM 2835 C C . GLU A 1 353 ? -3.310 -22.613 27.583 1.00 83.31 353 GLU A C 1
ATOM 2837 O O . GLU A 1 353 ? -2.973 -23.150 28.639 1.00 83.31 353 GLU A O 1
ATOM 2842 N N . ILE A 1 354 ? -3.102 -21.317 27.362 1.00 84.56 354 ILE A N 1
ATOM 2843 C CA . ILE A 1 354 ? -2.503 -20.424 28.352 1.00 84.56 354 ILE A CA 1
ATOM 2844 C C . ILE A 1 354 ? -3.263 -19.103 28.396 1.00 84.56 354 ILE A C 1
ATOM 2846 O O . ILE A 1 354 ? -3.542 -18.496 27.362 1.00 84.56 354 ILE A O 1
ATOM 2850 N N . SER A 1 355 ? -3.602 -18.631 29.597 1.00 84.81 355 SER A N 1
ATOM 2851 C CA . SER A 1 355 ? -4.179 -17.294 29.741 1.00 84.81 355 SER A CA 1
ATOM 2852 C C . SER A 1 355 ? -3.113 -16.219 29.566 1.00 84.81 355 SER A C 1
ATOM 2854 O O . SER A 1 355 ? -1.947 -16.419 29.921 1.00 84.81 355 SER A O 1
ATOM 2856 N N . ILE A 1 356 ? -3.506 -15.050 29.049 1.00 80.75 356 ILE A N 1
ATOM 2857 C CA . ILE A 1 356 ? -2.582 -13.912 28.923 1.00 80.75 356 ILE A CA 1
ATOM 2858 C C . ILE A 1 356 ? -1.961 -13.579 30.284 1.00 80.75 356 ILE A C 1
ATOM 2860 O O . ILE A 1 356 ? -0.756 -13.357 30.355 1.00 80.75 356 ILE A O 1
ATOM 2864 N N . THR A 1 357 ? -2.737 -13.620 31.370 1.00 80.75 357 THR A N 1
ATOM 2865 C CA . THR A 1 357 ? -2.246 -13.376 32.734 1.00 80.75 357 THR A CA 1
ATOM 2866 C C . THR A 1 357 ? -1.093 -14.316 33.103 1.00 80.75 357 THR A C 1
ATOM 2868 O O . THR A 1 357 ? -0.039 -13.864 33.554 1.00 80.75 357 THR A O 1
ATOM 2871 N N . ASN A 1 358 ? -1.248 -15.619 32.848 1.00 82.88 358 ASN A N 1
ATOM 2872 C CA . ASN A 1 358 ? -0.212 -16.613 33.134 1.00 82.88 358 ASN A CA 1
ATOM 2873 C C . ASN A 1 358 ? 1.009 -16.459 32.223 1.00 82.88 358 ASN A C 1
ATOM 2875 O O . ASN A 1 358 ? 2.141 -16.579 32.690 1.00 82.88 358 ASN A O 1
ATOM 2879 N N . LEU A 1 359 ? 0.802 -16.151 30.941 1.00 86.81 359 LEU A N 1
ATOM 2880 C CA . LEU A 1 359 ? 1.898 -15.896 30.007 1.00 86.81 359 LEU A CA 1
ATOM 2881 C C . LEU A 1 359 ? 2.725 -14.671 30.427 1.00 86.81 359 LEU A C 1
ATOM 2883 O O . LEU A 1 359 ? 3.954 -14.709 30.368 1.00 86.81 359 LEU A O 1
ATOM 2887 N N . MET A 1 360 ? 2.066 -13.605 30.891 1.00 84.81 360 MET A N 1
ATOM 2888 C CA . MET A 1 360 ? 2.745 -12.415 31.410 1.00 84.81 360 MET A CA 1
ATOM 2889 C C . MET A 1 360 ? 3.512 -12.727 32.696 1.00 84.81 360 MET A C 1
ATOM 2891 O O . MET A 1 360 ? 4.667 -12.332 32.810 1.00 84.81 360 MET A O 1
ATOM 2895 N N . SER A 1 361 ? 2.940 -13.517 33.608 1.00 86.00 361 SER A N 1
ATOM 2896 C CA . SER A 1 361 ? 3.643 -13.953 34.823 1.00 86.00 361 SER A CA 1
ATOM 2897 C C . SER A 1 361 ? 4.895 -14.789 34.510 1.00 86.00 361 SER A C 1
ATOM 2899 O O . SER A 1 361 ? 5.938 -14.608 35.140 1.00 86.00 361 SER A O 1
ATOM 2901 N N . GLN A 1 362 ? 4.847 -15.653 33.488 1.00 88.56 362 GLN A N 1
ATOM 2902 C CA . GLN A 1 362 ? 6.037 -16.374 33.018 1.00 88.56 362 GLN A CA 1
ATOM 2903 C C . GLN A 1 362 ? 7.070 -15.440 32.365 1.00 88.56 362 GLN A C 1
ATOM 2905 O O . GLN A 1 362 ? 8.271 -15.675 32.467 1.00 88.56 362 GLN A O 1
ATOM 2910 N N . ALA A 1 363 ? 6.638 -14.369 31.695 1.00 87.19 363 ALA A N 1
ATOM 2911 C CA . ALA A 1 363 ? 7.564 -13.365 31.178 1.00 87.19 363 ALA A CA 1
ATOM 2912 C C . ALA A 1 363 ? 8.239 -12.583 32.321 1.00 87.19 363 ALA A C 1
ATOM 2914 O O . ALA A 1 363 ? 9.447 -12.368 32.275 1.00 87.19 363 ALA A O 1
ATOM 2915 N N . GLU A 1 364 ? 7.496 -12.211 33.364 1.00 88.25 364 GLU A N 1
ATOM 2916 C CA . GLU A 1 364 ? 8.029 -11.533 34.555 1.00 88.25 364 GLU A CA 1
ATOM 2917 C C . GLU A 1 364 ? 9.008 -12.398 35.356 1.00 88.25 364 GLU A C 1
ATOM 2919 O O . GLU A 1 364 ? 9.908 -11.859 35.995 1.00 88.25 364 GLU A O 1
ATOM 2924 N N . SER A 1 365 ? 8.874 -13.728 35.320 1.00 86.38 365 SER A N 1
ATOM 2925 C CA . SER A 1 365 ? 9.830 -14.619 35.986 1.00 86.38 365 SER A CA 1
ATOM 2926 C C . SER A 1 365 ? 11.146 -14.759 35.217 1.00 86.38 365 SER A C 1
ATOM 2928 O O . SER A 1 365 ? 12.187 -14.948 35.842 1.00 86.38 365 SER A O 1
ATOM 2930 N N . ILE A 1 366 ? 11.124 -14.607 33.889 1.00 88.69 366 ILE A N 1
ATOM 2931 C CA . ILE A 1 366 ? 12.296 -14.759 33.013 1.00 88.69 366 ILE A CA 1
ATOM 2932 C C . ILE A 1 366 ? 13.033 -13.434 32.793 1.00 88.69 366 ILE A C 1
ATOM 2934 O O . ILE A 1 366 ? 14.265 -13.418 32.737 1.00 88.69 366 ILE A O 1
ATOM 2938 N N . PHE A 1 367 ? 12.300 -12.331 32.624 1.00 89.44 367 PHE A N 1
ATOM 2939 C CA . PHE A 1 367 ? 12.870 -11.045 32.236 1.00 89.44 367 PHE A CA 1
ATOM 2940 C C . PHE A 1 367 ? 12.931 -10.063 33.402 1.00 89.44 367 PHE A C 1
ATOM 2942 O O . PHE A 1 367 ? 11.950 -9.884 34.114 1.00 89.44 367 PHE A O 1
ATOM 2949 N N . THR A 1 368 ? 14.050 -9.345 33.527 1.00 84.50 368 THR A N 1
ATOM 2950 C CA . THR A 1 368 ? 14.196 -8.270 34.526 1.00 84.50 368 THR A CA 1
ATOM 2951 C C . THR A 1 368 ? 13.223 -7.112 34.295 1.00 84.50 368 THR A C 1
ATOM 2953 O O . THR A 1 368 ? 12.693 -6.545 35.245 1.00 84.50 368 THR A O 1
ATOM 2956 N N . GLU A 1 369 ? 12.965 -6.767 33.031 1.00 85.12 369 GLU A N 1
ATOM 2957 C CA . GLU A 1 369 ? 11.965 -5.775 32.619 1.00 85.12 369 GLU A CA 1
ATOM 2958 C C . GLU A 1 369 ? 11.275 -6.239 31.323 1.00 85.12 369 GLU A C 1
ATOM 2960 O O . GLU A 1 369 ? 11.788 -5.977 30.231 1.00 85.12 369 GLU A O 1
ATOM 2965 N N . PRO A 1 370 ? 10.131 -6.946 31.392 1.00 82.81 370 PRO A N 1
ATOM 2966 C CA . PRO A 1 370 ? 9.383 -7.346 30.203 1.00 82.81 370 PRO A CA 1
ATOM 2967 C C . PRO A 1 370 ? 8.894 -6.130 29.402 1.00 82.81 370 PRO A C 1
ATOM 2969 O O . PRO A 1 370 ? 8.381 -5.159 29.960 1.00 82.81 370 PRO A O 1
ATOM 2972 N N . ASN A 1 371 ? 8.998 -6.186 28.072 1.00 87.38 371 ASN A N 1
ATOM 2973 C CA . ASN A 1 371 ? 8.439 -5.151 27.204 1.00 87.38 371 ASN A CA 1
ATOM 2974 C C . ASN A 1 371 ? 7.043 -5.565 26.720 1.00 87.38 371 ASN A C 1
ATOM 2976 O O . ASN A 1 371 ? 6.905 -6.266 25.719 1.00 87.38 371 ASN A O 1
ATOM 2980 N N . TYR A 1 372 ? 6.011 -5.107 27.427 1.00 77.81 372 TYR A N 1
ATOM 2981 C CA . TYR A 1 372 ? 4.615 -5.466 27.160 1.00 77.81 372 TYR A CA 1
ATOM 2982 C C . TYR A 1 372 ? 4.099 -5.051 25.778 1.00 77.81 372 TYR A C 1
ATOM 2984 O O . TYR A 1 372 ? 3.321 -5.793 25.182 1.00 77.81 372 TYR A O 1
ATOM 2992 N N . ASP A 1 373 ? 4.558 -3.919 25.233 1.00 69.44 373 ASP A N 1
ATOM 2993 C CA . ASP A 1 373 ? 4.198 -3.509 23.870 1.00 69.44 373 ASP A CA 1
ATOM 2994 C C . ASP A 1 373 ? 4.774 -4.491 22.840 1.00 69.44 373 ASP A C 1
ATOM 2996 O O . ASP A 1 373 ? 4.063 -4.942 21.947 1.00 69.44 373 ASP A O 1
ATOM 3000 N N . ALA A 1 374 ? 6.032 -4.907 23.015 1.00 74.38 374 ALA A N 1
ATOM 3001 C CA . ALA A 1 374 ? 6.656 -5.893 22.135 1.00 74.38 374 ALA A CA 1
ATOM 3002 C C . ALA A 1 374 ? 6.037 -7.295 22.284 1.00 74.38 374 ALA A C 1
ATOM 3004 O O . ALA A 1 374 ? 5.917 -8.011 21.293 1.00 74.38 374 ALA A O 1
ATOM 3005 N N . ILE A 1 375 ? 5.620 -7.691 23.493 1.00 81.31 375 ILE A N 1
ATOM 3006 C CA . ILE A 1 375 ? 4.873 -8.942 23.711 1.00 81.31 375 ILE A CA 1
ATOM 3007 C C . ILE A 1 375 ? 3.548 -8.907 22.948 1.00 81.31 375 ILE A C 1
ATOM 3009 O O . ILE A 1 375 ? 3.234 -9.852 22.227 1.00 81.31 375 ILE A O 1
ATOM 3013 N N . ARG A 1 376 ? 2.787 -7.817 23.092 1.00 82.12 376 ARG A N 1
ATOM 3014 C CA . ARG A 1 376 ? 1.509 -7.619 22.404 1.00 82.12 376 ARG A CA 1
ATOM 3015 C C . ARG A 1 376 ? 1.676 -7.751 20.891 1.00 82.12 376 ARG A C 1
ATOM 3017 O O . ARG A 1 376 ? 0.912 -8.474 20.263 1.00 82.12 376 ARG A O 1
ATOM 3024 N N . ASP A 1 377 ? 2.682 -7.091 20.326 1.00 75.12 377 ASP A N 1
ATOM 3025 C CA . ASP A 1 377 ? 2.926 -7.115 18.883 1.00 75.12 377 ASP A CA 1
ATOM 3026 C C . ASP A 1 377 ? 3.298 -8.535 18.399 1.00 75.12 377 ASP A C 1
ATOM 3028 O O . ASP A 1 377 ? 2.750 -9.006 17.407 1.00 75.12 377 ASP A O 1
ATOM 3032 N N . ILE A 1 378 ? 4.125 -9.280 19.152 1.00 81.00 378 ILE A N 1
ATOM 3033 C CA . ILE A 1 378 ? 4.460 -10.688 18.845 1.00 81.00 378 ILE A CA 1
ATOM 3034 C C . ILE A 1 378 ? 3.224 -11.598 18.906 1.00 81.00 378 ILE A C 1
ATOM 3036 O O . ILE A 1 378 ? 3.098 -12.516 18.092 1.00 81.00 378 ILE A O 1
ATOM 3040 N N . LEU A 1 379 ? 2.333 -11.384 19.878 1.00 83.25 379 LEU A N 1
ATOM 3041 C CA . LEU A 1 379 ? 1.095 -12.154 20.001 1.00 83.25 379 LEU A CA 1
ATOM 3042 C C . LEU A 1 379 ? 0.152 -11.871 18.834 1.00 83.25 379 LEU A C 1
ATOM 3044 O O . LEU A 1 379 ? -0.369 -12.818 18.250 1.00 83.25 379 LEU A O 1
ATOM 3048 N N . PHE A 1 380 ? -0.010 -10.602 18.449 1.00 78.06 380 PHE A N 1
ATOM 3049 C CA . PHE A 1 380 ? -0.801 -10.244 17.274 1.00 78.06 380 PHE A CA 1
ATOM 3050 C C . PHE A 1 380 ? -0.236 -10.858 15.997 1.00 78.06 380 PHE A C 1
ATOM 3052 O O . PHE A 1 380 ? -1.006 -11.437 15.242 1.00 78.06 380 PHE A O 1
ATOM 3059 N N . ASP A 1 381 ? 1.084 -10.851 15.800 1.00 76.75 381 ASP A N 1
ATOM 3060 C CA . ASP A 1 381 ? 1.709 -11.527 14.655 1.00 76.75 381 ASP A CA 1
ATOM 3061 C C . ASP A 1 381 ? 1.398 -13.035 14.613 1.00 76.75 381 ASP A C 1
ATOM 3063 O O . ASP A 1 381 ? 1.277 -13.618 13.539 1.00 76.75 381 ASP A O 1
ATOM 3067 N N . CYS A 1 382 ? 1.283 -13.691 15.773 1.00 77.88 382 CYS A N 1
ATOM 3068 C CA . CYS A 1 382 ? 0.982 -15.126 15.853 1.00 77.88 382 CYS A CA 1
ATOM 3069 C C . CYS A 1 382 ? -0.517 -15.440 15.710 1.00 77.88 382 CYS A C 1
ATOM 3071 O O . CYS A 1 382 ? -0.861 -16.561 15.332 1.00 77.88 382 CYS A O 1
ATOM 3073 N N . LEU A 1 383 ? -1.380 -14.469 16.022 1.00 75.44 383 LEU A N 1
ATOM 3074 C CA . LEU A 1 383 ? -2.836 -14.536 15.880 1.00 75.44 383 LEU A CA 1
ATOM 3075 C C . LEU A 1 383 ? -3.312 -14.096 14.489 1.00 75.44 383 LEU A C 1
ATOM 3077 O O . LEU A 1 383 ? -4.441 -14.405 14.125 1.00 75.44 383 LEU A O 1
ATOM 3081 N N . ASP A 1 384 ? -2.494 -13.356 13.735 1.00 70.19 384 ASP A N 1
ATOM 3082 C CA . ASP A 1 384 ? -2.888 -12.726 12.476 1.00 70.19 384 ASP A CA 1
ATOM 3083 C C . ASP A 1 384 ? -2.902 -13.725 11.300 1.00 70.19 384 ASP A C 1
ATOM 3085 O O . ASP A 1 384 ? -1.839 -14.100 10.786 1.00 70.19 384 ASP A O 1
ATOM 3089 N N . PRO A 1 385 ? -4.087 -14.114 10.788 1.00 54.72 385 PRO A N 1
ATOM 3090 C CA . PRO A 1 385 ? -4.185 -14.981 9.617 1.00 54.72 385 PRO A CA 1
ATOM 3091 C C . PRO A 1 385 ? -3.713 -14.292 8.321 1.00 54.72 385 PRO A C 1
ATOM 3093 O O . PRO A 1 385 ? -3.548 -14.952 7.297 1.00 54.72 385 PRO A O 1
ATOM 3096 N N . ALA A 1 386 ? -3.475 -12.972 8.318 1.00 38.81 386 ALA A N 1
ATOM 3097 C CA . ALA A 1 386 ? -2.951 -12.256 7.153 1.00 38.81 386 ALA A CA 1
ATOM 3098 C C . ALA A 1 386 ? -1.451 -12.516 6.901 1.00 38.81 386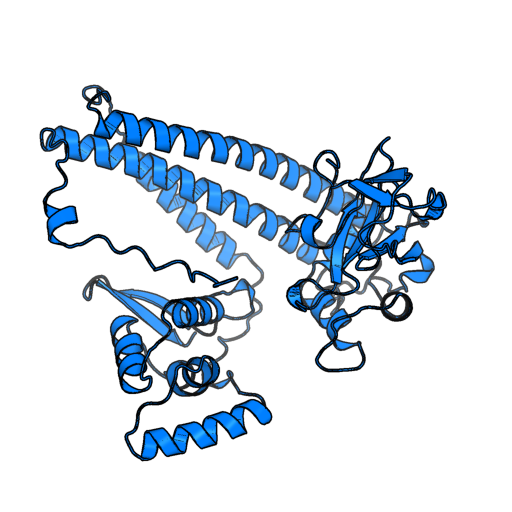 ALA A C 1
ATOM 3100 O O . ALA A 1 386 ? -0.951 -12.216 5.813 1.00 38.81 386 ALA A O 1
ATOM 3101 N N . GLN A 1 387 ? -0.727 -13.103 7.864 1.00 45.06 387 GLN A N 1
ATOM 3102 C CA . GLN A 1 387 ? 0.686 -13.482 7.710 1.00 45.06 387 GLN A CA 1
ATOM 3103 C C . GLN A 1 387 ? 0.889 -14.951 7.281 1.00 45.06 387 GLN A C 1
ATOM 3105 O O . GLN A 1 387 ? 2.022 -15.351 6.997 1.00 45.06 387 GLN A O 1
ATOM 3110 N N . GLY A 1 388 ? -0.187 -15.741 7.179 1.00 56.38 388 GLY A N 1
ATOM 3111 C CA . GLY A 1 388 ? -0.177 -17.177 6.878 1.00 56.38 388 GLY A CA 1
ATOM 3112 C C . GLY A 1 388 ? -1.228 -17.927 7.704 1.00 56.38 388 GLY A C 1
ATOM 3113 O O . GLY A 1 388 ? -2.115 -17.310 8.282 1.00 56.38 388 GLY A O 1
ATOM 3114 N N . ALA A 1 389 ? -1.132 -19.259 7.796 1.00 56.84 389 ALA A N 1
ATOM 3115 C CA . ALA A 1 389 ? -1.920 -19.987 8.794 1.00 56.84 389 ALA A CA 1
ATOM 3116 C C . ALA A 1 389 ? -1.512 -19.493 10.198 1.00 56.84 389 ALA A C 1
ATOM 3118 O O . ALA A 1 389 ? -0.306 -19.462 10.475 1.00 56.84 389 ALA A O 1
ATOM 3119 N N . PRO A 1 390 ? -2.465 -19.078 11.053 1.00 69.56 390 PRO A N 1
ATOM 3120 C CA . PRO A 1 390 ? -2.141 -18.552 12.371 1.00 69.56 390 PRO A CA 1
ATOM 3121 C C . PRO A 1 390 ? -1.423 -19.623 13.200 1.00 69.56 390 PRO A C 1
ATOM 3123 O O . PRO A 1 390 ? -1.643 -20.819 13.010 1.00 69.56 390 PRO A O 1
ATOM 3126 N N . PHE A 1 391 ? -0.539 -19.192 14.099 1.00 73.62 391 PHE A N 1
ATOM 3127 C CA . PHE A 1 391 ? 0.139 -20.075 15.057 1.00 73.62 391 PHE A CA 1
ATOM 3128 C C . PHE A 1 391 ? -0.636 -20.180 16.374 1.00 73.62 391 PHE A C 1
ATOM 3130 O O . PHE A 1 391 ? -0.434 -21.125 17.138 1.00 73.62 391 PHE A O 1
ATOM 3137 N N . LEU A 1 392 ? -1.492 -19.192 16.647 1.00 78.12 392 LEU A N 1
ATOM 3138 C CA . LEU A 1 392 ? -2.354 -19.119 17.816 1.00 78.12 392 LEU A CA 1
ATOM 3139 C C . LEU A 1 392 ? -3.800 -18.853 17.405 1.00 78.12 392 LEU A C 1
ATOM 3141 O O . LEU A 1 392 ? -4.064 -18.115 16.458 1.00 78.12 392 LEU A O 1
ATOM 3145 N N . THR A 1 393 ? -4.731 -19.378 18.186 1.00 78.56 393 THR A N 1
ATOM 3146 C CA . THR A 1 393 ? -6.107 -18.894 18.269 1.00 78.56 393 THR A CA 1
ATOM 3147 C C . THR A 1 393 ? -6.321 -18.225 19.624 1.00 78.56 393 THR A C 1
ATOM 3149 O O . THR A 1 393 ? -5.591 -18.474 20.589 1.00 78.56 393 THR A O 1
ATOM 3152 N N . GLN A 1 394 ? -7.316 -17.342 19.697 1.00 79.31 394 GLN A N 1
ATOM 3153 C CA . GLN A 1 394 ? -7.738 -16.725 20.950 1.00 79.31 394 GLN A CA 1
ATOM 3154 C C . GLN A 1 394 ? -9.215 -17.000 21.205 1.00 79.31 394 GLN A C 1
ATOM 3156 O O . GLN A 1 394 ? -10.033 -16.955 20.287 1.00 79.31 394 GLN A O 1
ATOM 3161 N N . THR A 1 395 ? -9.552 -17.232 22.466 1.00 74.94 395 THR A N 1
ATOM 3162 C CA . THR A 1 395 ? -10.930 -17.278 22.958 1.00 74.94 395 THR A CA 1
ATOM 3163 C C . THR A 1 395 ? -11.029 -16.467 24.246 1.00 74.94 395 THR A C 1
ATOM 3165 O O . THR A 1 395 ? -10.026 -16.224 24.921 1.00 74.94 395 THR A O 1
ATOM 3168 N N . PHE A 1 396 ? -12.228 -15.998 24.574 1.00 66.56 396 PHE A N 1
ATOM 3169 C CA . PHE A 1 396 ? -12.497 -15.362 25.859 1.00 66.56 396 PHE A CA 1
ATOM 3170 C C . PHE A 1 396 ? -13.202 -16.369 26.771 1.00 66.56 396 PHE A C 1
ATOM 3172 O O . PHE A 1 396 ? -14.255 -16.892 26.410 1.00 66.56 396 PHE A O 1
ATOM 3179 N N . ASP A 1 397 ? -12.615 -16.664 27.932 1.00 73.88 397 ASP A N 1
ATOM 3180 C CA . ASP A 1 397 ? -13.235 -17.524 28.945 1.00 73.88 397 ASP A CA 1
ATOM 3181 C C . ASP A 1 397 ? -14.122 -16.665 29.857 1.00 73.88 397 ASP A C 1
ATOM 3183 O O . ASP A 1 397 ? -13.630 -15.943 30.727 1.00 73.88 397 ASP A O 1
ATOM 3187 N N . GLU A 1 398 ? -15.439 -16.765 29.667 1.00 61.00 398 GLU A N 1
ATOM 3188 C CA . GLU A 1 398 ? -16.462 -16.043 30.441 1.00 61.00 398 GLU A CA 1
ATOM 3189 C C . GLU A 1 398 ? -16.407 -16.329 31.953 1.00 61.00 398 GLU A C 1
ATOM 3191 O O . GLU A 1 398 ? -16.712 -15.455 32.769 1.00 61.00 398 GLU A O 1
ATOM 3196 N N . ASN A 1 399 ? -15.984 -17.531 32.363 1.00 67.25 399 ASN A N 1
ATOM 3197 C CA . ASN A 1 399 ? -15.927 -17.903 33.779 1.00 67.25 399 ASN A CA 1
ATOM 3198 C C . ASN A 1 399 ? -14.715 -17.278 34.471 1.00 67.25 399 ASN A C 1
ATOM 3200 O O . ASN A 1 399 ? -14.804 -16.849 35.624 1.00 67.25 399 ASN A O 1
ATOM 3204 N N . ARG A 1 400 ? -13.576 -17.240 33.773 1.00 71.31 400 ARG A N 1
ATOM 3205 C CA . ARG A 1 400 ? -12.323 -16.674 34.296 1.00 71.31 400 ARG A CA 1
ATOM 3206 C C . ARG A 1 400 ? -12.202 -15.172 34.037 1.00 71.31 400 ARG A C 1
ATOM 3208 O O . ARG A 1 400 ? -11.433 -14.514 34.730 1.00 71.31 400 ARG A O 1
ATOM 3215 N N . LYS A 1 401 ? -12.988 -14.625 33.102 1.00 72.12 401 LYS A N 1
ATOM 3216 C CA . LYS A 1 401 ? -12.874 -13.255 32.573 1.00 72.12 401 LYS A CA 1
ATOM 3217 C C . LYS A 1 401 ? -11.476 -12.962 32.025 1.00 72.12 401 LYS A C 1
ATOM 3219 O O . LYS A 1 401 ? -10.938 -11.871 32.215 1.00 72.12 401 LYS A O 1
ATOM 3224 N N . GLU A 1 402 ? -10.887 -13.946 31.352 1.00 70.88 402 GLU A N 1
ATOM 3225 C CA . GLU A 1 402 ? -9.535 -13.876 30.798 1.00 70.88 402 GLU A CA 1
ATOM 3226 C C . GLU A 1 402 ? -9.521 -14.267 29.319 1.00 70.88 402 GLU A C 1
ATOM 3228 O O . GLU A 1 402 ? -10.342 -15.054 28.851 1.00 70.88 402 GLU A O 1
ATOM 3233 N N . ILE A 1 403 ? -8.544 -13.734 28.583 1.00 69.94 403 ILE A N 1
ATOM 3234 C CA . ILE A 1 403 ? -8.246 -14.182 27.220 1.00 69.94 403 ILE A CA 1
ATOM 3235 C C . ILE A 1 403 ? -7.358 -15.423 27.309 1.00 69.94 403 ILE A C 1
ATOM 3237 O O . ILE A 1 403 ? -6.298 -15.387 27.947 1.00 69.94 403 ILE A O 1
ATOM 3241 N N . ILE A 1 404 ? -7.783 -16.491 26.639 1.00 80.44 404 ILE A N 1
ATOM 3242 C CA . ILE A 1 404 ? -7.074 -17.762 26.529 1.00 80.44 404 ILE A CA 1
ATOM 3243 C C . ILE A 1 404 ? -6.472 -17.874 25.130 1.00 80.44 404 ILE A C 1
ATOM 3245 O O . ILE A 1 404 ? -7.166 -17.722 24.124 1.00 80.44 404 ILE A O 1
ATOM 3249 N N . LEU A 1 405 ? -5.170 -18.137 25.077 1.00 81.88 405 LEU A N 1
ATOM 3250 C CA . LEU A 1 405 ? -4.418 -18.402 23.858 1.00 81.88 405 LEU A CA 1
ATOM 3251 C C . LEU A 1 405 ? -4.234 -19.908 23.706 1.00 81.88 405 LEU A C 1
ATOM 3253 O O . LEU A 1 405 ? -3.827 -20.580 24.654 1.00 81.88 405 LEU A O 1
ATOM 3257 N N . GLN A 1 406 ? -4.494 -20.430 22.513 1.00 81.38 406 GLN A N 1
ATOM 3258 C CA . GLN A 1 406 ? -4.310 -21.842 22.186 1.00 81.38 406 GLN A CA 1
ATOM 3259 C C . GLN A 1 406 ? -3.437 -21.983 20.935 1.00 81.38 406 GLN A C 1
ATOM 3261 O O . GLN A 1 406 ? -3.546 -21.155 20.031 1.00 81.38 406 GLN A O 1
ATOM 3266 N N . PRO A 1 407 ? -2.558 -22.997 20.852 1.00 78.50 407 PRO A N 1
ATOM 3267 C CA . PRO A 1 407 ? -1.889 -23.335 19.597 1.00 78.50 407 PRO A CA 1
ATOM 3268 C C . PRO A 1 407 ? -2.931 -23.659 18.511 1.00 78.50 407 PRO A C 1
ATOM 3270 O O . PRO A 1 407 ? -3.856 -24.425 18.779 1.00 78.50 407 PRO A O 1
ATOM 3273 N N . ALA A 1 408 ? -2.783 -23.069 17.321 1.00 67.00 408 ALA A N 1
ATOM 3274 C CA . ALA A 1 408 ? -3.715 -23.224 16.194 1.00 67.00 408 ALA A CA 1
ATOM 3275 C C . ALA A 1 408 ? -3.615 -24.569 15.455 1.00 67.00 408 ALA A C 1
ATOM 3277 O O . ALA A 1 408 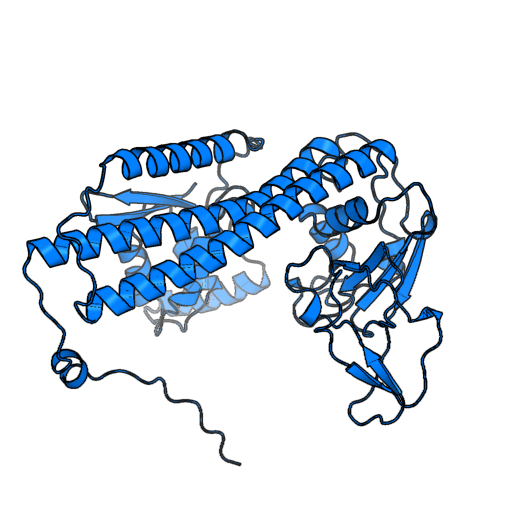? -2.510 -25.170 15.428 1.00 67.00 408 ALA A O 1
#

Secondary structure (DSSP, 8-state):
------------HHHHHT-------HHHHHHHHHHHHHHHHHHHHHHHHHHHHHHHHHHHHHHHH--TTT-TT--EEEEHHHHEEEEE-B---TT--SEEEEEE-GGGGTT-SEE---TTSPEEEESSPPPGGGS--TTEEEEE-B-SSTTTTT-EEEE--TTS-EEEBTTEEEEEE-STT--HHHHHHHHHSHHHHHHHHHSSSSTT--B--HHHHHT-EEEE--HHHHHHHHHHHHHHHHHHHHHHHHHHHHHHHHHHHHHHHHHT----TT----TTHHHHHHHHHHHHHHHHHHS---------GGG----HHHHHHHHHHHHHHHTTPPBPP-HHHIIIIIITT--S-EEHHHHHHHHHHHBSS--HHHHHHHHHHHH-GGGSS-SEEEEEETTTTEEEEEE-